Protein AF-0000000083403473 (afdb_homodimer)

Sequence (434 aa):
MIIVPESAAVLNIIIHTIYNSPCAQNSPKFEELIEAVDKMPLYGLTPNTIILPKSPMHDLLLAHGALRPLDIYALAAYHNIPSLAEKVSSHLLGFSLSNINDEMACRIGAPYLRRLFLLHTNRLEELKRILPKPPYIHPATEDCSFESQAKLARAWAMGATHLAWEMRPDLSIHTIKSVLESLKDKLKCTDCQAMLEKRIHEVLTRWAAVKCTISLEMIIVPESAAVLNIIIHTIYNSPCAQNSPKFEELIEAVDKMPLYGLTPNTIILPKSPMHDLLLAHGALRPLDIYALAAYHNIPSLAEKVSSHLLGFSLSNINDEMACRIGAPYLRRLFLLHTNRLEELKRILPKPPYIHPATEDCSFESQAKLARAWAMGATHLAWEMRPDLSIHTIKSVLESLKDKLKCTDCQAMLEKRIHEVLTRWAAVKCTISLE

Solvent-accessible surface area (backbone atoms only — not comparable to full-atom values): 24144 Å² total; per-residue (Å²): 129,87,85,62,94,62,54,70,68,30,50,50,47,46,52,24,50,76,67,66,36,73,51,66,88,70,61,71,51,67,70,43,53,53,49,29,60,70,44,32,53,82,76,73,38,55,57,46,78,66,49,35,91,86,32,45,61,37,48,56,54,54,69,42,16,80,81,39,23,66,61,48,31,27,50,21,36,58,52,58,24,63,69,58,26,30,64,29,37,45,57,42,40,75,52,67,71,85,73,57,46,58,68,55,30,51,44,22,28,21,52,52,46,49,30,53,54,45,42,42,49,50,42,46,53,50,48,61,64,54,51,74,64,58,54,70,82,74,83,70,50,99,89,40,44,69,68,58,51,49,50,51,44,51,52,42,50,51,42,37,35,57,47,60,76,63,63,48,54,56,64,50,69,65,58,54,48,53,54,55,55,60,54,51,79,77,52,87,49,68,66,60,43,51,31,44,52,53,40,51,51,51,44,52,54,54,57,70,64,52,74,64,42,44,66,95,119,129,86,84,63,94,63,54,69,66,28,52,49,48,47,53,25,50,76,66,65,36,74,51,66,89,69,61,69,51,68,70,42,54,54,49,27,60,71,45,31,52,81,75,74,38,56,57,46,79,66,49,35,92,87,33,45,59,35,48,56,53,54,68,42,16,80,82,39,23,68,61,48,34,27,51,20,36,58,52,58,22,62,70,59,26,30,64,27,36,45,58,42,40,76,52,65,70,84,72,59,47,58,69,56,30,51,45,22,27,21,51,53,46,48,30,52,54,45,41,43,49,50,43,46,52,49,48,61,64,54,50,72,65,58,56,67,82,73,82,72,49,99,88,39,45,69,69,58,50,48,50,51,44,50,52,43,49,51,43,38,35,57,48,59,73,63,63,47,54,55,65,47,69,64,59,54,49,53,54,55,56,60,53,51,80,78,53,86,49,68,66,60,45,51,30,43,52,54,40,51,50,51,44,51,54,55,58,70,65,51,73,63,42,44,67,94,120

Nearest PDB structures (foldseek):
  8j2m-assembly1_B  TM=1.932E-01  e=3.723E+00  Oryza sativa Japonica Group
  8ox4-assembly1_A  TM=1.981E-01  e=5.432E+00  Homo sapiens
  8j2m-assembly1_B  TM=1.995E-01  e=5.086E+00  Oryza sativa Japonica Group
  8ox4-assembly1_A  TM=1.980E-01  e=5.593E+00  Homo sapiens

Foldseek 3Di:
DPDDVDDPLLVQLLVCLVVLHAPCVVVDDPVSLLVSLVCQVVVVDQCLVRQDPPGNSLVVLLVCLLVCVLSSLLSCQQSVNVVSNFSSLLSCQPPDPVPQDPVSDVSNDDVSNVLSVCLWVVLLVLLVVLQLDFFDDDPDDPVADPVNLVVRNVLSNVLSVVCNVVDTSNDDLVNNLVSQVVSLVVHDDPVSNVRSVVSNVSSSVSSVPRRSGGDPD/DPDDVDDPLLVQLLVCLVVLHAPVVVVDDPVSLLVSLVCQVVVVDQCLVRQAPPGNSLVVLLVCLLVCVLSSLLSCQQSVNVVSNFSSLLSCQPPDPVPQDPVSDVSNDDVSNVLSVCLWVVLLVLLVVLQLDFFDDDPDDPVADPVNLVVRNVLSNVLSVVCNVVDTSNDDLVNNLVSQVVSLVVDDDPVSNVRSVVSNVSSSVSSVPRDSGGDPD

Radius of gyration: 28.08 Å; Cα contacts (8 Å, |Δi|>4): 496; chains: 2; bounding box: 62×93×67 Å

Organism: Coprinellus micaceus (NCBI:txid71717)

Structure (mmCIF, N/CA/C/O backbone):
data_AF-0000000083403473-model_v1
#
loop_
_entity.id
_entity.type
_entity.pdbx_description
1 polymer 'BTB domain-containing protein'
#
loop_
_atom_site.group_PDB
_atom_site.id
_atom_site.type_symbol
_atom_site.label_atom_id
_atom_site.label_alt_id
_atom_site.label_comp_id
_atom_site.label_asym_id
_atom_site.label_entity_id
_atom_site.label_seq_id
_atom_site.pdbx_PDB_ins_code
_atom_site.Cartn_x
_atom_site.Cartn_y
_atom_site.Cartn_z
_atom_site.occupancy
_atom_site.B_iso_or_equiv
_atom_site.auth_seq_id
_atom_site.auth_comp_id
_atom_site.auth_asym_id
_atom_site.auth_atom_id
_atom_site.pdbx_PDB_model_num
ATOM 1 N N . MET A 1 1 ? 23.109 -30.562 -36.812 1 39.41 1 MET A N 1
ATOM 2 C CA . MET A 1 1 ? 22.969 -29.234 -36.219 1 39.41 1 MET A CA 1
ATOM 3 C C . MET A 1 1 ? 21.734 -29.172 -35.312 1 39.41 1 MET A C 1
ATOM 5 O O . MET A 1 1 ? 20.625 -29.453 -35.75 1 39.41 1 MET A O 1
ATOM 9 N N . ILE A 1 2 ? 21.875 -29.422 -34.062 1 51.12 2 ILE A N 1
ATOM 10 C CA . ILE A 1 2 ? 20.734 -29.375 -33.156 1 51.12 2 ILE A CA 1
ATOM 11 C C . ILE A 1 2 ? 20.078 -28 -33.219 1 51.12 2 ILE A C 1
ATOM 13 O O . ILE A 1 2 ? 20.734 -26.984 -33 1 51.12 2 ILE A O 1
ATOM 17 N N . ILE A 1 3 ? 18.984 -27.844 -33.875 1 62.5 3 ILE A N 1
ATOM 18 C CA . ILE A 1 3 ? 18.219 -26.609 -34.062 1 62.5 3 ILE A CA 1
ATOM 19 C C . ILE A 1 3 ? 17.672 -26.156 -32.719 1 62.5 3 ILE A C 1
ATOM 21 O O . ILE A 1 3 ? 16.891 -26.859 -32.062 1 62.5 3 ILE A O 1
ATOM 25 N N . VAL A 1 4 ? 18.5 -25.219 -32.156 1 69.88 4 VAL A N 1
ATOM 26 C CA . VAL A 1 4 ? 17.953 -24.609 -30.953 1 69.88 4 VAL A CA 1
ATOM 27 C C . VAL A 1 4 ? 17.109 -23.391 -31.312 1 69.88 4 VAL A C 1
ATOM 29 O O . VAL A 1 4 ? 17.531 -22.547 -32.125 1 69.88 4 VAL A O 1
ATOM 32 N N . PRO A 1 5 ? 15.914 -23.359 -30.922 1 79 5 PRO A N 1
ATOM 33 C CA . PRO A 1 5 ? 14.961 -22.312 -31.281 1 79 5 PRO A CA 1
ATOM 34 C C . PRO A 1 5 ? 15.391 -20.938 -30.781 1 79 5 PRO A C 1
ATOM 36 O O . PRO A 1 5 ? 14.891 -19.922 -31.281 1 79 5 PRO A O 1
ATOM 39 N N . GLU A 1 6 ? 16.438 -20.906 -30.062 1 84.56 6 GLU A N 1
ATOM 40 C CA . GLU A 1 6 ? 16.828 -19.625 -29.5 1 84.56 6 GLU A CA 1
ATOM 41 C C . GLU A 1 6 ? 17.812 -18.891 -30.391 1 84.56 6 GLU A C 1
ATOM 43 O O . GLU A 1 6 ? 18.562 -19.531 -31.141 1 84.56 6 GLU A O 1
ATOM 48 N N . SER A 1 7 ? 17.797 -17.578 -30.312 1 88.94 7 SER A N 1
ATOM 49 C CA . SER A 1 7 ? 18.781 -16.766 -31.031 1 88.94 7 SER A CA 1
ATOM 50 C C . SER A 1 7 ? 20.188 -17.016 -30.484 1 88.94 7 SER A C 1
ATOM 52 O O . SER A 1 7 ? 20.359 -17.469 -29.359 1 88.94 7 SER A O 1
ATOM 54 N N . ALA A 1 8 ? 21.156 -16.734 -31.344 1 89.75 8 ALA A N 1
ATOM 55 C CA . ALA A 1 8 ? 22.547 -16.859 -30.953 1 89.75 8 ALA A CA 1
ATOM 56 C C . ALA A 1 8 ? 22.875 -16.016 -29.734 1 89.75 8 ALA A C 1
ATOM 58 O O . ALA A 1 8 ? 23.656 -16.422 -28.875 1 89.75 8 ALA A O 1
ATOM 59 N N . ALA A 1 9 ? 22.297 -14.922 -29.672 1 91.12 9 ALA A N 1
ATOM 60 C CA . ALA A 1 9 ? 22.547 -14.008 -28.562 1 91.12 9 ALA A CA 1
ATOM 61 C C . ALA A 1 9 ? 22.078 -14.617 -27.25 1 91.12 9 ALA A C 1
ATOM 63 O O . ALA A 1 9 ? 22.797 -14.586 -26.25 1 91.12 9 ALA A O 1
ATOM 64 N N . VAL A 1 10 ? 20.938 -15.18 -27.25 1 94.38 10 VAL A N 1
ATOM 65 C CA . VAL A 1 10 ? 20.359 -15.797 -26.062 1 94.38 10 VAL A CA 1
ATOM 66 C C . VAL A 1 10 ? 21.203 -16.984 -25.625 1 94.38 10 VAL A C 1
ATOM 68 O O . VAL A 1 10 ? 21.516 -17.141 -24.438 1 94.38 10 VAL A O 1
ATOM 71 N N . LEU A 1 11 ? 21.609 -17.766 -26.562 1 93.19 11 LEU A N 1
ATOM 72 C CA . LEU A 1 11 ? 22.438 -18.938 -26.266 1 93.19 11 LEU A CA 1
ATOM 73 C C . LEU A 1 11 ? 23.781 -18.516 -25.688 1 93.19 11 LEU A C 1
ATOM 75 O O . LEU A 1 11 ? 24.297 -19.156 -24.766 1 93.19 11 LEU A O 1
ATOM 79 N N . ASN A 1 12 ? 24.281 -17.453 -26.266 1 92.88 12 ASN A N 1
ATOM 80 C CA . ASN A 1 12 ? 25.547 -16.938 -25.766 1 92.88 12 ASN A CA 1
ATOM 81 C C . ASN A 1 12 ? 25.453 -16.531 -24.297 1 92.88 12 ASN A C 1
ATOM 83 O O . ASN A 1 12 ? 26.328 -16.844 -23.5 1 92.88 12 ASN A O 1
ATOM 87 N N . ILE A 1 13 ? 24.438 -15.875 -23.922 1 94.56 13 ILE A N 1
ATOM 88 C CA . ILE A 1 13 ? 24.219 -15.445 -22.547 1 94.56 13 ILE A CA 1
ATOM 89 C C . ILE A 1 13 ? 24.141 -16.672 -21.641 1 94.56 13 ILE A C 1
ATOM 91 O O . ILE A 1 13 ? 24.766 -16.703 -20.578 1 94.56 13 ILE A O 1
ATOM 95 N N . ILE A 1 14 ? 23.406 -17.719 -22.062 1 94.88 14 ILE A N 1
ATOM 96 C CA . ILE A 1 14 ? 23.203 -18.922 -21.266 1 94.88 14 ILE A CA 1
ATOM 97 C C . ILE A 1 14 ? 24.547 -19.625 -21.062 1 94.88 14 ILE A C 1
ATOM 99 O O . ILE A 1 14 ? 24.891 -20.016 -19.938 1 94.88 14 ILE A O 1
ATOM 103 N N . ILE A 1 15 ? 25.328 -19.734 -22.109 1 93.44 15 ILE A N 1
ATOM 104 C CA . ILE A 1 15 ? 26.609 -20.422 -22.047 1 93.44 15 ILE A CA 1
ATOM 105 C C . ILE A 1 15 ? 27.547 -19.656 -21.109 1 93.44 15 ILE A C 1
ATOM 107 O O . ILE A 1 15 ? 28.203 -20.266 -20.25 1 93.44 15 ILE A O 1
ATOM 111 N N . HIS A 1 16 ? 27.594 -18.344 -21.234 1 93.56 16 HIS A N 1
ATOM 112 C CA . HIS A 1 16 ? 28.438 -17.531 -20.359 1 93.56 16 HIS A CA 1
ATOM 113 C C . HIS A 1 16 ? 28 -17.672 -18.906 1 93.56 16 HIS A C 1
ATOM 115 O O . HIS A 1 16 ? 28.844 -17.672 -18 1 93.56 16 HIS A O 1
ATOM 121 N N . THR A 1 17 ? 26.734 -17.75 -18.672 1 93.56 17 THR A N 1
ATOM 122 C CA . THR A 1 17 ? 26.234 -17.906 -17.312 1 93.56 17 THR A CA 1
ATOM 123 C C . THR A 1 17 ? 26.656 -19.25 -16.719 1 93.56 17 THR A C 1
ATOM 125 O O . THR A 1 17 ? 27.078 -19.328 -15.562 1 93.56 17 THR A O 1
ATOM 128 N N . ILE A 1 18 ? 26.609 -20.328 -17.516 1 92.69 18 ILE A N 1
ATOM 129 C CA . ILE A 1 18 ? 27.016 -21.672 -17.094 1 92.69 18 ILE A CA 1
ATOM 130 C C . ILE A 1 18 ? 28.484 -21.672 -16.688 1 92.69 18 ILE A C 1
ATOM 132 O O . ILE A 1 18 ? 28.859 -22.266 -15.672 1 92.69 18 ILE A O 1
ATOM 136 N N . TYR A 1 19 ? 29.219 -20.922 -17.453 1 92.38 19 TYR A N 1
ATOM 137 C CA . TYR A 1 19 ? 30.656 -20.891 -17.219 1 92.38 19 TYR A CA 1
ATOM 138 C C . TYR A 1 19 ? 31.016 -19.781 -16.25 1 92.38 19 TYR A C 1
ATOM 140 O O . TYR A 1 19 ? 32.219 -19.547 -15.977 1 92.38 19 TYR A O 1
ATOM 148 N N . ASN A 1 20 ? 30.047 -19.094 -15.75 1 93.12 20 ASN A N 1
ATOM 149 C CA . ASN A 1 20 ? 30.234 -17.984 -14.812 1 93.12 20 ASN A CA 1
ATOM 150 C C . ASN A 1 20 ? 31.203 -16.953 -15.359 1 93.12 20 ASN A C 1
ATOM 152 O O . ASN A 1 20 ? 32.125 -16.5 -14.656 1 93.12 20 ASN A O 1
ATOM 156 N N . SER A 1 21 ? 31.031 -16.641 -16.609 1 91.75 21 SER A N 1
ATOM 157 C CA . SER A 1 21 ? 31.844 -15.633 -17.281 1 91.75 21 SER A CA 1
ATOM 158 C C . SER A 1 21 ? 30.984 -14.453 -17.734 1 91.75 21 SER A C 1
ATOM 160 O O . SER A 1 21 ? 29.781 -14.602 -17.984 1 91.75 21 SER A O 1
ATOM 162 N N . PRO A 1 22 ? 31.656 -13.258 -17.75 1 89.75 22 PRO A N 1
ATOM 163 C CA . PRO A 1 22 ? 30.891 -12.086 -18.188 1 89.75 22 PRO A CA 1
ATOM 164 C C . PRO A 1 22 ? 30.484 -12.164 -19.656 1 89.75 22 PRO A C 1
ATOM 166 O O . PRO A 1 22 ? 31.234 -12.703 -20.484 1 89.75 22 PRO A O 1
ATOM 169 N N . CYS A 1 23 ? 29.281 -11.781 -19.875 1 85.19 23 CYS A N 1
ATOM 170 C CA . CYS A 1 23 ? 28.828 -11.695 -21.266 1 85.19 23 CYS A CA 1
ATOM 171 C C . CYS A 1 23 ? 28.578 -10.25 -21.672 1 85.19 23 CYS A C 1
ATOM 173 O O . CYS A 1 23 ? 28.062 -9.984 -22.75 1 85.19 23 CYS A O 1
ATOM 175 N N . ALA A 1 24 ? 29.031 -9.328 -20.906 1 81.88 24 ALA A N 1
ATOM 176 C CA . ALA A 1 24 ? 28.797 -7.898 -21.141 1 81.88 24 ALA A CA 1
ATOM 177 C C . ALA A 1 24 ? 29.484 -7.43 -22.406 1 81.88 24 ALA A C 1
ATOM 179 O O . ALA A 1 24 ? 29 -6.523 -23.094 1 81.88 24 ALA A O 1
ATOM 180 N N . GLN A 1 25 ? 30.453 -8.078 -22.734 1 82.06 25 GLN A N 1
ATOM 181 C CA . GLN A 1 25 ? 31.234 -7.688 -23.906 1 82.06 25 GLN A CA 1
ATOM 182 C C . GLN A 1 25 ? 30.438 -7.91 -25.203 1 82.06 25 GLN A C 1
ATOM 184 O O . GLN A 1 25 ? 30.719 -7.293 -26.219 1 82.06 25 GLN A O 1
ATOM 189 N N . ASN A 1 26 ? 29.453 -8.758 -25.062 1 84.25 26 ASN A N 1
ATOM 190 C CA . ASN A 1 26 ? 28.609 -9.031 -26.219 1 84.25 26 ASN A CA 1
ATOM 191 C C . ASN A 1 26 ? 27.469 -8.023 -26.344 1 84.25 26 ASN A C 1
ATOM 193 O O . ASN A 1 26 ? 26.688 -8.07 -27.297 1 84.25 26 ASN A O 1
ATOM 197 N N . SER A 1 27 ? 27.406 -7.086 -25.422 1 84.06 27 SER A N 1
ATOM 198 C CA . SER A 1 27 ? 26.422 -6.016 -25.391 1 84.06 27 SER A CA 1
ATOM 199 C C . SER A 1 27 ? 25.016 -6.559 -25.625 1 84.06 27 SER A C 1
ATOM 201 O O . SER A 1 27 ? 24.312 -6.094 -26.531 1 84.06 27 SER A O 1
ATOM 203 N N . PRO A 1 28 ? 24.656 -7.5 -24.875 1 90.62 28 PRO A N 1
ATOM 204 C CA . PRO A 1 28 ? 23.312 -8.055 -25.062 1 90.62 28 PRO A CA 1
ATOM 205 C C . PRO A 1 28 ? 22.203 -7.027 -24.812 1 90.62 28 PRO A C 1
ATOM 207 O O . PRO A 1 28 ? 22.359 -6.16 -23.953 1 90.62 28 PRO A O 1
ATOM 210 N N . LYS A 1 29 ? 21.172 -7.207 -25.688 1 94.38 29 LYS A N 1
ATOM 211 C CA . LYS A 1 29 ? 19.984 -6.379 -25.453 1 94.38 29 LYS A CA 1
ATOM 212 C C . LYS A 1 29 ? 19.234 -6.828 -24.203 1 94.38 29 LYS A C 1
ATOM 214 O O . LYS A 1 29 ? 19.297 -8 -23.812 1 94.38 29 LYS A O 1
ATOM 219 N N . PHE A 1 30 ? 18.594 -5.922 -23.594 1 96.38 30 PHE A N 1
ATOM 220 C CA . PHE A 1 30 ? 17.844 -6.203 -22.375 1 96.38 30 PHE A CA 1
ATOM 221 C C . PHE A 1 30 ? 16.859 -7.352 -22.594 1 96.38 30 PHE A C 1
ATOM 223 O O . PHE A 1 30 ? 16.781 -8.273 -21.781 1 96.38 30 PHE A O 1
ATOM 230 N N . GLU A 1 31 ? 16.109 -7.289 -23.656 1 96.19 31 GLU A N 1
ATOM 231 C CA . GLU A 1 31 ? 15.117 -8.312 -23.953 1 96.19 31 GLU A CA 1
ATOM 232 C C . GLU A 1 31 ? 15.766 -9.688 -24.109 1 96.19 31 GLU A C 1
ATOM 234 O O . GLU A 1 31 ? 15.172 -10.703 -23.75 1 96.19 31 GLU A O 1
ATOM 239 N N . GLU A 1 32 ? 16.922 -9.695 -24.594 1 95.5 32 GLU A N 1
ATOM 240 C CA . GLU A 1 32 ? 17.641 -10.945 -24.734 1 95.5 32 GLU A CA 1
ATOM 241 C C . GLU A 1 32 ? 18.078 -11.5 -23.375 1 95.5 32 GLU A C 1
ATOM 243 O O . GLU A 1 32 ? 18.078 -12.711 -23.156 1 95.5 32 GLU A O 1
ATOM 248 N N . LEU A 1 33 ? 18.516 -10.602 -22.484 1 95.75 33 LEU A N 1
ATOM 249 C CA . LEU A 1 33 ? 18.859 -11.008 -21.125 1 95.75 33 LEU A CA 1
ATOM 250 C C . LEU A 1 33 ? 17.672 -11.672 -20.422 1 95.75 33 LEU A C 1
ATOM 252 O O . LEU A 1 33 ? 17.812 -12.758 -19.859 1 95.7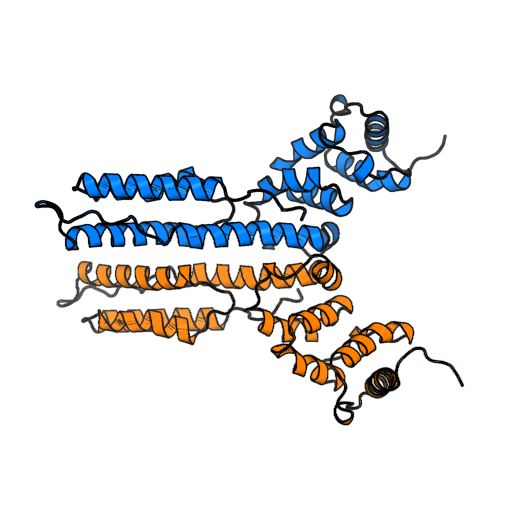5 33 LEU A O 1
ATOM 256 N N . ILE A 1 34 ? 16.531 -11.078 -20.516 1 97.44 34 ILE A N 1
ATOM 257 C CA . ILE A 1 34 ? 15.32 -11.586 -19.891 1 97.44 34 ILE A CA 1
ATOM 258 C C . ILE A 1 34 ? 14.953 -12.945 -20.484 1 97.44 34 ILE A C 1
ATOM 260 O O . ILE A 1 34 ? 14.68 -13.898 -19.75 1 97.44 34 ILE A O 1
ATOM 264 N N . GLU A 1 35 ? 14.969 -12.953 -21.734 1 97.06 35 GLU A N 1
ATOM 265 C CA . GLU A 1 35 ? 14.641 -14.195 -22.422 1 97.06 35 GLU A CA 1
ATOM 266 C C . GLU A 1 35 ? 15.594 -15.32 -22.031 1 97.06 35 GLU A C 1
ATOM 268 O O . GLU A 1 35 ? 15.172 -16.453 -21.812 1 97.06 35 GLU A O 1
ATOM 273 N N . ALA A 1 36 ? 16.844 -15 -22 1 96.94 36 ALA A N 1
ATOM 274 C CA . ALA A 1 36 ? 17.844 -16 -21.641 1 96.94 36 ALA A CA 1
ATOM 275 C C . ALA A 1 36 ? 17.562 -16.594 -20.25 1 96.94 36 ALA A C 1
ATOM 277 O O . ALA A 1 36 ? 17.562 -17.812 -20.078 1 96.94 36 ALA A O 1
ATOM 278 N N . VAL A 1 37 ? 17.281 -15.734 -19.297 1 97.81 37 VAL A N 1
ATOM 279 C CA . VAL A 1 37 ? 17.016 -16.203 -17.938 1 97.81 37 VAL A CA 1
ATOM 280 C C . VAL A 1 37 ? 15.742 -17.062 -17.938 1 97.81 37 VAL A C 1
ATOM 282 O O . VAL A 1 37 ? 15.703 -18.125 -17.328 1 97.81 37 VAL A O 1
ATOM 285 N N . ASP A 1 38 ? 14.758 -16.688 -18.641 1 97.69 38 ASP A N 1
ATOM 286 C CA . ASP A 1 38 ? 13.484 -17.391 -18.703 1 97.69 38 ASP A CA 1
ATOM 287 C C . ASP A 1 38 ? 13.641 -18.766 -19.359 1 97.69 38 ASP A C 1
ATOM 289 O O . ASP A 1 38 ? 12.891 -19.688 -19.062 1 97.69 38 ASP A O 1
ATOM 293 N N . LYS A 1 39 ? 14.633 -18.906 -20.172 1 96.75 39 LYS A N 1
ATOM 294 C CA . LYS A 1 39 ? 14.797 -20.141 -20.922 1 96.75 39 LYS A CA 1
ATOM 295 C C . LYS A 1 39 ? 15.742 -21.094 -20.188 1 96.75 39 LYS A C 1
ATOM 297 O O . LYS A 1 39 ? 15.828 -22.281 -20.547 1 96.75 39 LYS A O 1
ATOM 302 N N . MET A 1 40 ? 16.406 -20.641 -19.234 1 96.44 40 MET A N 1
ATOM 303 C CA . MET A 1 40 ? 17.391 -21.453 -18.516 1 96.44 40 MET A CA 1
ATOM 304 C C . MET A 1 40 ? 16.781 -22.75 -18.016 1 96.44 40 MET A C 1
ATOM 306 O O . MET A 1 40 ? 17.375 -23.828 -18.156 1 96.44 40 MET A O 1
ATOM 310 N N . PRO A 1 41 ? 15.547 -22.719 -17.484 1 96.12 41 PRO A N 1
ATOM 311 C CA . PRO A 1 41 ? 14.961 -23.969 -17 1 96.12 41 PRO A CA 1
ATOM 312 C C . PRO A 1 41 ? 14.789 -25 -18.109 1 96.12 41 PRO A C 1
ATOM 314 O O . PRO A 1 41 ? 14.891 -26.203 -17.859 1 96.12 41 PRO A O 1
ATOM 317 N N . LEU A 1 42 ? 14.57 -24.562 -19.266 1 93.69 42 LEU A N 1
ATOM 318 C CA . LEU A 1 42 ? 14.406 -25.469 -20.406 1 93.69 42 LEU A CA 1
ATOM 319 C C . LEU A 1 42 ? 15.695 -26.25 -20.656 1 93.69 42 LEU A C 1
ATOM 321 O O . LEU A 1 42 ? 15.656 -27.328 -21.25 1 93.69 42 LEU A O 1
ATOM 325 N N . TYR A 1 43 ? 16.766 -25.766 -20.234 1 92.31 43 TYR A N 1
ATOM 326 C CA . TYR A 1 43 ? 18.062 -26.406 -20.422 1 92.31 43 TYR A CA 1
ATOM 327 C C . TYR A 1 43 ? 18.531 -27.062 -19.125 1 92.31 43 TYR A C 1
ATOM 329 O O . TYR A 1 43 ? 19.719 -27.344 -18.969 1 92.31 43 TYR A O 1
ATOM 337 N N . GLY A 1 44 ? 17.594 -27.141 -18.156 1 94.25 44 GLY A N 1
ATOM 338 C CA . GLY A 1 44 ? 17.891 -27.844 -16.906 1 94.25 44 GLY A CA 1
ATOM 339 C C . GLY A 1 44 ? 18.594 -26.969 -15.891 1 94.25 44 GLY A C 1
ATOM 340 O O . GLY A 1 44 ? 19.141 -27.469 -14.906 1 94.25 44 GLY A O 1
ATOM 341 N N . LEU A 1 45 ? 18.641 -25.703 -16.172 1 95.31 45 LEU A N 1
ATOM 342 C CA . LEU A 1 45 ? 19.266 -24.766 -15.258 1 95.31 45 LEU A CA 1
ATOM 343 C C . LEU A 1 45 ? 18.219 -24.109 -14.359 1 95.31 45 LEU A C 1
ATOM 345 O O . LEU A 1 45 ? 17.125 -23.781 -14.812 1 95.31 45 LEU A O 1
ATOM 349 N N . THR A 1 46 ? 18.594 -24.016 -13.102 1 96.81 46 THR A N 1
ATOM 350 C CA . THR A 1 46 ? 17.766 -23.297 -12.141 1 96.81 46 THR A CA 1
ATOM 351 C C . THR A 1 46 ? 18.328 -21.906 -11.867 1 96.81 46 THR A C 1
ATOM 353 O O . THR A 1 46 ? 19.359 -21.781 -11.211 1 96.81 46 THR A O 1
ATOM 356 N N . PRO A 1 47 ? 17.656 -20.922 -12.305 1 96.94 47 PRO A N 1
ATOM 357 C CA . PRO A 1 47 ? 18.203 -19.562 -12.195 1 96.94 47 PRO A CA 1
ATOM 358 C C . PRO A 1 47 ? 18.609 -19.203 -10.773 1 96.94 47 PRO A C 1
ATOM 360 O O . PRO A 1 47 ? 19.672 -18.594 -10.555 1 96.94 47 PRO A O 1
ATOM 363 N N . ASN A 1 48 ? 17.828 -19.562 -9.82 1 96.06 48 ASN A N 1
ATOM 364 C CA . ASN A 1 48 ? 18.094 -19.25 -8.422 1 96.06 48 ASN A CA 1
ATOM 365 C C . ASN A 1 48 ? 19.406 -19.859 -7.945 1 96.06 48 ASN A C 1
ATOM 367 O O . ASN A 1 48 ? 20.047 -19.344 -7.023 1 96.06 48 ASN A O 1
ATOM 371 N N . THR A 1 49 ? 19.875 -20.859 -8.562 1 95.5 49 THR A N 1
ATOM 372 C CA . THR A 1 49 ? 21.094 -21.562 -8.141 1 95.5 49 THR A CA 1
ATOM 373 C C . THR A 1 49 ? 22.297 -21.062 -8.938 1 95.5 49 THR A C 1
ATOM 375 O O . THR A 1 49 ? 23.438 -21.234 -8.508 1 95.5 49 THR A O 1
ATOM 378 N N . ILE A 1 50 ? 22.047 -20.5 -10.055 1 94.62 50 ILE A N 1
ATOM 379 C CA . ILE A 1 50 ? 23.156 -20.156 -10.93 1 94.62 50 ILE A CA 1
ATOM 380 C C . ILE A 1 50 ? 23.406 -18.641 -10.867 1 94.62 50 ILE A C 1
ATOM 382 O O . ILE A 1 50 ? 24.547 -18.188 -11.008 1 94.62 50 ILE A O 1
ATOM 386 N N . ILE A 1 51 ? 22.406 -17.875 -10.719 1 96.5 51 ILE A N 1
ATOM 387 C CA . ILE A 1 51 ? 22.531 -16.422 -10.633 1 96.5 51 ILE A CA 1
ATOM 388 C C . ILE A 1 51 ? 22.656 -16 -9.164 1 96.5 51 ILE A C 1
ATOM 390 O O . ILE A 1 51 ? 21.656 -15.703 -8.508 1 96.5 51 ILE A O 1
ATOM 394 N N . LEU A 1 52 ? 23.859 -15.898 -8.797 1 95.56 52 LEU A N 1
ATOM 395 C CA . LEU A 1 52 ? 24.172 -15.625 -7.395 1 95.56 52 LEU A CA 1
ATOM 396 C C . LEU A 1 52 ? 24.766 -14.227 -7.234 1 95.56 52 LEU A C 1
ATOM 398 O O . LEU A 1 52 ? 25.266 -13.648 -8.203 1 95.56 52 LEU A O 1
ATOM 402 N N . PRO A 1 53 ? 24.688 -13.758 -6.016 1 95.12 53 PRO A N 1
ATOM 403 C CA . PRO A 1 53 ? 25.328 -12.461 -5.773 1 95.12 53 PRO A CA 1
ATOM 404 C C . PRO A 1 53 ? 26.781 -12.43 -6.238 1 95.12 53 PRO A C 1
ATOM 406 O O . PRO A 1 53 ? 27.531 -13.391 -6.02 1 95.12 53 PRO A O 1
ATOM 409 N N . LYS A 1 54 ? 27.156 -11.414 -6.945 1 91.88 54 LYS A N 1
ATOM 410 C CA . LYS A 1 54 ? 28.5 -11.141 -7.418 1 91.88 54 LYS A CA 1
ATOM 411 C C . LYS A 1 54 ? 28.828 -11.953 -8.672 1 91.88 54 LYS A C 1
ATOM 413 O O . LYS A 1 54 ? 29.938 -11.891 -9.188 1 91.88 54 LYS A O 1
ATOM 418 N N . SER A 1 55 ? 27.906 -12.805 -9.109 1 94.75 55 SER A N 1
ATOM 419 C CA . SER A 1 55 ? 28.109 -13.422 -10.414 1 94.75 55 SER A CA 1
ATOM 420 C C . SER A 1 55 ? 27.953 -12.406 -11.539 1 94.75 55 SER A C 1
ATOM 422 O O . SER A 1 55 ? 27.266 -11.398 -11.383 1 94.75 55 SER A O 1
ATOM 424 N N . PRO A 1 56 ? 28.594 -12.656 -12.609 1 95.12 56 PRO A N 1
ATOM 425 C CA . PRO A 1 56 ? 28.516 -11.727 -13.734 1 95.12 56 PRO A CA 1
ATOM 426 C C . PRO A 1 56 ? 27.078 -11.492 -14.203 1 95.12 56 PRO A C 1
ATOM 428 O O . PRO A 1 56 ? 26.688 -10.352 -14.469 1 95.12 56 PRO A O 1
ATOM 431 N N . MET A 1 57 ? 26.328 -12.531 -14.234 1 95.69 57 MET A N 1
ATOM 432 C CA . MET A 1 57 ? 24.938 -12.406 -14.672 1 95.69 57 MET A CA 1
ATOM 433 C C . MET A 1 57 ? 24.141 -11.57 -13.68 1 95.69 57 MET A C 1
ATOM 435 O O . MET A 1 57 ? 23.344 -10.727 -14.086 1 95.69 57 MET A O 1
ATOM 439 N N . HIS A 1 58 ? 24.359 -11.844 -12.43 1 96.62 58 HIS A N 1
ATOM 440 C CA . HIS A 1 58 ? 23.703 -11.07 -11.383 1 96.62 58 HIS A CA 1
ATOM 441 C C . HIS A 1 58 ? 24.016 -9.586 -11.508 1 96.62 58 HIS A C 1
ATOM 443 O O . HIS A 1 58 ? 23.109 -8.75 -11.508 1 96.62 58 HIS A O 1
ATOM 449 N N . ASP A 1 59 ? 25.219 -9.273 -11.695 1 95.88 59 ASP A N 1
ATOM 450 C CA . ASP A 1 59 ? 25.672 -7.887 -11.805 1 95.88 59 ASP A CA 1
ATOM 451 C C . ASP A 1 59 ? 25.125 -7.238 -13.078 1 95.88 59 ASP A C 1
ATOM 453 O O . ASP A 1 59 ? 24.734 -6.07 -13.07 1 95.88 59 ASP A O 1
ATOM 457 N N . LEU A 1 60 ? 25.141 -7.965 -14.086 1 95.5 60 LEU A N 1
ATOM 458 C CA . LEU A 1 60 ? 24.641 -7.465 -15.367 1 95.5 60 LEU A CA 1
ATOM 459 C C . LEU A 1 60 ? 23.156 -7.121 -15.266 1 95.5 60 LEU A C 1
ATOM 461 O O . LEU A 1 60 ? 22.734 -6.059 -15.727 1 95.5 60 LEU A O 1
ATOM 465 N N . LEU A 1 61 ? 22.406 -7.988 -14.695 1 96.81 61 LEU A N 1
ATOM 466 C CA . LEU A 1 61 ? 20.984 -7.742 -14.5 1 96.81 61 LEU A CA 1
ATOM 467 C C . LEU A 1 61 ? 20.766 -6.535 -13.594 1 96.81 61 LEU A C 1
ATOM 469 O O . LEU A 1 61 ? 19.938 -5.668 -13.898 1 96.81 61 LEU A O 1
ATOM 473 N N . LEU A 1 62 ? 21.516 -6.5 -12.531 1 96.75 62 LEU A N 1
ATOM 474 C CA . LEU A 1 62 ? 21.391 -5.418 -11.562 1 96.75 62 LEU A CA 1
ATOM 475 C C . LEU A 1 62 ? 21.688 -4.07 -12.211 1 96.75 62 LEU A C 1
ATOM 477 O O . LEU A 1 62 ? 21.078 -3.057 -11.867 1 96.75 62 LEU A O 1
ATOM 481 N N . ALA A 1 63 ? 22.531 -4.059 -13.164 1 95.44 63 ALA A N 1
ATOM 482 C CA . ALA A 1 63 ? 22.922 -2.83 -13.852 1 95.44 63 ALA A CA 1
ATOM 483 C C . ALA A 1 63 ? 21.734 -2.221 -14.602 1 95.44 63 ALA A C 1
ATOM 485 O O . ALA A 1 63 ? 21.703 -1.014 -14.844 1 95.44 63 ALA A O 1
ATOM 486 N N . HIS A 1 64 ? 20.797 -2.998 -14.922 1 95.81 64 HIS A N 1
ATOM 487 C CA . HIS A 1 64 ? 19.594 -2.523 -15.609 1 95.81 64 HIS A CA 1
ATOM 488 C C . HIS A 1 64 ? 18.531 -2.088 -14.609 1 95.81 64 HIS A C 1
ATOM 490 O O . HIS A 1 64 ? 17.484 -1.565 -15 1 95.81 64 HIS A O 1
ATOM 496 N N . GLY A 1 65 ? 18.781 -2.293 -13.359 1 96.12 65 GLY A N 1
ATOM 497 C CA . GLY A 1 65 ? 17.812 -2.088 -12.297 1 96.12 65 GLY A CA 1
ATOM 498 C C . GLY A 1 65 ? 17.297 -0.661 -12.219 1 96.12 65 GLY A C 1
ATOM 499 O O . GLY A 1 65 ? 16.125 -0.429 -11.953 1 96.12 65 GLY A O 1
ATOM 500 N N . ALA A 1 66 ? 18.125 0.284 -12.5 1 95.19 66 ALA A N 1
ATOM 501 C CA . ALA A 1 66 ? 17.734 1.688 -12.383 1 95.19 66 ALA A CA 1
ATOM 502 C C . ALA A 1 66 ? 16.781 2.09 -13.508 1 95.19 66 ALA A C 1
ATOM 504 O O . ALA A 1 66 ? 15.844 2.859 -13.289 1 95.19 66 ALA A O 1
ATOM 505 N N . LEU A 1 67 ? 16.953 1.514 -14.609 1 96.25 67 LEU A N 1
ATOM 506 C CA . LEU A 1 67 ? 16.188 1.901 -15.789 1 96.25 67 LEU A CA 1
ATOM 507 C C . LEU A 1 67 ? 14.922 1.052 -15.922 1 96.25 67 LEU A C 1
ATOM 509 O O . LEU A 1 67 ? 13.898 1.527 -16.422 1 96.25 67 LEU A O 1
ATOM 513 N N . ARG A 1 68 ? 15.055 -0.145 -15.547 1 97.38 68 ARG A N 1
ATOM 514 C CA . ARG A 1 68 ? 13.945 -1.079 -15.703 1 97.38 68 ARG A CA 1
ATOM 515 C C . ARG A 1 68 ? 13.711 -1.867 -14.422 1 97.38 68 ARG A C 1
ATOM 517 O O . ARG A 1 68 ? 13.758 -3.1 -14.43 1 97.38 68 ARG A O 1
ATOM 524 N N . PRO A 1 69 ? 13.422 -1.171 -13.398 1 97.88 69 PRO A N 1
ATOM 525 C CA . PRO A 1 69 ? 13.383 -1.825 -12.086 1 97.88 69 PRO A CA 1
ATOM 526 C C . PRO A 1 69 ? 12.258 -2.857 -11.977 1 97.88 69 PRO A C 1
ATOM 528 O O . PRO A 1 69 ? 12.469 -3.941 -11.422 1 97.88 69 PRO A O 1
ATOM 531 N N . LEU A 1 70 ? 11.086 -2.607 -12.562 1 98.5 70 LEU A N 1
ATOM 532 C CA . LEU A 1 70 ? 9.969 -3.529 -12.414 1 98.5 70 LEU A CA 1
ATOM 533 C C . LEU A 1 70 ? 10.219 -4.82 -13.18 1 98.5 70 LEU A C 1
ATOM 535 O O . LEU A 1 70 ? 9.891 -5.906 -12.703 1 98.5 70 LEU A O 1
ATOM 539 N N . ASP A 1 71 ? 10.805 -4.73 -14.32 1 98.25 71 ASP A N 1
ATOM 540 C CA . ASP A 1 71 ? 11.102 -5.906 -15.133 1 98.25 71 ASP A CA 1
ATOM 541 C C . ASP A 1 71 ? 12.109 -6.82 -14.438 1 98.25 71 ASP A C 1
ATOM 543 O O . ASP A 1 71 ? 11.938 -8.039 -14.414 1 98.25 71 ASP A O 1
ATOM 547 N N . ILE A 1 72 ? 13.094 -6.18 -13.914 1 98.62 72 ILE A N 1
ATOM 548 C CA . ILE A 1 72 ? 14.117 -6.957 -13.227 1 98.62 72 ILE A CA 1
ATOM 549 C C . ILE A 1 72 ? 13.531 -7.578 -11.961 1 98.62 72 ILE A C 1
ATOM 551 O O . ILE A 1 72 ? 13.812 -8.734 -11.648 1 98.62 72 ILE A O 1
ATOM 555 N N . TYR A 1 73 ? 12.758 -6.781 -11.266 1 98.75 73 TYR A N 1
ATOM 556 C CA . TYR A 1 73 ? 12.109 -7.301 -10.062 1 98.75 73 TYR A CA 1
ATOM 557 C C . TYR A 1 73 ? 11.219 -8.492 -10.398 1 98.75 73 TYR A C 1
ATOM 559 O O . TYR A 1 73 ? 11.258 -9.516 -9.711 1 98.75 73 TYR A O 1
ATOM 567 N N . ALA A 1 74 ? 10.43 -8.367 -11.445 1 98.75 74 ALA A N 1
ATOM 568 C CA . ALA A 1 74 ? 9.539 -9.445 -11.867 1 98.75 74 ALA A CA 1
ATOM 569 C C . ALA A 1 74 ? 10.328 -10.688 -12.266 1 98.75 74 ALA A C 1
ATOM 571 O O . ALA A 1 74 ? 9.938 -11.812 -11.953 1 98.75 74 ALA A O 1
ATOM 572 N N . LEU A 1 75 ? 11.422 -10.469 -12.961 1 98.62 75 LEU A N 1
ATOM 573 C CA . LEU A 1 75 ? 12.273 -11.578 -13.359 1 98.62 75 LEU A CA 1
ATOM 574 C C . LEU A 1 75 ? 12.82 -12.312 -12.141 1 98.62 75 LEU A C 1
ATOM 576 O O . LEU A 1 75 ? 12.758 -13.539 -12.07 1 98.62 75 LEU A O 1
ATOM 580 N N . ALA A 1 76 ? 13.375 -11.539 -11.258 1 98.69 76 ALA A N 1
ATOM 581 C CA . ALA A 1 76 ? 13.945 -12.094 -10.031 1 98.69 76 ALA A CA 1
ATOM 582 C C . ALA A 1 76 ? 12.891 -12.852 -9.234 1 98.69 76 ALA A C 1
ATOM 584 O O . ALA A 1 76 ? 13.148 -13.953 -8.734 1 98.69 76 ALA A O 1
ATOM 585 N N . ALA A 1 77 ? 11.75 -12.281 -9.148 1 98.44 77 ALA A N 1
ATOM 586 C CA . ALA A 1 77 ? 10.648 -12.883 -8.398 1 98.44 77 ALA A CA 1
ATOM 587 C C . ALA A 1 77 ? 10.18 -14.172 -9.062 1 98.44 77 ALA A C 1
ATOM 589 O O . ALA A 1 77 ? 10.023 -15.195 -8.391 1 98.44 77 ALA A O 1
ATOM 590 N N . TYR A 1 78 ? 9.992 -14.141 -10.312 1 98.25 78 TYR A N 1
ATOM 591 C CA . TYR A 1 78 ? 9.484 -15.281 -11.07 1 98.25 78 TYR A CA 1
ATOM 592 C C . TYR A 1 78 ? 10.406 -16.484 -10.914 1 98.25 78 TYR A C 1
ATOM 594 O O . TYR A 1 78 ? 9.93 -17.625 -10.797 1 98.25 78 TYR A O 1
ATOM 602 N N . HIS A 1 79 ? 11.648 -16.25 -10.906 1 98.25 79 HIS A N 1
ATOM 603 C CA . HIS A 1 79 ? 12.617 -17.344 -10.836 1 98.25 79 HIS A CA 1
ATOM 604 C C . HIS A 1 79 ? 13.148 -17.516 -9.422 1 98.25 79 HIS A C 1
ATOM 606 O O . HIS A 1 79 ? 14.094 -18.266 -9.203 1 98.25 79 HIS A O 1
ATOM 612 N N . ASN A 1 80 ? 12.578 -16.75 -8.453 1 97.19 80 ASN A N 1
ATOM 613 C CA . ASN A 1 80 ? 12.922 -16.828 -7.035 1 97.19 80 ASN A CA 1
ATOM 614 C C . ASN A 1 80 ? 14.406 -16.578 -6.797 1 97.19 80 ASN A C 1
ATOM 616 O O . ASN A 1 80 ? 15.086 -17.391 -6.164 1 97.19 80 ASN A O 1
ATOM 620 N N . ILE A 1 81 ? 14.867 -15.469 -7.27 1 97.75 81 ILE A N 1
ATOM 621 C CA . ILE A 1 81 ? 16.219 -14.977 -6.996 1 97.75 81 ILE A CA 1
ATOM 622 C C . ILE A 1 81 ? 16.156 -13.852 -5.961 1 97.75 81 ILE A C 1
ATOM 624 O O . ILE A 1 81 ? 16.141 -12.672 -6.316 1 97.75 81 ILE A O 1
ATOM 628 N N . PRO A 1 82 ? 16.25 -14.188 -4.73 1 97 82 PRO A N 1
ATOM 629 C CA . PRO A 1 82 ? 15.938 -13.234 -3.668 1 97 82 PRO A CA 1
ATOM 630 C C . PRO A 1 82 ? 16.938 -12.07 -3.604 1 97 82 PRO A C 1
ATOM 632 O O . PRO A 1 82 ? 16.531 -10.922 -3.385 1 97 82 PRO A O 1
ATOM 635 N N . SER A 1 83 ? 18.172 -12.375 -3.801 1 97.12 83 SER A N 1
ATOM 636 C CA . SER A 1 83 ? 19.188 -11.336 -3.686 1 97.12 83 SER A CA 1
ATOM 637 C C . SER A 1 83 ? 18.984 -10.242 -4.73 1 97.12 83 SER A C 1
ATOM 639 O O . SER A 1 83 ? 19.094 -9.055 -4.426 1 97.12 83 SER A O 1
ATOM 641 N N . LEU A 1 84 ? 18.672 -10.68 -5.902 1 98.06 84 LEU A N 1
ATOM 642 C CA . LEU A 1 84 ? 18.438 -9.734 -6.988 1 98.06 84 LEU A CA 1
ATOM 643 C C . LEU A 1 84 ? 17.156 -8.93 -6.734 1 98.06 84 LEU A C 1
ATOM 645 O O . LEU A 1 84 ? 17.156 -7.711 -6.91 1 98.06 84 LEU A O 1
ATOM 649 N N . ALA A 1 85 ? 16.109 -9.594 -6.305 1 98.5 85 ALA A N 1
ATOM 650 C CA . ALA A 1 85 ? 14.852 -8.922 -5.992 1 98.5 85 ALA A CA 1
ATOM 651 C C . ALA A 1 85 ? 15.047 -7.871 -4.902 1 98.5 85 ALA A C 1
ATOM 653 O O . ALA A 1 85 ? 14.539 -6.75 -5.012 1 98.5 85 ALA A O 1
ATOM 654 N N . GLU A 1 86 ? 15.766 -8.234 -3.914 1 98.31 86 GLU A N 1
ATOM 655 C CA . GLU A 1 86 ? 16.016 -7.328 -2.799 1 98.31 86 GLU A CA 1
ATOM 656 C C . GLU A 1 86 ? 16.781 -6.09 -3.254 1 98.31 86 GLU A C 1
ATOM 658 O O . GLU A 1 86 ? 16.375 -4.965 -2.959 1 98.31 86 GLU A O 1
ATOM 663 N N . LYS A 1 87 ? 17.781 -6.285 -3.982 1 97.81 87 LYS A N 1
ATOM 664 C CA . LYS A 1 87 ? 18.641 -5.172 -4.387 1 97.81 87 LYS A CA 1
ATOM 665 C C . LYS A 1 87 ? 17.891 -4.227 -5.328 1 97.81 87 LYS A C 1
ATOM 667 O O . LYS A 1 87 ? 18 -3.006 -5.203 1 97.81 87 LYS A O 1
ATOM 672 N N . VAL A 1 88 ? 17.141 -4.742 -6.18 1 98.31 88 VAL A N 1
ATOM 673 C CA . VAL A 1 88 ? 16.5 -3.906 -7.191 1 98.31 88 VAL A CA 1
ATOM 674 C C . VAL A 1 88 ? 15.289 -3.197 -6.586 1 98.31 88 VAL A C 1
ATOM 676 O O . VAL A 1 88 ? 14.828 -2.18 -7.109 1 98.31 88 VAL A O 1
ATOM 679 N N . SER A 1 89 ? 14.742 -3.732 -5.48 1 98.44 89 SER A N 1
ATOM 680 C CA . SER A 1 89 ? 13.516 -3.195 -4.898 1 98.44 89 SER A CA 1
ATOM 681 C C . SER A 1 89 ? 13.695 -1.744 -4.465 1 98.44 89 SER A C 1
ATOM 683 O O . SER A 1 89 ? 12.734 -0.971 -4.453 1 98.44 89 SER A O 1
ATOM 685 N N . SER A 1 90 ? 14.898 -1.297 -4.164 1 97.69 90 SER A N 1
ATOM 686 C CA . SER A 1 90 ? 15.141 0.085 -3.762 1 97.69 90 SER A CA 1
ATOM 687 C C . SER A 1 90 ? 14.828 1.055 -4.898 1 97.69 90 SER A C 1
ATOM 689 O O . SER A 1 90 ? 14.422 2.193 -4.656 1 97.69 90 SER A O 1
ATOM 691 N N . HIS A 1 91 ? 14.93 0.569 -6.098 1 97.81 91 HIS A N 1
ATOM 692 C CA . HIS A 1 91 ? 14.656 1.402 -7.262 1 97.81 91 HIS A CA 1
ATOM 693 C C . HIS A 1 91 ? 13.156 1.535 -7.504 1 97.81 91 HIS A C 1
ATOM 695 O O . HIS A 1 91 ? 12.727 2.33 -8.344 1 97.81 91 HIS A O 1
ATOM 701 N N . LEU A 1 92 ? 12.391 0.796 -6.742 1 98.19 92 LEU A N 1
ATOM 702 C CA . LEU A 1 92 ? 10.945 0.797 -6.949 1 98.19 92 LEU A CA 1
ATOM 703 C C . LEU A 1 92 ? 10.25 1.671 -5.914 1 98.19 92 LEU A C 1
ATOM 705 O O . LEU A 1 92 ? 9.023 1.797 -5.926 1 98.19 92 LEU A O 1
ATOM 709 N N . LEU A 1 93 ? 10.961 2.299 -5.109 1 97.38 93 LEU A N 1
ATOM 710 C CA . LEU A 1 93 ? 10.359 3.113 -4.059 1 97.38 93 LEU A CA 1
ATOM 711 C C . LEU A 1 93 ? 9.594 4.289 -4.652 1 97.38 93 LEU A C 1
ATOM 713 O O . LEU A 1 93 ? 8.562 4.699 -4.113 1 97.38 93 LEU A O 1
ATOM 717 N N . GLY A 1 94 ? 10.102 4.781 -5.707 1 95 94 GLY A N 1
ATOM 718 C CA . GLY A 1 94 ? 9.43 5.895 -6.359 1 95 94 GLY A CA 1
ATOM 719 C C . GLY A 1 94 ? 8.438 5.457 -7.422 1 95 94 GLY A C 1
ATOM 720 O O . GLY A 1 94 ? 7.812 6.289 -8.078 1 95 94 GLY A O 1
ATOM 721 N N . PHE A 1 95 ? 8.273 4.195 -7.602 1 95.69 95 PHE A N 1
ATOM 722 C CA . PHE A 1 95 ? 7.391 3.623 -8.609 1 95.69 95 PHE A CA 1
ATOM 723 C C . PHE A 1 95 ? 5.953 3.586 -8.109 1 95.69 95 PHE A C 1
ATOM 725 O O . PHE A 1 95 ? 5.699 3.223 -6.961 1 95.69 95 PHE A O 1
ATOM 732 N N . SER A 1 96 ? 5 4.004 -8.953 1 94.56 96 SER A N 1
ATOM 733 C CA . SER A 1 96 ? 3.59 3.893 -8.602 1 94.56 96 SER A CA 1
ATOM 734 C C . SER A 1 96 ? 3.096 2.455 -8.727 1 94.56 96 SER A C 1
ATOM 736 O O . SER A 1 96 ? 2.971 1.937 -9.844 1 94.56 96 SER A O 1
ATOM 738 N N . LEU A 1 97 ? 2.76 1.886 -7.656 1 95.19 97 LEU A N 1
ATOM 739 C CA . LEU A 1 97 ? 2.377 0.478 -7.652 1 95.19 97 LEU A CA 1
ATOM 740 C C . LEU A 1 97 ? 1.066 0.268 -8.406 1 95.19 97 LEU A C 1
ATOM 742 O O . LEU A 1 97 ? 0.74 -0.858 -8.789 1 95.19 97 LEU A O 1
ATOM 746 N N . SER A 1 98 ? 0.295 1.294 -8.609 1 93.94 98 SER A N 1
ATOM 747 C CA . SER A 1 98 ? -0.936 1.214 -9.391 1 93.94 98 SER A CA 1
ATOM 748 C C . SER A 1 98 ? -0.646 0.871 -10.844 1 93.94 98 SER A C 1
ATOM 750 O O . SER A 1 98 ? -1.544 0.455 -11.578 1 93.94 98 SER A O 1
ATOM 752 N N . ASN A 1 99 ? 0.586 1.007 -11.195 1 95.12 99 ASN A N 1
ATOM 753 C CA . ASN A 1 99 ? 0.976 0.733 -12.57 1 95.12 99 ASN A CA 1
ATOM 754 C C . ASN A 1 99 ? 1.262 -0.75 -12.789 1 95.12 99 ASN A C 1
ATOM 756 O O . ASN A 1 99 ? 1.522 -1.177 -13.922 1 95.12 99 ASN A O 1
ATOM 760 N N . ILE A 1 100 ? 1.226 -1.493 -11.797 1 97.19 100 ILE A N 1
ATOM 761 C CA . ILE A 1 100 ? 1.365 -2.939 -11.93 1 97.19 100 ILE A CA 1
ATOM 762 C C . ILE A 1 100 ? 0.038 -3.547 -12.375 1 97.19 100 ILE A C 1
ATOM 764 O O . ILE A 1 100 ? -0.938 -3.545 -11.617 1 97.19 100 ILE A O 1
ATOM 768 N N . ASN A 1 101 ? 0.018 -4.047 -13.57 1 94.94 101 ASN A N 1
ATOM 769 C CA . ASN A 1 101 ? -1.207 -4.688 -14.047 1 94.94 101 ASN A CA 1
ATOM 770 C C . ASN A 1 101 ? -1.27 -6.152 -13.633 1 94.94 101 ASN A C 1
ATOM 772 O O . ASN A 1 101 ? -0.35 -6.664 -12.992 1 94.94 101 ASN A O 1
ATOM 776 N N . ASP A 1 102 ? -2.322 -6.801 -14.023 1 94.12 102 ASP A N 1
ATOM 777 C CA . ASP A 1 102 ? -2.562 -8.172 -13.594 1 94.12 102 ASP A CA 1
ATOM 778 C C . ASP A 1 102 ? -1.491 -9.117 -14.141 1 94.12 102 ASP A C 1
ATOM 780 O O . ASP A 1 102 ? -1.041 -10.023 -13.438 1 94.12 102 ASP A O 1
ATOM 784 N N . GLU A 1 103 ? -1.141 -8.891 -15.367 1 96.38 103 GLU A N 1
ATOM 785 C CA . GLU A 1 103 ? -0.127 -9.742 -15.984 1 96.38 103 GLU A CA 1
ATOM 786 C C . GLU A 1 103 ? 1.2 -9.648 -15.234 1 96.38 103 GLU A C 1
ATOM 788 O O . GLU A 1 103 ? 1.811 -10.672 -14.914 1 96.38 103 GLU A O 1
ATOM 793 N N . MET A 1 104 ? 1.613 -8.406 -15 1 97.56 104 MET A N 1
ATOM 794 C CA . MET A 1 104 ? 2.85 -8.18 -14.258 1 97.56 104 MET A CA 1
ATOM 795 C C . MET A 1 104 ? 2.748 -8.727 -12.844 1 97.56 104 MET A C 1
ATOM 797 O O . MET A 1 104 ? 3.697 -9.328 -12.336 1 97.56 104 MET A O 1
ATOM 801 N N . ALA A 1 105 ? 1.629 -8.555 -12.227 1 98.12 105 ALA A N 1
ATOM 802 C CA . ALA A 1 105 ? 1.405 -9.102 -10.891 1 98.12 105 ALA A CA 1
ATOM 803 C C . ALA A 1 105 ? 1.568 -10.617 -10.883 1 98.12 105 ALA A C 1
ATOM 805 O O . ALA A 1 105 ? 2.211 -11.172 -9.992 1 98.12 105 ALA A O 1
ATOM 806 N N . CYS A 1 106 ? 1.04 -11.25 -11.867 1 97.94 106 CYS A N 1
ATOM 807 C CA . CYS A 1 106 ? 1.146 -12.703 -11.969 1 97.94 106 CYS A CA 1
ATOM 808 C C . CYS A 1 106 ? 2.598 -13.133 -12.148 1 97.94 106 CYS A C 1
ATOM 810 O O . CYS A 1 106 ? 3.037 -14.117 -11.555 1 97.94 106 CYS A O 1
ATOM 812 N N . ARG A 1 107 ? 3.246 -12.375 -12.938 1 98.31 107 ARG A N 1
ATOM 813 C CA . ARG A 1 107 ? 4.652 -12.703 -13.148 1 98.31 107 ARG A CA 1
ATOM 814 C C . ARG A 1 107 ? 5.449 -12.57 -11.859 1 98.31 107 ARG A C 1
ATOM 816 O O . ARG A 1 107 ? 6.293 -13.414 -11.555 1 98.31 107 ARG A O 1
ATOM 823 N N . ILE A 1 108 ? 5.227 -11.492 -11.133 1 98.44 108 ILE A N 1
ATOM 824 C CA . ILE A 1 108 ? 5.93 -11.25 -9.883 1 98.44 108 ILE A CA 1
ATOM 825 C C . ILE A 1 108 ? 5.578 -12.336 -8.867 1 98.44 108 ILE A C 1
ATOM 827 O O . ILE A 1 108 ? 6.441 -12.797 -8.117 1 98.44 108 ILE A O 1
ATOM 831 N N . GLY A 1 109 ? 4.359 -12.758 -8.867 1 97.94 109 GLY A N 1
ATOM 832 C CA . GLY A 1 109 ? 3.902 -13.727 -7.895 1 97.94 109 GLY A CA 1
ATOM 833 C C . GLY A 1 109 ? 3.514 -13.102 -6.566 1 97.94 109 GLY A C 1
ATOM 834 O O . GLY A 1 109 ? 3.984 -12.016 -6.223 1 97.94 109 GLY A O 1
ATOM 835 N N . ALA A 1 110 ? 2.766 -13.734 -5.785 1 97.75 110 ALA A N 1
ATOM 836 C CA . ALA A 1 110 ? 2.092 -13.195 -4.605 1 97.75 110 ALA A CA 1
ATOM 837 C C . ALA A 1 110 ? 3.096 -12.859 -3.506 1 97.75 110 ALA A C 1
ATOM 839 O O . ALA A 1 110 ? 3.051 -11.766 -2.932 1 97.75 110 ALA A O 1
ATOM 840 N N . PRO A 1 111 ? 4.031 -13.711 -3.223 1 97.25 111 PRO A N 1
ATOM 841 C CA . PRO A 1 111 ? 4.926 -13.398 -2.105 1 97.25 111 PRO A CA 1
ATOM 842 C C . PRO A 1 111 ? 5.754 -12.141 -2.344 1 97.25 111 PRO A C 1
ATOM 844 O O . PRO A 1 111 ? 5.848 -11.281 -1.461 1 97.25 111 PRO A O 1
ATOM 847 N N . TYR A 1 112 ? 6.324 -12.07 -3.521 1 98.19 112 TYR A N 1
ATOM 848 C CA . TYR A 1 112 ? 7.16 -10.914 -3.818 1 98.19 112 TYR A CA 1
ATOM 849 C C . TYR A 1 112 ? 6.309 -9.664 -4.023 1 98.19 112 TYR A C 1
ATOM 851 O O . TYR A 1 112 ? 6.742 -8.547 -3.719 1 98.19 112 TYR A O 1
ATOM 859 N N . LEU A 1 113 ? 5.137 -9.883 -4.566 1 98.25 113 LEU A N 1
ATOM 860 C CA . LEU A 1 113 ? 4.211 -8.766 -4.684 1 98.25 113 LEU A CA 1
ATOM 861 C C . LEU A 1 113 ? 3.869 -8.195 -3.309 1 98.25 113 LEU A C 1
ATOM 863 O O . LEU A 1 113 ? 3.9 -6.98 -3.107 1 98.25 113 LEU A O 1
ATOM 867 N N . ARG A 1 114 ? 3.555 -9.062 -2.439 1 97.94 114 ARG A N 1
ATOM 868 C CA . ARG A 1 114 ? 3.271 -8.664 -1.063 1 97.94 114 ARG A CA 1
ATOM 869 C C . ARG A 1 114 ? 4.445 -7.895 -0.464 1 97.94 114 ARG A C 1
ATOM 871 O O . ARG A 1 114 ? 4.258 -6.844 0.151 1 97.94 114 ARG A O 1
ATOM 878 N N . ARG A 1 115 ? 5.605 -8.367 -0.646 1 98.12 115 ARG A N 1
ATOM 879 C CA . ARG A 1 115 ? 6.793 -7.734 -0.083 1 98.12 115 ARG A CA 1
ATOM 880 C C . ARG A 1 115 ? 6.992 -6.336 -0.659 1 98.12 115 ARG A C 1
ATOM 882 O O . ARG A 1 115 ? 7.375 -5.41 0.061 1 98.12 115 ARG A O 1
ATOM 889 N N . LEU A 1 116 ? 6.75 -6.27 -1.928 1 98.38 116 LEU A N 1
ATOM 890 C CA . LEU A 1 116 ? 6.914 -4.969 -2.572 1 98.38 116 LEU A CA 1
ATOM 891 C C . LEU A 1 116 ? 5.914 -3.959 -2.023 1 98.38 116 LEU A C 1
ATOM 893 O O . LEU A 1 116 ? 6.281 -2.83 -1.692 1 98.38 116 LEU A O 1
ATOM 897 N N . PHE A 1 117 ? 4.664 -4.344 -1.908 1 97.81 117 PHE A N 1
ATOM 898 C CA . PHE A 1 117 ? 3.639 -3.457 -1.37 1 97.81 117 PHE A CA 1
ATOM 899 C C . PHE A 1 117 ? 3.934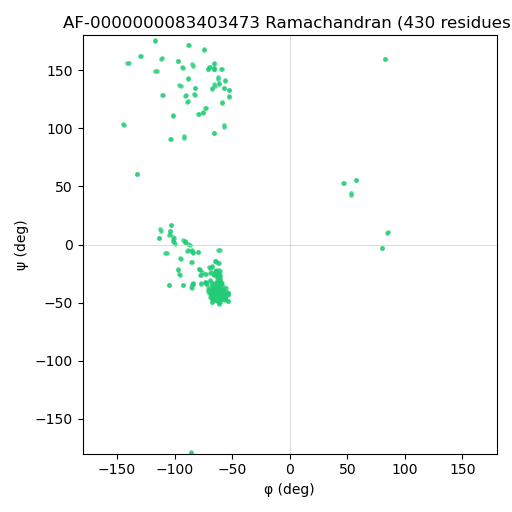 -3.109 0.084 1 97.81 117 PHE A C 1
ATOM 901 O O . PHE A 1 117 ? 3.783 -1.956 0.495 1 97.81 117 PHE A O 1
ATOM 908 N N . LEU A 1 118 ? 4.375 -4.07 0.841 1 97.38 118 LEU A N 1
ATOM 909 C CA . LEU A 1 118 ? 4.672 -3.836 2.25 1 97.38 118 LEU A CA 1
ATOM 910 C C . LEU A 1 118 ? 5.875 -2.914 2.406 1 97.38 118 LEU A C 1
ATOM 912 O O . LEU A 1 118 ? 5.941 -2.123 3.35 1 97.38 118 LEU A O 1
ATOM 916 N N . LEU A 1 119 ? 6.809 -3.016 1.496 1 97.88 119 LEU A N 1
ATOM 917 C CA . LEU A 1 119 ? 7.93 -2.084 1.522 1 97.88 119 LEU A CA 1
ATOM 918 C C . LEU A 1 119 ? 7.438 -0.641 1.479 1 97.88 119 LEU A C 1
ATOM 920 O O . LEU A 1 119 ? 7.855 0.187 2.293 1 97.88 119 LEU A O 1
ATOM 924 N N . HIS A 1 120 ? 6.512 -0.344 0.596 1 96.62 120 HIS A N 1
ATOM 925 C CA . HIS A 1 120 ? 5.957 0.999 0.466 1 96.62 120 HIS A CA 1
ATOM 926 C C . HIS A 1 120 ? 5.164 1.39 1.71 1 96.62 120 HIS A C 1
ATOM 928 O O . HIS A 1 120 ? 5.383 2.463 2.275 1 96.62 120 HIS A O 1
ATOM 934 N N . THR A 1 121 ? 4.34 0.518 2.145 1 93.81 121 THR A N 1
ATOM 935 C CA . THR A 1 121 ? 3.457 0.801 3.27 1 93.81 121 THR A CA 1
ATOM 936 C C . THR A 1 121 ? 4.262 0.989 4.555 1 93.81 121 THR A C 1
ATOM 938 O O . THR A 1 121 ? 3.98 1.896 5.34 1 93.81 121 THR A O 1
ATOM 941 N N . ASN A 1 122 ? 5.195 0.114 4.754 1 94.69 122 ASN A N 1
ATOM 942 C CA . ASN A 1 122 ? 6 0.182 5.973 1 94.69 122 ASN A CA 1
ATOM 943 C C . ASN A 1 122 ? 6.777 1.491 6.055 1 94.69 122 ASN A C 1
ATOM 945 O O . ASN A 1 122 ? 6.867 2.098 7.125 1 94.69 122 ASN A O 1
ATOM 949 N N . ARG A 1 123 ? 7.324 1.888 5.012 1 94.94 123 ARG A N 1
ATOM 950 C CA . ARG A 1 123 ? 8.078 3.137 5.02 1 94.94 123 ARG A CA 1
ATOM 951 C C . ARG A 1 123 ? 7.168 4.324 5.32 1 94.94 123 ARG A C 1
ATOM 953 O O . ARG A 1 123 ? 7.535 5.219 6.082 1 94.94 123 ARG A O 1
ATOM 960 N N . LEU A 1 124 ? 5.961 4.312 4.75 1 92.62 124 LEU A N 1
ATOM 961 C CA . LEU A 1 124 ? 5.008 5.383 5.016 1 92.62 124 LEU A CA 1
ATOM 962 C C . LEU A 1 124 ? 4.57 5.371 6.473 1 92.62 124 LEU A C 1
ATOM 964 O O . LEU A 1 124 ? 4.473 6.426 7.105 1 92.62 124 LEU A O 1
ATOM 968 N N . GLU A 1 125 ? 4.344 4.207 6.973 1 91.88 125 GLU A N 1
ATOM 969 C CA . GLU A 1 125 ? 3.939 4.066 8.367 1 91.88 125 GLU A CA 1
ATOM 970 C C . GLU A 1 125 ? 5.035 4.551 9.312 1 91.88 125 GLU A C 1
ATOM 972 O O . GLU A 1 125 ? 4.75 5.191 10.328 1 91.88 125 GLU A O 1
ATOM 977 N N . GLU A 1 126 ? 6.211 4.227 9.008 1 93.88 126 GLU A N 1
ATOM 978 C CA . GLU A 1 126 ? 7.324 4.676 9.836 1 93.88 126 GLU A CA 1
ATOM 979 C C . GLU A 1 126 ? 7.445 6.199 9.82 1 93.88 126 GLU A C 1
ATOM 981 O O . GLU A 1 126 ? 7.711 6.816 10.852 1 93.88 126 GLU A O 1
ATOM 986 N N . LEU A 1 127 ? 7.266 6.77 8.688 1 91.88 127 LEU A N 1
ATOM 987 C CA . LEU A 1 127 ? 7.32 8.227 8.594 1 91.88 127 LEU A CA 1
ATOM 988 C C . LEU A 1 127 ? 6.234 8.867 9.445 1 91.88 127 LEU A C 1
ATOM 990 O O . LEU A 1 127 ? 6.484 9.859 10.141 1 91.88 127 LEU A O 1
ATOM 994 N N . LYS A 1 128 ? 5.078 8.32 9.438 1 89.12 128 LYS A N 1
ATOM 995 C CA . LYS A 1 128 ? 3.959 8.805 10.234 1 89.12 128 LYS A CA 1
ATOM 996 C C . LYS A 1 128 ? 4.262 8.703 11.727 1 89.12 128 LYS A C 1
ATOM 998 O O . LYS A 1 128 ? 3.74 9.484 12.531 1 89.12 128 LYS A O 1
ATOM 1003 N N . ARG A 1 129 ? 5.09 7.828 12.078 1 90.62 129 ARG A N 1
ATOM 1004 C CA . ARG A 1 129 ? 5.438 7.617 13.477 1 90.62 129 ARG A CA 1
ATOM 1005 C C . ARG A 1 129 ? 6.527 8.586 13.922 1 90.62 129 ARG A C 1
ATOM 1007 O O . ARG A 1 129 ? 6.512 9.07 15.055 1 90.62 129 ARG A O 1
ATOM 1014 N N . ILE A 1 130 ? 7.352 8.859 13.023 1 92.56 130 ILE A N 1
ATOM 1015 C CA . ILE A 1 130 ? 8.562 9.594 13.367 1 92.56 130 ILE A CA 1
ATOM 1016 C C . ILE A 1 130 ? 8.273 11.094 13.359 1 92.56 130 ILE A C 1
ATOM 1018 O O . ILE A 1 130 ? 8.781 11.836 14.203 1 92.56 130 ILE A O 1
ATOM 1022 N N . LEU A 1 131 ? 7.418 11.641 12.508 1 90.19 131 LEU A N 1
ATOM 1023 C CA . LEU A 1 131 ? 7.328 13.055 12.18 1 90.19 131 LEU A CA 1
ATOM 1024 C C . LEU A 1 131 ? 6.457 13.797 13.188 1 90.19 131 LEU A C 1
ATOM 1026 O O . LEU A 1 131 ? 6.789 14.906 13.609 1 90.19 131 LEU A O 1
ATOM 1030 N N . PRO A 1 132 ? 5.348 13.219 13.711 1 85 132 PRO A N 1
ATOM 1031 C CA . PRO A 1 132 ? 4.395 14.008 14.484 1 85 132 PRO A CA 1
ATOM 1032 C C . PRO A 1 132 ? 4.961 14.477 15.82 1 85 132 PRO A C 1
ATOM 1034 O O . PRO A 1 132 ? 4.551 15.516 16.344 1 85 132 PRO A O 1
ATOM 1037 N N . LYS A 1 133 ? 5.934 13.844 16.375 1 87.62 133 LYS A N 1
ATOM 1038 C CA . LYS A 1 133 ? 6.441 14.203 17.703 1 87.62 133 LYS A CA 1
ATOM 1039 C C . LYS A 1 133 ? 7.246 15.5 17.641 1 87.62 133 LYS A C 1
ATOM 1041 O O . LYS A 1 133 ? 8.281 15.562 16.984 1 87.62 133 LYS A O 1
ATOM 1046 N N . PRO A 1 134 ? 6.785 16.516 18.328 1 90.19 134 PRO A N 1
ATOM 1047 C CA . PRO A 1 134 ? 7.512 17.797 18.328 1 90.19 134 PRO A CA 1
ATOM 1048 C C . PRO A 1 134 ? 8.781 17.75 19.172 1 90.19 134 PRO A C 1
ATOM 1050 O O . PRO A 1 134 ? 9.008 16.781 19.906 1 90.19 134 PRO A O 1
ATOM 1053 N N . PRO A 1 135 ? 9.609 18.797 19 1 91.62 135 PRO A N 1
ATOM 1054 C CA . PRO A 1 135 ? 10.789 18.906 19.875 1 91.62 135 PRO A CA 1
ATOM 1055 C C . PRO A 1 135 ? 10.438 18.984 21.344 1 91.62 135 PRO A C 1
ATOM 1057 O O . PRO A 1 135 ? 9.352 19.469 21.703 1 91.62 135 PRO A O 1
ATOM 1060 N N . TYR A 1 136 ? 11.336 18.5 22.141 1 90.56 136 TYR A N 1
ATOM 1061 C CA . TYR A 1 136 ? 11.156 18.609 23.578 1 90.56 136 TYR A CA 1
ATOM 1062 C C . TYR A 1 136 ? 11.211 20.078 24.031 1 90.56 136 TYR A C 1
ATOM 1064 O O . TYR A 1 136 ? 11.875 20.891 23.406 1 90.56 136 TYR A O 1
ATOM 1072 N N . ILE A 1 137 ? 10.539 20.281 25.062 1 89.19 137 ILE A N 1
ATOM 1073 C CA . ILE A 1 137 ? 10.516 21.625 25.625 1 89.19 137 ILE A CA 1
ATOM 1074 C C . ILE A 1 137 ? 11.672 21.797 26.609 1 89.19 137 ILE A C 1
ATOM 1076 O O . ILE A 1 137 ? 12.094 20.828 27.25 1 89.19 137 ILE A O 1
ATOM 1080 N N . HIS A 1 138 ? 12.258 22.984 26.625 1 89.69 138 HIS A N 1
ATOM 1081 C CA . HIS A 1 138 ? 13.273 23.297 27.625 1 89.69 138 HIS A CA 1
ATOM 1082 C C . HIS A 1 138 ? 12.656 24.062 28.812 1 89.69 138 HIS A C 1
ATOM 1084 O O . HIS A 1 138 ? 11.555 24.594 28.703 1 89.69 138 HIS A O 1
ATOM 1090 N N . PRO A 1 139 ? 13.336 24.031 30.016 1 90.44 139 PRO A N 1
ATOM 1091 C CA . PRO A 1 139 ? 12.836 24.828 31.141 1 90.44 139 PRO A CA 1
ATOM 1092 C C . PRO A 1 139 ? 12.695 26.312 30.797 1 90.44 139 PRO A C 1
ATOM 1094 O O . PRO A 1 139 ? 13.508 26.844 30.047 1 90.44 139 PRO A O 1
ATOM 1097 N N . ALA A 1 140 ? 11.594 26.906 31.328 1 89.56 140 ALA A N 1
ATOM 1098 C CA . ALA A 1 140 ? 11.344 28.312 31.047 1 89.56 140 ALA A CA 1
ATOM 1099 C C . ALA A 1 140 ? 12.523 29.172 31.469 1 89.56 140 ALA A C 1
ATOM 1101 O O . ALA A 1 140 ? 13.141 28.938 32.5 1 89.56 140 ALA A O 1
ATOM 1102 N N . THR A 1 141 ? 12.859 30.078 30.562 1 87.44 141 THR A N 1
ATOM 1103 C CA . THR A 1 141 ? 13.891 31.062 30.859 1 87.44 141 THR A CA 1
ATOM 1104 C C . THR A 1 141 ? 13.305 32.469 30.828 1 87.44 141 THR A C 1
ATOM 1106 O O . THR A 1 141 ? 12.109 32.656 30.594 1 87.44 141 THR A O 1
ATOM 1109 N N . GLU A 1 142 ? 14.055 33.531 31.172 1 85.62 142 GLU A N 1
ATOM 1110 C CA . GLU A 1 142 ? 13.617 34.906 31.172 1 85.62 142 GLU A CA 1
ATOM 1111 C C . GLU A 1 142 ? 13.188 35.375 29.766 1 85.62 142 GLU A C 1
ATOM 1113 O O . GLU A 1 142 ? 12.266 36.188 29.625 1 85.62 142 GLU A O 1
ATOM 1118 N N . ASP A 1 143 ? 13.734 34.75 28.734 1 84.31 143 ASP A N 1
ATOM 1119 C CA . ASP A 1 143 ? 13.531 35.219 27.375 1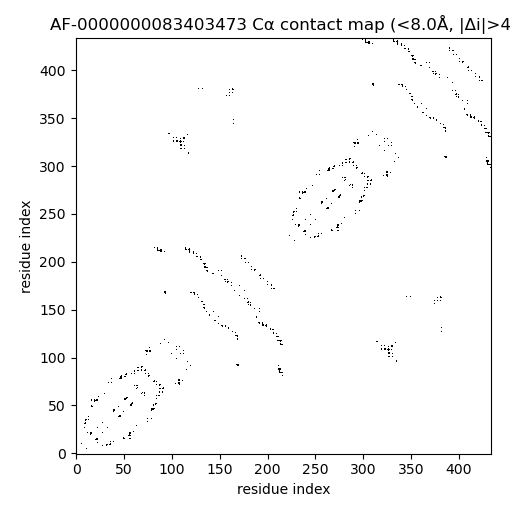 84.31 143 ASP A CA 1
ATOM 1120 C C . ASP A 1 143 ? 12.609 34.281 26.609 1 84.31 143 ASP A C 1
ATOM 1122 O O . ASP A 1 143 ? 12.195 34.562 25.484 1 84.31 143 ASP A O 1
ATOM 1126 N N . CYS A 1 144 ? 12.258 33.125 27.219 1 88.88 144 CYS A N 1
ATOM 1127 C CA . CYS A 1 144 ? 11.469 32.125 26.484 1 88.88 144 CYS A CA 1
ATOM 1128 C C . CYS A 1 144 ? 10.484 31.422 27.406 1 88.88 144 CYS A C 1
ATOM 1130 O O . CYS A 1 144 ? 10.867 30.547 28.172 1 88.88 144 CYS A O 1
ATOM 1132 N N . SER A 1 145 ? 9.289 31.812 27.312 1 88 145 SER A N 1
ATOM 1133 C CA . SER A 1 145 ? 8.219 31.266 28.125 1 88 145 SER A CA 1
ATOM 1134 C C . SER A 1 145 ? 7.613 30.016 27.469 1 88 145 SER A C 1
ATOM 1136 O O . SER A 1 145 ? 7.977 29.672 26.344 1 88 145 SER A O 1
ATOM 1138 N N . PHE A 1 146 ? 6.77 29.406 28.25 1 85.31 146 PHE A N 1
ATOM 1139 C CA . PHE A 1 146 ? 6.07 28.234 27.75 1 85.31 146 PHE A CA 1
ATOM 1140 C C . PHE A 1 146 ? 5.219 28.594 26.531 1 85.31 146 PHE A C 1
ATOM 1142 O O . PHE A 1 146 ? 5.094 27.812 25.594 1 85.31 146 PHE A O 1
ATOM 1149 N N . GLU A 1 147 ? 4.785 29.797 26.547 1 81.69 147 GLU A N 1
ATOM 1150 C CA . GLU A 1 147 ? 3.992 30.25 25.406 1 81.69 147 GLU A CA 1
ATOM 1151 C C . GLU A 1 147 ? 4.844 30.375 24.156 1 81.69 147 GLU A C 1
ATOM 1153 O O . GLU A 1 147 ? 4.402 30.016 23.062 1 81.69 147 GLU A O 1
ATOM 1158 N N . SER A 1 148 ? 6.004 30.891 24.391 1 80.62 148 SER A N 1
ATOM 1159 C CA . SER A 1 148 ? 6.926 31 23.266 1 80.62 148 SER A CA 1
ATOM 1160 C C . SER A 1 148 ? 7.277 29.625 22.703 1 80.62 148 SER A C 1
ATOM 1162 O O . SER A 1 148 ? 7.398 29.453 21.5 1 80.62 148 SER A O 1
ATOM 1164 N N . GLN A 1 149 ? 7.32 28.656 23.594 1 86 149 GLN A N 1
ATOM 1165 C CA . GLN A 1 149 ? 7.684 27.312 23.172 1 86 149 GLN A CA 1
ATOM 1166 C C . GLN A 1 149 ? 6.516 26.625 22.469 1 86 149 GLN A C 1
ATOM 1168 O O . GLN A 1 149 ? 6.719 25.719 21.641 1 86 149 GLN A O 1
ATOM 1173 N N . ALA A 1 150 ? 5.359 27.062 22.828 1 83.31 150 ALA A N 1
ATOM 1174 C CA . ALA A 1 150 ? 4.184 26.562 22.125 1 83.31 150 ALA A CA 1
ATOM 1175 C C . ALA A 1 150 ? 4.219 26.953 20.641 1 83.31 150 ALA A C 1
ATOM 1177 O O . ALA A 1 150 ? 3.707 26.234 19.797 1 83.31 150 ALA A O 1
ATOM 1178 N N . LYS A 1 151 ? 4.844 28.031 20.375 1 80.19 151 LYS A N 1
ATOM 1179 C CA . LYS A 1 151 ? 5.008 28.484 19 1 80.19 151 LYS A CA 1
ATOM 1180 C C . LYS A 1 151 ? 5.895 27.516 18.219 1 80.19 151 LYS A C 1
ATOM 1182 O O . LYS A 1 151 ? 5.652 27.266 17.031 1 80.19 151 LYS A O 1
ATOM 1187 N N . LEU A 1 152 ? 6.891 27.016 18.875 1 85 152 LEU A N 1
ATOM 1188 C CA . LEU A 1 152 ? 7.766 26.031 18.25 1 85 152 LEU A CA 1
ATOM 1189 C C . LEU A 1 152 ? 7 24.75 17.906 1 85 152 LEU A C 1
ATOM 1191 O O . LEU A 1 152 ? 7.16 24.203 16.812 1 85 152 LEU A O 1
ATOM 1195 N N . ALA A 1 153 ? 6.207 24.344 18.812 1 84.81 153 ALA A N 1
ATOM 1196 C CA . ALA A 1 153 ? 5.391 23.156 18.594 1 84.81 153 ALA A CA 1
ATOM 1197 C C . ALA A 1 153 ? 4.441 23.359 17.406 1 84.81 153 ALA A C 1
ATOM 1199 O O . ALA A 1 153 ? 4.23 22.438 16.625 1 84.81 153 ALA A O 1
ATOM 1200 N N . ARG A 1 154 ? 3.928 24.438 17.359 1 79.94 154 ARG A N 1
ATOM 1201 C CA . ARG A 1 154 ? 3.031 24.75 16.234 1 79.94 154 ARG A CA 1
ATOM 1202 C C . ARG A 1 154 ? 3.795 24.797 14.922 1 79.94 154 ARG A C 1
ATOM 1204 O O . ARG A 1 154 ? 3.318 24.297 13.906 1 79.94 154 ARG A O 1
ATOM 1211 N N . ALA A 1 155 ? 4.883 25.469 14.93 1 83.5 155 ALA A N 1
ATOM 1212 C CA . ALA A 1 155 ? 5.715 25.516 13.734 1 83.5 155 ALA A CA 1
ATOM 1213 C C . ALA A 1 155 ? 6.086 24.094 13.281 1 83.5 155 ALA A C 1
ATOM 1215 O O . ALA A 1 155 ? 6.059 23.797 12.086 1 83.5 155 ALA A O 1
ATOM 1216 N N . TRP A 1 156 ? 6.453 23.25 14.227 1 88.19 156 TRP A N 1
ATOM 1217 C CA . TRP A 1 156 ? 6.766 21.859 13.93 1 88.19 156 TRP A CA 1
ATOM 1218 C C . TRP A 1 156 ? 5.574 21.156 13.281 1 88.19 156 TRP A C 1
ATOM 1220 O O . TRP A 1 156 ? 5.727 20.422 12.297 1 88.19 156 TRP A O 1
ATOM 1230 N N . ALA A 1 157 ? 4.477 21.375 13.859 1 82.06 157 ALA A N 1
ATOM 1231 C CA . ALA A 1 157 ? 3.262 20.766 13.328 1 82.06 157 ALA A CA 1
ATOM 1232 C C . ALA A 1 157 ? 3.027 21.156 11.875 1 82.06 157 ALA A C 1
ATOM 1234 O O . ALA A 1 157 ? 2.639 20.328 11.047 1 82.06 157 ALA A O 1
ATOM 1235 N N . MET A 1 158 ? 3.299 22.328 11.562 1 79.06 158 MET A N 1
ATOM 1236 C CA . MET A 1 158 ? 3.133 22.812 10.195 1 79.06 158 MET A CA 1
ATOM 1237 C C . MET A 1 158 ? 4.125 22.141 9.25 1 79.06 158 MET A C 1
ATOM 1239 O O . MET A 1 158 ? 3.758 21.703 8.164 1 79.06 158 MET A O 1
ATOM 1243 N N . GLY A 1 159 ? 5.387 22.172 9.703 1 84.12 159 GLY A N 1
ATOM 1244 C CA . GLY A 1 159 ? 6.387 21.469 8.898 1 84.12 159 GLY A CA 1
ATOM 1245 C C . GLY A 1 159 ? 6.066 20 8.688 1 84.12 159 GLY A C 1
ATOM 1246 O O . GLY A 1 159 ? 6.164 19.5 7.566 1 84.12 159 GLY A O 1
ATOM 1247 N N . ALA A 1 160 ? 5.633 19.344 9.75 1 85.06 160 ALA A N 1
ATOM 1248 C CA . ALA A 1 160 ? 5.27 17.922 9.688 1 85.06 160 ALA A CA 1
ATOM 1249 C C . ALA A 1 160 ? 4.074 17.703 8.766 1 85.06 160 ALA A C 1
ATOM 1251 O O . ALA A 1 160 ? 4.031 16.734 8.008 1 85.06 160 ALA A O 1
ATOM 1252 N N . THR A 1 161 ? 3.154 18.594 8.828 1 80.31 161 THR A N 1
ATOM 1253 C CA . THR A 1 161 ? 1.987 18.516 7.957 1 80.31 161 THR A CA 1
ATOM 1254 C C . THR A 1 161 ? 2.396 18.641 6.492 1 80.31 161 THR A C 1
ATOM 1256 O O . THR A 1 161 ? 1.913 17.875 5.645 1 80.31 161 THR A O 1
ATOM 1259 N N . HIS A 1 162 ? 3.209 19.594 6.254 1 82.62 162 HIS A N 1
ATOM 1260 C CA . HIS A 1 162 ? 3.715 19.734 4.895 1 82.62 162 HIS A CA 1
ATOM 1261 C C . HIS A 1 162 ? 4.344 18.453 4.391 1 82.62 162 HIS A C 1
ATOM 1263 O O . HIS A 1 162 ? 4.062 18 3.275 1 82.62 162 HIS A O 1
ATOM 1269 N N . LEU A 1 163 ? 5.055 17.828 5.215 1 86.88 163 LEU A N 1
ATOM 1270 C CA . LEU A 1 163 ? 5.727 16.594 4.844 1 86.88 163 LEU A CA 1
ATOM 1271 C C . LEU A 1 163 ? 4.727 15.445 4.723 1 86.88 163 LEU A C 1
ATOM 1273 O O . LEU A 1 163 ? 4.883 14.57 3.871 1 86.88 163 LEU A O 1
ATOM 1277 N N . ALA A 1 164 ? 3.727 15.5 5.535 1 82.88 164 ALA A N 1
ATOM 1278 C CA . ALA A 1 164 ? 2.707 14.453 5.512 1 82.88 164 ALA A CA 1
ATOM 1279 C C . ALA A 1 164 ? 1.974 14.438 4.172 1 82.88 164 ALA A C 1
ATOM 1281 O O . ALA A 1 164 ? 1.637 13.367 3.656 1 82.88 164 ALA A O 1
ATOM 1282 N N . TRP A 1 165 ? 1.808 15.516 3.58 1 82.62 165 TRP A N 1
ATOM 1283 C CA . TRP A 1 165 ? 1.092 15.609 2.312 1 82.62 165 TRP A CA 1
ATOM 1284 C C . TRP A 1 165 ? 1.969 15.148 1.153 1 82.62 165 TRP A C 1
ATOM 1286 O O . TRP A 1 165 ? 1.461 14.68 0.133 1 82.62 165 TRP A O 1
ATOM 1296 N N . GLU A 1 166 ? 3.201 15.18 1.353 1 82.56 166 GLU A N 1
ATOM 1297 C CA . GLU A 1 166 ? 4.148 14.789 0.314 1 82.56 166 GLU A CA 1
ATOM 1298 C C . GLU A 1 166 ? 4.738 13.406 0.6 1 82.56 166 GLU A C 1
ATOM 1300 O O . GLU A 1 166 ? 5.691 12.984 -0.059 1 82.56 166 GLU A O 1
ATOM 1305 N N . MET A 1 167 ? 4.176 12.875 1.534 1 86.94 167 MET A N 1
ATOM 1306 C CA . MET A 1 167 ? 4.719 11.602 1.995 1 86.94 167 MET A CA 1
ATOM 1307 C C . MET A 1 167 ? 4.719 10.57 0.871 1 86.94 167 MET A C 1
ATOM 1309 O O . MET A 1 167 ? 3.682 10.312 0.256 1 86.94 167 MET A O 1
ATOM 1313 N N . ARG A 1 168 ? 5.883 10.094 0.604 1 91.5 168 ARG A N 1
ATOM 1314 C CA . ARG A 1 168 ? 6.137 9.023 -0.353 1 91.5 168 ARG A CA 1
ATOM 1315 C C . ARG A 1 168 ? 7.215 8.078 0.161 1 91.5 168 ARG A C 1
ATOM 1317 O O . ARG A 1 168 ? 8.047 8.461 0.981 1 91.5 168 ARG A O 1
ATOM 1324 N N . PRO A 1 169 ? 7.137 6.859 -0.392 1 94.31 169 PRO A N 1
ATOM 1325 C CA . PRO A 1 169 ? 8.117 5.879 0.085 1 94.31 169 PRO A CA 1
ATOM 1326 C C . PRO A 1 169 ? 9.555 6.273 -0.246 1 94.31 169 PRO A C 1
ATOM 1328 O O . PRO A 1 169 ? 10.492 5.828 0.423 1 94.31 169 PRO A O 1
ATOM 1331 N N . ASP A 1 170 ? 9.719 7.109 -1.254 1 95.06 170 ASP A N 1
ATOM 1332 C CA . ASP A 1 170 ? 11.07 7.465 -1.676 1 95.06 170 ASP A CA 1
ATOM 1333 C C . ASP A 1 170 ? 11.453 8.852 -1.173 1 95.06 170 ASP A C 1
ATOM 1335 O O . ASP A 1 170 ? 12.383 9.477 -1.696 1 95.06 170 ASP A O 1
ATOM 1339 N N . LEU A 1 171 ? 10.719 9.422 -0.164 1 94.62 171 LEU A N 1
ATOM 1340 C CA . LEU A 1 171 ? 11.039 10.727 0.387 1 94.62 171 LEU A CA 1
ATOM 1341 C C . LEU A 1 171 ? 12.508 10.797 0.817 1 94.62 171 LEU A C 1
ATOM 1343 O O . LEU A 1 171 ? 12.977 9.93 1.559 1 94.62 171 LEU A O 1
ATOM 1347 N N . SER A 1 172 ? 13.211 11.734 0.393 1 93.94 172 SER A N 1
ATOM 1348 C CA . SER A 1 172 ? 14.648 11.828 0.632 1 93.94 172 SER A CA 1
ATOM 1349 C C . SER A 1 172 ? 14.945 12.469 1.984 1 93.94 172 SER A C 1
ATOM 1351 O O . SER A 1 172 ? 14.141 13.25 2.494 1 93.94 172 SER A O 1
ATOM 1353 N N . ILE A 1 173 ? 16.062 12.117 2.463 1 94.5 173 ILE A N 1
ATOM 1354 C CA . ILE A 1 173 ? 16.562 12.711 3.695 1 94.5 173 ILE A CA 1
ATOM 1355 C C . ILE A 1 173 ? 16.781 14.211 3.496 1 94.5 173 ILE A C 1
ATOM 1357 O O . ILE A 1 173 ? 16.5 15.008 4.395 1 94.5 173 ILE A O 1
ATOM 1361 N N . HIS A 1 174 ? 17.156 14.586 2.404 1 94.56 174 HIS A N 1
ATOM 1362 C CA . HIS A 1 174 ? 17.438 15.984 2.08 1 94.56 174 HIS A CA 1
ATOM 1363 C C . HIS A 1 174 ? 16.156 16.812 2.111 1 94.56 174 HIS A C 1
ATOM 1365 O O . HIS A 1 174 ? 16.141 17.922 2.635 1 94.56 174 HIS A O 1
ATOM 1371 N N . THR A 1 175 ? 15.109 16.328 1.597 1 94.06 175 THR A N 1
ATOM 1372 C CA . THR A 1 175 ? 13.836 17.031 1.586 1 94.06 175 THR A CA 1
ATOM 1373 C C . THR A 1 175 ? 13.32 17.234 3.006 1 94.06 175 THR A C 1
ATOM 1375 O O . THR A 1 175 ? 12.891 18.328 3.365 1 94.06 175 THR A O 1
ATOM 1378 N N . ILE A 1 176 ? 13.398 16.172 3.828 1 94.44 176 ILE A N 1
ATOM 1379 C CA . ILE A 1 176 ? 12.953 16.266 5.215 1 94.44 176 ILE A CA 1
ATOM 1380 C C . ILE A 1 176 ? 13.773 17.328 5.949 1 94.44 176 ILE A C 1
ATOM 1382 O O . ILE A 1 176 ? 13.211 18.203 6.605 1 94.44 176 ILE A O 1
ATOM 1386 N N . LYS A 1 177 ? 15.055 17.281 5.781 1 94.75 177 LYS A N 1
ATOM 1387 C CA . LYS A 1 177 ? 15.961 18.219 6.438 1 94.75 177 LYS A CA 1
ATOM 1388 C C . LYS A 1 177 ? 15.656 19.656 6.023 1 94.75 177 LYS A C 1
ATOM 1390 O O . LYS A 1 177 ? 15.57 20.547 6.871 1 94.75 177 LYS A O 1
ATOM 1395 N N . SER A 1 178 ? 15.477 19.844 4.797 1 94.88 178 SER A N 1
ATOM 1396 C CA . SER A 1 178 ? 15.227 21.188 4.266 1 94.88 178 SER A CA 1
ATOM 1397 C C . SER A 1 178 ? 13.953 21.781 4.848 1 94.88 178 SER A C 1
ATOM 1399 O O . SER A 1 178 ? 13.945 22.938 5.289 1 94.88 178 SER A O 1
ATOM 1401 N N . VAL A 1 179 ? 12.914 21.047 4.887 1 92.38 179 VAL A N 1
ATOM 1402 C CA . VAL A 1 179 ? 11.625 21.516 5.391 1 92.38 179 VAL A CA 1
ATOM 1403 C C . VAL A 1 179 ? 11.734 21.812 6.883 1 92.38 179 VAL A C 1
ATOM 1405 O O . VAL A 1 179 ? 11.305 22.875 7.348 1 92.38 179 VAL A O 1
ATOM 1408 N N . LEU A 1 180 ? 12.375 20.938 7.629 1 92.69 180 LEU A N 1
ATOM 1409 C CA . LEU A 1 180 ? 12.414 21.078 9.078 1 92.69 180 LEU A CA 1
ATOM 1410 C C . LEU A 1 180 ? 13.414 22.156 9.5 1 92.69 180 LEU A C 1
ATOM 1412 O O . LEU A 1 180 ? 13.188 22.875 10.469 1 92.69 180 LEU A O 1
ATOM 1416 N N . GLU A 1 181 ? 14.469 22.312 8.797 1 94.06 181 GLU A N 1
ATOM 1417 C CA . GLU A 1 181 ? 15.469 23.328 9.109 1 94.06 181 GLU A CA 1
ATOM 1418 C C . GLU A 1 181 ? 14.938 24.734 8.844 1 94.06 181 GLU A C 1
ATOM 1420 O O . GLU A 1 181 ? 15.383 25.703 9.461 1 94.06 181 GLU A O 1
ATOM 1425 N N . SER A 1 182 ? 14.094 24.828 7.906 1 92 182 SER A N 1
ATOM 1426 C CA . SER A 1 182 ? 13.516 26.141 7.598 1 92 182 SER A CA 1
ATOM 1427 C C . SER A 1 182 ? 12.727 26.688 8.781 1 92 182 SER A C 1
ATOM 1429 O O . SER A 1 182 ? 12.461 27.891 8.859 1 92 182 SER A O 1
ATOM 1431 N N . LEU A 1 183 ? 12.391 25.828 9.734 1 87.75 183 LEU A N 1
ATOM 1432 C CA . LEU A 1 183 ? 11.648 26.25 10.914 1 87.75 183 LEU A CA 1
ATOM 1433 C C . LEU A 1 183 ? 12.539 27.062 11.859 1 87.75 183 LEU A C 1
ATOM 1435 O O . LEU A 1 183 ? 12.039 27.812 12.695 1 87.75 183 LEU A O 1
ATOM 1439 N N . LYS A 1 184 ? 13.805 26.875 11.836 1 86.38 184 LYS A N 1
ATOM 1440 C CA . LYS A 1 184 ? 14.773 27.547 12.695 1 86.38 184 LYS A CA 1
ATOM 1441 C C . LYS A 1 184 ? 14.703 29.062 12.523 1 86.38 184 LYS A C 1
ATOM 1443 O O . LYS A 1 184 ? 14.875 29.812 13.484 1 86.38 184 LYS A O 1
ATOM 1448 N N . ASP A 1 185 ? 14.406 29.469 11.359 1 84.62 185 ASP A N 1
ATOM 1449 C CA . ASP A 1 185 ? 14.383 30.891 11.047 1 84.62 185 ASP A CA 1
ATOM 1450 C C . ASP A 1 185 ? 13.281 31.609 11.828 1 84.62 185 ASP A C 1
ATOM 1452 O O . ASP A 1 185 ? 13.344 32.844 12.016 1 84.62 185 ASP A O 1
ATOM 1456 N N . LYS A 1 186 ? 12.414 30.891 12.383 1 78.19 186 LYS A N 1
ATOM 1457 C CA . LYS A 1 186 ? 11.273 31.484 13.078 1 78.19 186 LYS A CA 1
ATOM 1458 C C . LYS A 1 186 ? 11.5 31.516 14.586 1 78.19 186 LYS A C 1
ATOM 1460 O O . LYS A 1 186 ? 10.664 32 15.344 1 78.19 186 LYS A O 1
ATOM 1465 N N . LEU A 1 187 ? 12.703 31 14.93 1 83.81 187 LEU A N 1
ATOM 1466 C CA . LEU A 1 187 ? 12.961 30.875 16.359 1 83.81 187 LEU A CA 1
ATOM 1467 C C . LEU A 1 187 ? 14.031 31.875 16.812 1 83.81 187 LEU A C 1
ATOM 1469 O O . LEU A 1 187 ? 15.078 31.984 16.188 1 83.81 187 LEU A O 1
ATOM 1473 N N . LYS A 1 188 ? 13.742 32.656 17.859 1 85.19 188 LYS A N 1
ATOM 1474 C CA . LYS A 1 188 ? 14.688 33.625 18.406 1 85.19 188 LYS A CA 1
ATOM 1475 C C . LYS A 1 188 ? 15.461 33.031 19.594 1 85.19 188 LYS A C 1
ATOM 1477 O O . LYS A 1 188 ? 16.625 33.375 19.797 1 85.19 188 LYS A O 1
ATOM 1482 N N . CYS A 1 189 ? 14.914 32.125 20.234 1 89.88 189 CYS A N 1
ATOM 1483 C CA . CYS A 1 189 ? 15.516 31.547 21.438 1 89.88 189 CYS A CA 1
ATOM 1484 C C . CYS A 1 189 ? 16.547 30.484 21.062 1 89.88 189 CYS A C 1
ATOM 1486 O O . CYS A 1 189 ? 16.25 29.562 20.297 1 89.88 189 CYS A O 1
ATOM 1488 N N . THR A 1 190 ? 17.75 30.625 21.641 1 89.81 190 THR A N 1
ATOM 1489 C CA . THR A 1 190 ? 18.859 29.719 21.328 1 89.81 190 THR A CA 1
ATOM 1490 C C . THR A 1 190 ? 18.562 28.328 21.844 1 89.81 190 THR A C 1
ATOM 1492 O O . THR A 1 190 ? 18.953 27.328 21.219 1 89.81 190 THR A O 1
ATOM 1495 N N . ASP A 1 191 ? 17.938 28.203 22.969 1 91.12 191 ASP A N 1
ATOM 1496 C CA . ASP A 1 191 ? 17.578 26.906 23.516 1 91.12 191 ASP A CA 1
ATOM 1497 C C . ASP A 1 191 ? 16.547 26.188 22.656 1 91.12 191 ASP A C 1
ATOM 1499 O O . ASP A 1 191 ? 16.641 24.984 22.438 1 91.12 191 ASP A O 1
ATOM 1503 N N . CYS A 1 192 ? 15.57 26.906 22.203 1 92.06 192 CYS A N 1
ATOM 1504 C CA . CYS A 1 192 ? 14.578 26.344 21.297 1 92.06 192 CYS A CA 1
ATOM 1505 C C . CYS A 1 192 ? 15.234 25.828 20.016 1 92.06 192 CYS A C 1
ATOM 1507 O O . CYS A 1 192 ? 14.867 24.766 19.516 1 92.06 192 CYS A O 1
ATOM 1509 N N . GLN A 1 193 ? 16.234 26.625 19.562 1 91.12 193 GLN A N 1
ATOM 1510 C CA . GLN A 1 193 ? 16.938 26.203 18.359 1 91.12 193 GLN A CA 1
ATOM 1511 C C . GLN A 1 193 ? 17.703 24.906 18.594 1 91.12 193 GLN A C 1
ATOM 1513 O O . GLN A 1 193 ? 17.734 24.031 17.734 1 91.12 193 GLN A O 1
ATOM 1518 N N . ALA A 1 194 ? 18.266 24.828 19.719 1 92.81 194 ALA A N 1
ATOM 1519 C CA . ALA A 1 194 ? 19.016 23.625 20.062 1 92.81 194 ALA A CA 1
ATOM 1520 C C . ALA A 1 194 ? 18.109 22.406 20.156 1 92.81 194 ALA A C 1
ATOM 1522 O O . ALA A 1 194 ? 18.453 21.328 19.703 1 92.81 194 ALA A O 1
ATOM 1523 N N . MET A 1 195 ? 16.969 22.578 20.734 1 92.88 195 MET A N 1
ATOM 1524 C CA . MET A 1 195 ? 16.016 21.484 20.859 1 92.88 195 MET A CA 1
ATOM 1525 C C . MET A 1 195 ? 15.508 21.047 19.484 1 92.88 195 MET A C 1
ATOM 1527 O O . MET A 1 195 ? 15.32 19.859 19.234 1 92.88 195 MET A O 1
ATOM 1531 N N . LEU A 1 196 ? 15.266 22 18.609 1 93.81 196 LEU A N 1
ATOM 1532 C CA . LEU A 1 196 ? 14.836 21.719 17.25 1 93.81 196 LEU A CA 1
ATOM 1533 C C . LEU A 1 196 ? 15.898 20.906 16.516 1 93.81 196 LEU A C 1
ATOM 1535 O O . LEU A 1 196 ? 15.586 19.906 15.852 1 93.81 196 LEU A O 1
ATOM 1539 N N . GLU A 1 197 ? 17.094 21.344 16.641 1 95 197 GLU A N 1
ATOM 1540 C CA . GLU A 1 197 ? 18.188 20.656 15.977 1 95 197 GLU A CA 1
ATOM 1541 C C . GLU A 1 197 ? 18.312 19.203 16.453 1 95 197 GLU A C 1
ATOM 1543 O O . GLU A 1 197 ? 18.547 18.297 15.656 1 95 197 GLU A O 1
ATOM 1548 N N . LYS A 1 198 ? 18.203 19.062 17.734 1 95.75 198 LYS A N 1
ATOM 1549 C CA . LYS A 1 198 ? 18.234 17.719 18.297 1 95.75 198 LYS A CA 1
ATOM 1550 C C . LYS A 1 198 ? 17.109 16.859 17.719 1 95.75 198 LYS A C 1
ATOM 1552 O O . LYS A 1 198 ? 17.328 15.688 17.375 1 95.75 198 LYS A O 1
ATOM 1557 N N . ARG A 1 199 ? 15.953 17.422 17.625 1 96.25 199 ARG A N 1
ATOM 1558 C CA . ARG A 1 199 ? 14.797 16.703 17.094 1 96.25 199 ARG A CA 1
ATOM 1559 C C . ARG A 1 199 ? 15 16.359 15.617 1 96.25 199 ARG A C 1
ATOM 1561 O O . ARG A 1 199 ? 14.68 15.242 15.188 1 96.25 199 ARG A O 1
ATOM 1568 N N . ILE A 1 200 ? 15.484 17.266 14.867 1 96.31 200 ILE A N 1
ATOM 1569 C CA . ILE A 1 200 ? 15.742 17.031 13.445 1 96.31 200 ILE A CA 1
ATOM 1570 C C . ILE A 1 200 ? 16.734 15.875 13.281 1 96.31 200 ILE A C 1
ATOM 1572 O O . ILE A 1 200 ? 16.516 14.984 12.461 1 96.31 200 ILE A O 1
ATOM 1576 N N . HIS A 1 201 ? 17.75 15.953 14.117 1 96.94 201 HIS A N 1
ATOM 1577 C CA . HIS A 1 201 ? 18.75 14.883 14.07 1 96.94 201 HIS A CA 1
ATOM 1578 C C . HIS A 1 201 ? 18.109 13.531 14.375 1 96.94 201 HIS A C 1
ATOM 1580 O O . HIS A 1 201 ? 18.406 12.539 13.711 1 96.94 201 HIS A O 1
ATOM 1586 N N . GLU A 1 202 ? 17.281 13.523 15.32 1 97.12 202 GLU A N 1
ATOM 1587 C CA . GLU A 1 202 ? 16.578 12.289 15.68 1 97.12 202 GLU A CA 1
ATOM 1588 C C . GLU A 1 202 ? 15.742 11.773 14.516 1 97.12 202 GLU A C 1
ATOM 1590 O O . GLU A 1 202 ? 15.773 10.586 14.188 1 97.12 202 GLU A O 1
ATOM 1595 N N . VAL A 1 203 ? 14.984 12.656 13.891 1 96.88 203 VAL A N 1
ATOM 1596 C CA . VAL A 1 203 ? 14.117 12.305 12.773 1 96.88 203 VAL A CA 1
ATOM 1597 C C . VAL A 1 203 ? 14.953 11.742 11.625 1 96.88 203 VAL A C 1
ATOM 1599 O O . VAL A 1 203 ? 14.633 10.688 11.078 1 96.88 203 VAL A O 1
ATOM 1602 N N . LEU A 1 204 ? 16.047 12.406 11.297 1 97.38 204 LEU A N 1
ATOM 1603 C CA . LEU A 1 204 ? 16.875 12.008 10.164 1 97.38 204 LEU A CA 1
ATOM 1604 C C . LEU A 1 204 ? 17.547 10.656 10.43 1 97.38 204 LEU A C 1
ATOM 1606 O O . LEU A 1 204 ? 17.641 9.828 9.523 1 97.38 204 LEU A O 1
ATOM 1610 N N . THR A 1 205 ? 17.969 10.461 11.633 1 97.69 205 THR A N 1
ATOM 1611 C CA . THR A 1 205 ? 18.594 9.195 12 1 97.69 205 THR A CA 1
ATOM 1612 C C . THR A 1 205 ? 17.609 8.047 11.914 1 97.69 205 THR A C 1
ATOM 1614 O O . THR A 1 205 ? 17.906 6.992 11.352 1 97.69 205 THR A O 1
ATOM 1617 N N . ARG A 1 206 ? 16.453 8.266 12.422 1 96.94 206 ARG A N 1
ATOM 1618 C CA . ARG A 1 206 ? 15.438 7.223 12.406 1 96.94 206 ARG A CA 1
ATOM 1619 C C . ARG A 1 206 ? 14.969 6.941 10.984 1 96.94 206 ARG A C 1
ATOM 1621 O O . ARG A 1 206 ? 14.758 5.785 10.609 1 96.94 206 ARG A O 1
ATOM 1628 N N . TRP A 1 207 ? 14.812 7.969 10.188 1 96.38 207 TRP A N 1
ATOM 1629 C CA . TRP A 1 207 ? 14.375 7.789 8.805 1 96.38 207 TRP A CA 1
ATOM 1630 C C . TRP A 1 207 ? 15.43 7.047 7.992 1 96.38 207 TRP A C 1
ATOM 1632 O O . TRP A 1 207 ? 15.102 6.164 7.195 1 96.38 207 TRP A O 1
ATOM 1642 N N . ALA A 1 208 ? 16.672 7.383 8.219 1 96.12 208 ALA A N 1
ATOM 1643 C CA . ALA A 1 208 ? 17.781 6.738 7.504 1 96.12 208 ALA A CA 1
ATOM 1644 C C . ALA A 1 208 ? 17.859 5.254 7.848 1 96.12 208 ALA A C 1
ATOM 1646 O O . ALA A 1 208 ? 18.375 4.457 7.059 1 96.12 208 ALA A O 1
ATOM 1647 N N . ALA A 1 209 ? 17.328 4.902 8.977 1 96.94 209 ALA A N 1
ATOM 1648 C CA . ALA A 1 209 ? 17.406 3.521 9.445 1 96.94 209 ALA A CA 1
ATOM 1649 C C . ALA A 1 209 ? 16.266 2.686 8.867 1 96.94 209 ALA A C 1
ATOM 1651 O O . ALA A 1 209 ? 16.297 1.454 8.938 1 96.94 209 ALA A O 1
ATOM 1652 N N . VAL A 1 210 ? 15.289 3.344 8.336 1 96.94 210 VAL A N 1
ATOM 1653 C CA . VAL A 1 210 ? 14.164 2.607 7.773 1 96.94 210 VAL A CA 1
ATOM 1654 C C . VAL A 1 210 ? 14.609 1.832 6.539 1 96.94 210 VAL A C 1
ATOM 1656 O O . VAL A 1 210 ? 15.266 2.387 5.652 1 96.94 210 VAL A O 1
ATOM 1659 N N . LYS A 1 211 ? 14.227 0.607 6.453 1 96.31 211 LYS A N 1
ATOM 1660 C CA . LYS A 1 211 ? 14.633 -0.278 5.363 1 96.31 211 LYS A CA 1
ATOM 1661 C C . LYS A 1 211 ? 14.156 0.257 4.016 1 96.31 211 LYS A C 1
ATOM 1663 O O . LYS A 1 211 ? 13.023 0.719 3.891 1 96.31 211 LYS A O 1
ATOM 1668 N N . CYS A 1 212 ? 15.047 0.159 2.988 1 97.56 212 CYS A N 1
ATOM 1669 C CA . CYS A 1 212 ? 14.719 0.671 1.662 1 97.56 212 CYS A CA 1
ATOM 1670 C C . CYS A 1 212 ? 14.609 -0.464 0.652 1 97.56 212 CYS A C 1
ATOM 1672 O O . CYS A 1 212 ? 14.469 -0.221 -0.548 1 97.56 212 CYS A O 1
ATOM 1674 N N . THR A 1 213 ? 14.711 -1.687 1.127 1 98.12 213 THR A N 1
ATOM 1675 C CA . THR A 1 213 ? 14.57 -2.867 0.283 1 98.12 213 THR A CA 1
ATOM 1676 C C . THR A 1 213 ? 13.562 -3.844 0.887 1 98.12 213 THR A C 1
ATOM 1678 O O . THR A 1 213 ? 13.203 -3.727 2.061 1 98.12 213 THR A O 1
ATOM 1681 N N . ILE A 1 214 ? 13.086 -4.754 0.059 1 97.94 214 ILE A N 1
ATOM 1682 C CA . ILE A 1 214 ? 12.109 -5.719 0.543 1 97.94 214 ILE A CA 1
ATOM 1683 C C . ILE A 1 214 ? 12.75 -6.629 1.589 1 97.94 214 ILE A C 1
ATOM 1685 O O . ILE A 1 214 ? 13.961 -6.859 1.558 1 97.94 214 ILE A O 1
ATOM 1689 N N . SER A 1 215 ? 11.914 -7.141 2.543 1 92.81 215 SER A N 1
ATOM 1690 C CA . SER A 1 215 ? 12.344 -8.133 3.521 1 92.81 215 SER A CA 1
ATOM 1691 C C . SER A 1 215 ? 12.109 -9.555 3.006 1 92.81 215 SER A C 1
ATOM 1693 O O . SER A 1 215 ? 11.055 -9.852 2.447 1 92.81 215 SER A O 1
ATOM 1695 N N . LEU A 1 216 ? 13.078 -10.445 3.012 1 86.88 216 LEU A N 1
ATOM 1696 C CA . LEU A 1 216 ? 12.969 -11.812 2.527 1 86.88 216 LEU A CA 1
ATOM 1697 C C . LEU A 1 216 ? 12.383 -12.727 3.6 1 86.88 216 LEU A C 1
ATOM 1699 O O . LEU A 1 216 ? 12.086 -13.891 3.334 1 86.88 216 LEU A O 1
ATOM 1703 N N . GLU A 1 217 ? 12.164 -12.219 4.871 1 75.31 217 GLU A N 1
ATOM 1704 C CA . GLU A 1 217 ? 11.578 -12.984 5.965 1 75.31 217 GLU A CA 1
ATOM 1705 C C . GLU A 1 217 ? 10.102 -12.641 6.152 1 75.31 217 GLU A C 1
ATOM 1707 O O . GLU A 1 217 ? 9.68 -11.523 5.836 1 75.31 217 GLU A O 1
ATOM 1712 N N . MET B 1 1 ? -20.359 -49.25 -0.703 1 39.38 1 MET B N 1
ATOM 1713 C CA . MET B 1 1 ? -20.312 -47.969 -0.004 1 39.38 1 MET B CA 1
ATOM 1714 C C . MET B 1 1 ? -19.156 -47.125 -0.504 1 39.38 1 MET B C 1
ATOM 1716 O O . MET B 1 1 ? -18 -47.531 -0.461 1 39.38 1 MET B O 1
ATOM 1720 N N . ILE B 1 2 ? -19.359 -46.281 -1.46 1 50.53 2 ILE B N 1
ATOM 1721 C CA . ILE B 1 2 ? -18.297 -45.438 -1.994 1 50.53 2 ILE B CA 1
ATOM 1722 C C . ILE B 1 2 ? -17.688 -44.594 -0.874 1 50.53 2 ILE B C 1
ATOM 1724 O O . ILE B 1 2 ? -18.406 -43.875 -0.184 1 50.53 2 ILE B O 1
ATOM 1728 N N . ILE B 1 3 ? -16.562 -44.938 -0.342 1 62.03 3 ILE B N 1
ATOM 1729 C CA . ILE B 1 3 ? -15.859 -44.25 0.739 1 62.03 3 ILE B CA 1
ATOM 1730 C C . ILE B 1 3 ? -15.391 -42.875 0.266 1 62.03 3 ILE B C 1
ATOM 1732 O O . ILE B 1 3 ? -14.586 -42.781 -0.669 1 62.03 3 ILE B O 1
ATOM 1736 N N . VAL B 1 4 ? -16.297 -41.906 0.64 1 69.94 4 VAL B N 1
ATOM 1737 C CA . VAL B 1 4 ? -15.828 -40.562 0.366 1 69.94 4 VAL B CA 1
ATOM 1738 C C . VAL B 1 4 ? -15.039 -40.031 1.559 1 69.94 4 VAL B C 1
ATOM 1740 O O . VAL B 1 4 ? -15.469 -40.156 2.705 1 69.94 4 VAL B O 1
ATOM 1743 N N . PRO B 1 5 ? -13.852 -39.656 1.36 1 78.31 5 PRO B N 1
ATOM 1744 C CA . PRO B 1 5 ? -12.938 -39.219 2.414 1 78.31 5 PRO B CA 1
ATOM 1745 C C . PRO B 1 5 ? -13.438 -38 3.162 1 78.31 5 PRO B C 1
ATOM 1747 O O . PRO B 1 5 ? -12.977 -37.719 4.27 1 78.31 5 PRO B O 1
ATOM 1750 N N . GLU B 1 6 ? -14.508 -37.469 2.729 1 83.75 6 GLU B N 1
ATOM 1751 C CA . GLU B 1 6 ? -14.969 -36.219 3.352 1 83.75 6 GLU B CA 1
ATOM 1752 C C . GLU B 1 6 ? -15.961 -36.531 4.477 1 83.75 6 GLU B C 1
ATOM 1754 O O . GLU B 1 6 ? -16.656 -37.531 4.453 1 83.75 6 GLU B O 1
ATOM 1759 N N . SER B 1 7 ? -15.992 -35.594 5.445 1 88.38 7 SER B N 1
ATOM 1760 C CA . SER B 1 7 ? -16.984 -35.688 6.512 1 88.38 7 SER B CA 1
ATOM 1761 C C . SER B 1 7 ? -18.406 -35.5 5.965 1 88.38 7 SER B C 1
ATOM 1763 O O . SER B 1 7 ? -18.578 -34.938 4.887 1 88.38 7 SER B O 1
ATOM 1765 N N . ALA B 1 8 ? -19.359 -36.062 6.703 1 89.38 8 ALA B N 1
ATOM 1766 C CA . ALA B 1 8 ? -20.766 -35.906 6.324 1 89.38 8 ALA B CA 1
ATOM 1767 C C . ALA B 1 8 ? -21.156 -34.438 6.199 1 89.38 8 ALA B C 1
ATOM 1769 O O . ALA B 1 8 ? -21.938 -34.094 5.316 1 89.38 8 ALA B O 1
ATOM 1770 N N . ALA B 1 9 ? -20.656 -33.688 7.012 1 90.62 9 ALA B N 1
ATOM 1771 C CA . ALA B 1 9 ? -20.969 -32.281 7 1 90.62 9 ALA B CA 1
ATOM 1772 C C . ALA B 1 9 ? -20.516 -31.609 5.703 1 90.62 9 ALA B C 1
ATOM 1774 O O . ALA B 1 9 ? -21.266 -30.859 5.078 1 90.62 9 ALA B O 1
ATOM 1775 N N . VAL B 1 10 ? -19.344 -31.891 5.293 1 94.06 10 VAL B N 1
ATOM 1776 C CA . VAL B 1 10 ? -18.766 -31.344 4.074 1 94.06 10 VAL B CA 1
ATOM 1777 C C . VAL B 1 10 ? -19.578 -31.797 2.859 1 94.06 10 VAL B C 1
ATOM 1779 O O . VAL B 1 10 ? -19.906 -31 1.984 1 94.06 10 VAL B O 1
ATOM 1782 N N . LEU B 1 11 ? -19.922 -33.031 2.846 1 92.94 11 LEU B N 1
ATOM 1783 C CA . LEU B 1 11 ? -20.688 -33.594 1.734 1 92.94 11 LEU B CA 1
ATOM 1784 C C . LEU B 1 11 ? -22.062 -32.969 1.664 1 92.94 11 LEU B C 1
ATOM 1786 O O . LEU B 1 11 ? -22.578 -32.688 0.574 1 92.94 11 LEU B O 1
ATOM 1790 N N . ASN B 1 12 ? -22.609 -32.75 2.848 1 92.56 12 ASN B N 1
ATOM 1791 C CA . ASN B 1 12 ? -23.906 -32.094 2.902 1 92.56 12 ASN B CA 1
ATOM 1792 C C . ASN B 1 12 ? -23.875 -30.703 2.293 1 92.56 12 ASN B C 1
ATOM 1794 O O . ASN B 1 12 ? -24.766 -30.328 1.525 1 92.56 12 ASN B O 1
ATOM 1798 N N . ILE B 1 13 ? -22.906 -29.938 2.584 1 94.25 13 ILE B N 1
ATOM 1799 C CA . ILE B 1 13 ? -22.734 -28.594 2.045 1 94.25 13 ILE B CA 1
ATOM 1800 C C . ILE B 1 13 ? -22.625 -28.656 0.524 1 94.25 13 ILE B C 1
ATOM 1802 O O . ILE B 1 13 ? -23.281 -27.891 -0.185 1 94.25 13 ILE B O 1
ATOM 1806 N N . ILE B 1 14 ? -21.828 -29.609 -0.006 1 94.69 14 ILE B N 1
ATOM 1807 C CA . ILE B 1 14 ? -21.594 -29.734 -1.44 1 94.69 14 ILE B CA 1
ATOM 1808 C C . ILE B 1 14 ? -22.906 -30.094 -2.143 1 94.69 14 ILE B C 1
ATOM 1810 O O . ILE B 1 14 ? -23.25 -29.5 -3.162 1 94.69 14 ILE B O 1
ATOM 1814 N N . ILE B 1 15 ? -23.641 -31.031 -1.569 1 93.31 15 ILE B N 1
ATOM 1815 C CA . ILE B 1 15 ? -24.891 -31.484 -2.16 1 93.31 15 ILE B CA 1
ATOM 1816 C C . ILE B 1 15 ? -25.891 -30.328 -2.191 1 93.31 15 ILE B C 1
ATOM 1818 O O . ILE B 1 15 ? -26.531 -30.078 -3.217 1 93.31 15 ILE B O 1
ATOM 1822 N N . HIS B 1 16 ? -26 -29.578 -1.093 1 93.25 16 HIS B N 1
ATOM 1823 C CA . HIS B 1 16 ? -26.906 -28.453 -1.049 1 93.25 16 HIS B CA 1
ATOM 1824 C C . HIS B 1 16 ? -26.5 -27.375 -2.062 1 93.25 16 HIS B C 1
ATOM 1826 O O . HIS B 1 16 ? -27.359 -26.719 -2.658 1 93.25 16 HIS B O 1
ATOM 1832 N N . THR B 1 17 ? -25.25 -27.188 -2.248 1 93.25 17 THR B N 1
ATOM 1833 C CA . THR B 1 17 ? -24.766 -26.203 -3.215 1 93.25 17 THR B CA 1
ATOM 1834 C C . THR B 1 17 ? -25.141 -26.625 -4.637 1 93.25 17 THR B C 1
ATOM 1836 O O . THR B 1 17 ? -25.578 -25.797 -5.434 1 93.25 17 THR B O 1
ATOM 1839 N N . ILE B 1 18 ? -25.016 -27.922 -4.965 1 92.31 18 ILE B N 1
ATOM 1840 C CA . ILE B 1 18 ? -25.344 -28.453 -6.277 1 92.31 18 ILE B CA 1
ATOM 1841 C C . ILE B 1 18 ? -26.828 -28.219 -6.566 1 92.31 18 ILE B C 1
ATOM 1843 O O . ILE B 1 18 ? -27.203 -27.828 -7.68 1 92.31 18 ILE B O 1
ATOM 1847 N N . TYR B 1 19 ? -27.578 -28.359 -5.52 1 92.06 19 TYR B N 1
ATOM 1848 C CA . TYR B 1 19 ? -29.031 -28.234 -5.68 1 92.06 19 TYR B CA 1
ATOM 1849 C C . TYR B 1 19 ? -29.484 -26.812 -5.426 1 92.06 19 TYR B C 1
ATOM 1851 O O . TYR B 1 19 ? -30.672 -26.516 -5.43 1 92.06 19 TYR B O 1
ATOM 1859 N N . ASN B 1 20 ? -28.547 -25.953 -5.195 1 93 20 ASN B N 1
ATOM 1860 C CA . ASN B 1 20 ? -28.812 -24.531 -4.941 1 93 20 ASN B CA 1
ATOM 1861 C C . ASN B 1 20 ? -29.828 -24.344 -3.807 1 93 20 ASN B C 1
ATOM 1863 O O . ASN B 1 20 ? -30.766 -23.562 -3.93 1 93 20 ASN B O 1
ATOM 1867 N N . SER B 1 21 ? -29.641 -25.125 -2.787 1 91.56 21 SER B N 1
ATOM 1868 C CA . SER B 1 21 ? -30.484 -25.047 -1.596 1 91.56 21 SER B CA 1
ATOM 1869 C C . SER B 1 21 ? -29.672 -24.594 -0.38 1 91.56 21 SER B C 1
ATOM 1871 O O . SER B 1 21 ? -28.469 -24.812 -0.319 1 91.56 21 SER B O 1
ATOM 1873 N N . PRO B 1 22 ? -30.422 -23.891 0.525 1 89.56 22 PRO B N 1
ATOM 1874 C CA . PRO B 1 22 ? -29.719 -23.438 1.727 1 89.56 22 PRO B CA 1
ATOM 1875 C C . PRO B 1 22 ? -29.25 -24.594 2.604 1 89.56 22 PRO B C 1
ATOM 1877 O O . PRO B 1 22 ? -29.938 -25.609 2.705 1 89.56 22 PRO B O 1
ATOM 1880 N N . CYS B 1 23 ? -28.062 -24.469 3.064 1 85.44 23 CYS B N 1
ATOM 1881 C CA . CYS B 1 23 ? -27.562 -25.453 4.012 1 85.44 23 CYS B CA 1
ATOM 1882 C C . CYS B 1 23 ? -27.375 -24.844 5.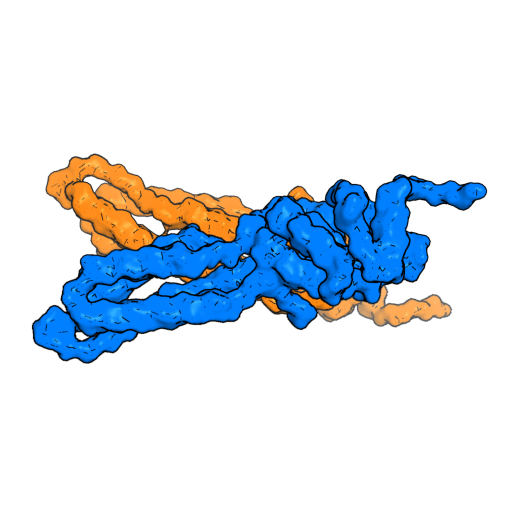391 1 85.44 23 CYS B C 1
ATOM 1884 O O . CYS B 1 23 ? -26.844 -25.484 6.297 1 85.44 23 CYS B O 1
ATOM 1886 N N . ALA B 1 24 ? -27.875 -23.688 5.613 1 81.25 24 ALA B N 1
ATOM 1887 C CA . ALA B 1 24 ? -27.719 -22.953 6.863 1 81.25 24 ALA B CA 1
ATOM 1888 C C . ALA B 1 24 ? -28.406 -23.688 8.016 1 81.25 24 ALA B C 1
ATOM 1890 O O . ALA B 1 24 ? -27.938 -23.625 9.164 1 81.25 24 ALA B O 1
ATOM 1891 N N . GLN B 1 25 ? -29.312 -24.406 7.711 1 81.88 25 GLN B N 1
ATOM 1892 C CA . GLN B 1 25 ? -30.078 -25.109 8.734 1 81.88 25 GLN B CA 1
ATOM 1893 C C . GLN B 1 25 ? -29.25 -26.203 9.391 1 81.88 25 GLN B C 1
ATOM 1895 O O . GLN B 1 25 ? -29.531 -26.609 10.516 1 81.88 25 GLN B O 1
ATOM 1900 N N . ASN B 1 26 ? -28.219 -26.562 8.688 1 83.38 26 ASN B N 1
ATOM 1901 C CA . ASN B 1 26 ? -27.344 -27.594 9.227 1 83.38 26 ASN B CA 1
ATOM 1902 C C . ASN B 1 26 ? -26.25 -27 10.109 1 83.38 26 ASN B C 1
ATOM 1904 O O . ASN B 1 26 ? -25.453 -27.719 10.703 1 83.38 26 ASN B O 1
ATOM 1908 N N . SER B 1 27 ? -26.25 -25.688 10.258 1 83.38 27 SER B N 1
ATOM 1909 C CA . SER B 1 27 ? -25.312 -24.938 11.086 1 83.38 27 SER B CA 1
ATOM 1910 C C . SER B 1 27 ? -23.875 -25.391 10.867 1 83.38 27 SER B C 1
ATOM 1912 O O . SER B 1 27 ? -23.188 -25.766 11.812 1 83.38 27 SER B O 1
ATOM 1914 N N . PRO B 1 28 ? -23.484 -25.391 9.656 1 90.19 28 PRO B N 1
ATOM 1915 C CA . PRO B 1 28 ? -22.109 -25.828 9.398 1 90.19 28 PRO B CA 1
ATOM 1916 C C . PRO B 1 28 ? -21.078 -24.938 10.055 1 90.19 28 PRO B C 1
ATOM 1918 O O . PRO B 1 28 ? -21.281 -23.719 10.18 1 90.19 28 PRO B O 1
ATOM 1921 N N . LYS B 1 29 ? -20 -25.672 10.492 1 94.44 29 LYS B N 1
ATOM 1922 C CA . LYS B 1 29 ? -18.859 -24.906 11.008 1 94.44 29 LYS B CA 1
ATOM 1923 C C . LYS B 1 29 ? -18.125 -24.188 9.883 1 94.44 29 LYS B C 1
ATOM 1925 O O . LYS B 1 29 ? -18.141 -24.641 8.734 1 94.44 29 LYS B O 1
ATOM 1930 N N . PHE B 1 30 ? -17.547 -23.109 10.211 1 96.25 30 PHE B N 1
ATOM 1931 C CA . PHE B 1 30 ? -16.812 -22.297 9.234 1 96.25 30 PHE B CA 1
ATOM 1932 C C . PHE B 1 30 ? -15.781 -23.141 8.508 1 96.25 30 PHE B C 1
ATOM 1934 O O . PHE B 1 30 ? -15.68 -23.094 7.281 1 96.25 30 PHE B O 1
ATOM 1941 N N . GLU B 1 31 ? -15 -23.891 9.25 1 96.12 31 GLU B N 1
ATOM 1942 C CA . GLU B 1 31 ? -13.953 -24.719 8.672 1 96.12 31 GLU B CA 1
ATOM 1943 C C . GLU B 1 31 ? -14.531 -25.734 7.695 1 96.12 31 GLU B C 1
ATOM 1945 O O . GLU B 1 31 ? -13.906 -26.062 6.688 1 96.12 31 GLU B O 1
ATOM 1950 N N . GLU B 1 32 ? -15.672 -26.172 7.969 1 95.25 32 GLU B N 1
ATOM 1951 C CA . GLU B 1 32 ? -16.344 -27.109 7.074 1 95.25 32 GLU B CA 1
ATOM 1952 C C . GLU B 1 32 ? -16.766 -26.422 5.781 1 95.25 32 GLU B C 1
ATOM 1954 O O . GLU B 1 32 ? -16.719 -27.031 4.707 1 95.25 32 GLU B O 1
ATOM 1959 N N . LEU B 1 33 ? -17.281 -25.203 5.887 1 95.5 33 LEU B N 1
ATOM 1960 C CA . LEU B 1 33 ? -17.641 -24.422 4.707 1 95.5 33 LEU B CA 1
ATOM 1961 C C . LEU B 1 33 ? -16.453 -24.25 3.777 1 95.5 33 LEU B C 1
ATOM 1963 O O . LEU B 1 33 ? -16.547 -24.516 2.576 1 95.5 33 LEU B O 1
ATOM 1967 N N . ILE B 1 34 ? -15.336 -23.875 4.312 1 97.31 34 ILE B N 1
ATOM 1968 C CA . ILE B 1 34 ? -14.117 -23.656 3.541 1 97.31 34 ILE B CA 1
ATOM 1969 C C . ILE B 1 34 ? -13.672 -24.953 2.879 1 97.31 34 ILE B C 1
ATOM 1971 O O . ILE B 1 34 ? -13.367 -24.969 1.685 1 97.31 34 ILE B O 1
ATOM 1975 N N . GLU B 1 35 ? -13.656 -25.922 3.668 1 96.94 35 GLU B N 1
ATOM 1976 C CA . GLU B 1 35 ? -13.242 -27.219 3.15 1 96.94 35 GLU B CA 1
ATOM 1977 C C . GLU B 1 35 ? -14.156 -27.672 2.012 1 96.94 35 GLU B C 1
ATOM 1979 O O . GLU B 1 35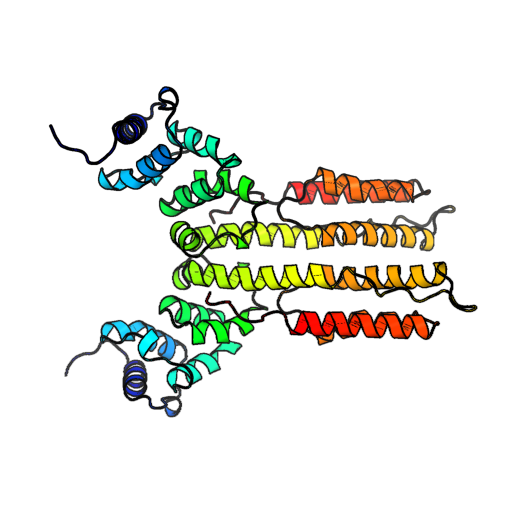 ? -13.68 -28.203 1.007 1 96.94 35 GLU B O 1
ATOM 1984 N N . ALA B 1 36 ? -15.414 -27.5 2.219 1 96.81 36 ALA B N 1
ATOM 1985 C CA . ALA B 1 36 ? -16.375 -27.906 1.195 1 96.81 36 ALA B CA 1
ATOM 1986 C C . ALA B 1 36 ? -16.094 -27.203 -0.129 1 96.81 36 ALA B C 1
ATOM 1988 O O . ALA B 1 36 ? -16.047 -27.844 -1.181 1 96.81 36 ALA B O 1
ATOM 1989 N N . VAL B 1 37 ? -15.891 -25.922 -0.075 1 97.69 37 VAL B N 1
ATOM 1990 C CA . VAL B 1 37 ? -15.625 -25.156 -1.29 1 97.69 37 VAL B CA 1
ATOM 1991 C C . VAL B 1 37 ? -14.32 -25.625 -1.92 1 97.69 37 VAL B C 1
ATOM 1993 O O . VAL B 1 37 ? -14.242 -25.828 -3.133 1 97.69 37 VAL B O 1
ATOM 1996 N N . ASP B 1 38 ? -13.328 -25.875 -1.166 1 97.62 38 ASP B N 1
ATOM 1997 C CA . ASP B 1 38 ? -12.016 -26.312 -1.641 1 97.62 38 ASP B CA 1
ATOM 1998 C C . ASP B 1 38 ? -12.094 -27.688 -2.293 1 97.62 38 ASP B C 1
ATOM 2000 O O . ASP B 1 38 ? -11.305 -28 -3.186 1 97.62 38 ASP B O 1
ATOM 2004 N N . LYS B 1 39 ? -13.055 -28.453 -1.913 1 96.62 39 LYS B N 1
ATOM 2005 C CA . LYS B 1 39 ? -13.141 -29.828 -2.4 1 96.62 39 LYS B CA 1
ATOM 2006 C C . LYS B 1 39 ? -14.062 -29.922 -3.615 1 96.62 39 LYS B C 1
ATOM 2008 O O . LYS B 1 39 ? -14.078 -30.938 -4.312 1 96.62 39 LYS B O 1
ATOM 2013 N N . MET B 1 40 ? -14.766 -28.922 -3.891 1 96.38 40 MET B N 1
ATOM 2014 C CA . MET B 1 40 ? -15.727 -28.922 -4.988 1 96.38 40 MET B CA 1
ATOM 2015 C C . MET B 1 40 ? -15.07 -29.344 -6.293 1 96.38 40 MET B C 1
ATOM 2017 O O . MET B 1 40 ? -15.617 -30.141 -7.043 1 96.38 40 MET B O 1
ATOM 2021 N N . PRO B 1 41 ? -13.867 -28.828 -6.586 1 96.06 41 PRO B N 1
ATOM 2022 C CA . PRO B 1 41 ? -13.234 -29.219 -7.852 1 96.06 41 PRO B CA 1
ATOM 2023 C C . PRO B 1 41 ? -12.977 -30.719 -7.945 1 96.06 41 PRO B C 1
ATOM 2025 O O . PRO B 1 41 ? -13.039 -31.297 -9.039 1 96.06 41 PRO B O 1
ATOM 2028 N N . LEU B 1 42 ? -12.75 -31.344 -6.863 1 93.69 42 LEU B N 1
ATOM 2029 C CA . LEU B 1 42 ? -12.516 -32.781 -6.844 1 93.69 42 LEU B CA 1
ATOM 2030 C C . LEU B 1 42 ? -13.758 -33.531 -7.309 1 93.69 42 LEU B C 1
ATOM 2032 O O . LEU B 1 42 ? -13.664 -34.688 -7.762 1 93.69 42 LEU B O 1
ATOM 2036 N N . TYR B 1 43 ? -14.859 -32.938 -7.223 1 92.25 43 TYR B N 1
ATOM 2037 C CA . TYR B 1 43 ? -16.125 -33.562 -7.633 1 92.25 43 TYR B CA 1
ATOM 2038 C C . TYR B 1 43 ? -16.594 -33 -8.969 1 92.25 43 TYR B C 1
ATOM 2040 O O . TYR B 1 43 ? -17.766 -33.125 -9.32 1 92.25 43 TYR B O 1
ATOM 2048 N N . GLY B 1 44 ? -15.672 -32.25 -9.633 1 94.12 44 GLY B N 1
ATOM 2049 C CA . GLY B 1 44 ? -15.969 -31.734 -10.961 1 94.12 44 GLY B CA 1
ATOM 2050 C C . GLY B 1 44 ? -16.734 -30.438 -10.945 1 94.12 44 GLY B C 1
ATOM 2051 O O . GLY B 1 44 ? -17.297 -30.016 -11.961 1 94.12 44 GLY B O 1
ATOM 2052 N N . LEU B 1 45 ? -16.844 -29.875 -9.781 1 95.12 45 LEU B N 1
ATOM 2053 C CA . LEU B 1 45 ? -17.531 -28.594 -9.641 1 95.12 45 LEU B CA 1
ATOM 2054 C C . LEU B 1 45 ? -16.547 -27.438 -9.688 1 95.12 45 LEU B C 1
ATOM 2056 O O . LEU B 1 45 ? -15.469 -27.516 -9.102 1 95.12 45 LEU B O 1
ATOM 2060 N N . THR B 1 46 ? -16.938 -26.438 -10.422 1 96.75 46 THR B N 1
ATOM 2061 C CA . THR B 1 46 ? -16.156 -25.203 -10.461 1 96.75 46 THR B CA 1
ATOM 2062 C C . THR B 1 46 ? -16.812 -24.141 -9.578 1 96.75 46 THR B C 1
ATOM 2064 O O . THR B 1 46 ? -17.859 -23.594 -9.914 1 96.75 46 THR B O 1
ATOM 2067 N N . PRO B 1 47 ? -16.172 -23.812 -8.523 1 96.81 47 PRO B N 1
ATOM 2068 C CA . PRO B 1 47 ? -16.797 -22.891 -7.559 1 96.81 47 PRO B CA 1
ATOM 2069 C C . PRO B 1 47 ? -17.266 -21.594 -8.195 1 96.81 47 PRO B C 1
ATOM 2071 O O . PRO B 1 47 ? -18.359 -21.094 -7.879 1 96.81 47 PRO B O 1
ATOM 2074 N N . ASN B 1 48 ? -16.5 -21.031 -9.062 1 96 48 ASN B N 1
ATOM 2075 C CA . ASN B 1 48 ? -16.828 -19.766 -9.695 1 96 48 ASN B CA 1
ATOM 2076 C C . ASN B 1 48 ? -18.109 -19.859 -10.508 1 96 48 ASN B C 1
ATOM 2078 O O . ASN B 1 48 ? -18.797 -18.844 -10.711 1 96 48 ASN B O 1
ATOM 2082 N N . THR B 1 49 ? -18.5 -21 -10.898 1 95.44 49 THR B N 1
ATOM 2083 C CA . THR B 1 49 ? -19.688 -21.188 -11.727 1 95.44 49 THR B CA 1
ATOM 2084 C C . THR B 1 49 ? -20.891 -21.547 -10.875 1 95.44 49 THR B C 1
ATOM 2086 O O . THR B 1 49 ? -22.047 -21.391 -11.312 1 95.44 49 THR B O 1
ATOM 2089 N N . ILE B 1 50 ? -20.641 -22.031 -9.727 1 94.5 50 ILE B N 1
ATOM 2090 C CA . ILE B 1 50 ? -21.75 -22.531 -8.922 1 94.5 50 ILE B CA 1
ATOM 2091 C C . ILE B 1 50 ? -22.078 -21.547 -7.805 1 94.5 50 ILE B C 1
ATOM 2093 O O . ILE B 1 50 ? -23.234 -21.422 -7.391 1 94.5 50 ILE B O 1
ATOM 2097 N N . ILE B 1 51 ? -21.125 -20.891 -7.266 1 96.5 51 ILE B N 1
ATOM 2098 C CA . ILE B 1 51 ? -21.312 -19.922 -6.203 1 96.5 51 ILE B CA 1
ATOM 2099 C C . ILE B 1 51 ? -21.5 -18.531 -6.805 1 96.5 51 ILE B C 1
ATOM 2101 O O . ILE B 1 51 ? -20.531 -17.781 -6.961 1 96.5 51 ILE B O 1
ATOM 2105 N N . LEU B 1 52 ? -22.703 -18.25 -7.012 1 95.56 52 LEU B N 1
ATOM 2106 C CA . LEU B 1 52 ? -23.062 -17 -7.695 1 95.56 52 LEU B CA 1
ATOM 2107 C C . LEU B 1 52 ? -23.734 -16.031 -6.734 1 95.56 52 LEU B C 1
ATOM 2109 O O . LEU B 1 52 ? -24.234 -16.438 -5.684 1 95.56 52 LEU B O 1
ATOM 2113 N N . PRO B 1 53 ? -23.719 -14.773 -7.133 1 95.12 53 PRO B N 1
ATOM 2114 C CA . PRO B 1 53 ? -24.438 -13.805 -6.305 1 95.12 53 PRO B CA 1
ATOM 2115 C C . PRO B 1 53 ? -25.875 -14.219 -6.027 1 95.12 53 PRO B C 1
ATOM 2117 O O . PRO B 1 53 ? -26.578 -14.703 -6.93 1 95.12 53 PRO B O 1
ATOM 2120 N N . LYS B 1 54 ? -26.297 -14.141 -4.809 1 92 54 LYS B N 1
ATOM 2121 C CA . LYS B 1 54 ? -27.641 -14.406 -4.34 1 92 54 LYS B CA 1
ATOM 2122 C C . LYS B 1 54 ? -27.891 -15.906 -4.176 1 92 54 LYS B C 1
ATOM 2124 O O . LYS B 1 54 ? -28.984 -16.328 -3.811 1 92 54 LYS B O 1
ATOM 2129 N N . SER B 1 55 ? -26.922 -16.734 -4.527 1 94.69 55 SER B N 1
ATOM 2130 C CA . SER B 1 55 ? -27.047 -18.156 -4.18 1 94.69 55 SER B CA 1
ATOM 2131 C C . SER B 1 55 ? -26.922 -18.359 -2.676 1 94.69 55 SER B C 1
ATOM 2133 O O . SER B 1 55 ? -26.281 -17.562 -1.983 1 94.69 55 SER B O 1
ATOM 2135 N N . PRO B 1 56 ? -27.516 -19.375 -2.203 1 95 56 PRO B N 1
ATOM 2136 C CA . PRO B 1 56 ? -27.453 -19.641 -0.766 1 95 56 PRO B CA 1
ATOM 2137 C C . PRO B 1 56 ? -26.016 -19.781 -0.258 1 95 56 PRO B C 1
ATOM 2139 O O . PRO B 1 56 ? -25.688 -19.25 0.801 1 95 56 PRO B O 1
ATOM 2142 N N . MET B 1 57 ? -25.219 -20.438 -1.027 1 95.62 57 MET B N 1
ATOM 2143 C CA . MET B 1 57 ? -23.828 -20.625 -0.618 1 95.62 57 MET B CA 1
ATOM 2144 C C . MET B 1 57 ? -23.078 -19.297 -0.589 1 95.62 57 MET B C 1
ATOM 2146 O O . MET B 1 57 ? -22.312 -19.031 0.336 1 95.62 57 MET B O 1
ATOM 2150 N N . HIS B 1 58 ? -23.328 -18.5 -1.597 1 96.56 58 HIS B N 1
ATOM 2151 C CA . HIS B 1 58 ? -22.734 -17.172 -1.646 1 96.56 58 HIS B CA 1
ATOM 2152 C C . HIS B 1 58 ? -23.125 -16.344 -0.425 1 96.56 58 HIS B C 1
ATOM 2154 O O . HIS B 1 58 ? -22.266 -15.766 0.241 1 96.56 58 HIS B O 1
ATOM 2160 N N . ASP B 1 59 ? -24.328 -16.359 -0.093 1 95.81 59 ASP B N 1
ATOM 2161 C CA . ASP B 1 59 ? -24.844 -15.594 1.04 1 95.81 59 ASP B CA 1
ATOM 2162 C C . ASP B 1 59 ? -24.297 -16.141 2.359 1 95.81 59 ASP B C 1
ATOM 2164 O O . ASP B 1 59 ? -23.953 -15.375 3.264 1 95.81 59 ASP B O 1
ATOM 2168 N N . LEU B 1 60 ? -24.25 -17.375 2.432 1 95.44 60 LEU B N 1
ATOM 2169 C CA . LEU B 1 60 ? -23.75 -18.031 3.637 1 95.44 60 LEU B CA 1
ATOM 2170 C C . LEU B 1 60 ? -22.281 -17.656 3.875 1 95.44 60 LEU B C 1
ATOM 2172 O O . LEU B 1 60 ? -21.906 -17.312 5 1 95.44 60 LEU B O 1
ATOM 2176 N N . LEU B 1 61 ? -21.516 -17.719 2.865 1 96.75 61 LEU B N 1
ATOM 2177 C CA . LEU B 1 61 ? -20.109 -17.344 2.965 1 96.75 61 LEU B CA 1
ATOM 2178 C C . LEU B 1 61 ? -19.969 -15.867 3.33 1 96.75 61 LEU B C 1
ATOM 2180 O O . LEU B 1 61 ? -19.188 -15.516 4.211 1 96.75 61 LEU B O 1
ATOM 2184 N N . LEU B 1 62 ? -20.75 -15.062 2.668 1 96.69 62 LEU B N 1
ATOM 2185 C CA . LEU B 1 62 ? -20.688 -13.617 2.896 1 96.69 62 LEU B CA 1
ATOM 2186 C C . LEU B 1 62 ? -21.047 -13.289 4.34 1 96.69 62 LEU B C 1
ATOM 2188 O O . LEU B 1 62 ? -20.5 -12.344 4.918 1 96.69 62 LEU B O 1
ATOM 2192 N N . ALA B 1 63 ? -21.859 -14.055 4.93 1 95.5 63 ALA B N 1
ATOM 2193 C CA . ALA B 1 63 ? -22.297 -13.836 6.305 1 95.5 63 ALA B CA 1
ATOM 2194 C C . ALA B 1 63 ? -21.125 -13.961 7.277 1 95.5 63 ALA B C 1
ATOM 2196 O O . ALA B 1 63 ? -21.156 -13.383 8.367 1 95.5 63 ALA B O 1
ATOM 2197 N N . HIS B 1 64 ? -20.141 -14.664 6.902 1 95.88 64 HIS B N 1
ATOM 2198 C CA . HIS B 1 64 ? -18.938 -14.82 7.727 1 95.88 64 HIS B CA 1
ATOM 2199 C C . HIS B 1 64 ? -17.922 -13.719 7.453 1 95.88 64 HIS B C 1
ATOM 2201 O O . HIS B 1 64 ? -16.891 -13.641 8.125 1 95.88 64 HIS B O 1
ATOM 2207 N N . GLY B 1 65 ? -18.203 -12.883 6.5 1 96.25 65 GLY B N 1
ATOM 2208 C CA . GLY B 1 65 ? -17.281 -11.883 6.008 1 96.25 65 GLY B CA 1
ATOM 2209 C C . GLY B 1 65 ? -16.844 -10.898 7.074 1 96.25 65 GLY B C 1
ATOM 2210 O O . GLY B 1 65 ? -15.672 -10.5 7.113 1 96.25 65 GLY B O 1
ATOM 2211 N N . ALA B 1 66 ? -17.688 -10.562 7.969 1 95.25 66 ALA B N 1
ATOM 2212 C CA . ALA B 1 66 ? -17.375 -9.57 8.992 1 95.25 66 ALA B CA 1
ATOM 2213 C C . ALA B 1 66 ? -16.422 -10.141 10.031 1 95.25 66 ALA B C 1
ATOM 2215 O O . ALA B 1 66 ? -15.516 -9.445 10.508 1 95.25 66 ALA B O 1
ATOM 2216 N N . LEU B 1 67 ? -16.531 -11.367 10.281 1 96.31 67 LEU B N 1
ATOM 2217 C CA . LEU B 1 67 ? -15.758 -12 11.344 1 96.31 67 LEU B CA 1
ATOM 2218 C C . LEU B 1 67 ? -14.453 -12.578 10.797 1 96.31 67 LEU B C 1
ATOM 2220 O O . LEU B 1 67 ? -13.445 -12.609 11.5 1 96.31 67 LEU B O 1
ATOM 2224 N N . ARG B 1 68 ? -14.539 -13.055 9.617 1 97.44 68 ARG B N 1
ATOM 2225 C CA . ARG B 1 68 ? -13.383 -13.703 9.016 1 97.44 68 ARG B CA 1
ATOM 2226 C C . ARG B 1 68 ? -13.141 -13.195 7.602 1 97.44 68 ARG B C 1
ATOM 2228 O O . ARG B 1 68 ? -13.125 -13.977 6.648 1 97.44 68 ARG B O 1
ATOM 2235 N N . PRO B 1 69 ? -12.906 -11.945 7.52 1 97.88 69 PRO B N 1
ATOM 2236 C CA . PRO B 1 69 ? -12.867 -11.336 6.184 1 97.88 69 PRO B CA 1
ATOM 2237 C C . PRO B 1 69 ? -11.695 -11.844 5.34 1 97.88 69 PRO B C 1
ATOM 2239 O O . PRO B 1 69 ? -11.859 -12.109 4.148 1 97.88 69 PRO B O 1
ATOM 2242 N N . LEU B 1 70 ? -10.523 -12.078 5.93 1 98.5 70 LEU B N 1
ATOM 2243 C CA . LEU B 1 70 ? -9.359 -12.492 5.148 1 98.5 70 LEU B CA 1
ATOM 2244 C C . LEU B 1 70 ? -9.531 -13.914 4.633 1 98.5 70 LEU B C 1
ATOM 2246 O O . LEU B 1 70 ? -9.156 -14.219 3.498 1 98.5 70 LEU B O 1
ATOM 2250 N N . ASP B 1 71 ? -10.086 -14.773 5.406 1 98.25 71 ASP B N 1
ATOM 2251 C CA . ASP B 1 71 ? -10.305 -16.156 5.008 1 98.25 71 ASP B CA 1
ATOM 2252 C C . ASP B 1 71 ? -11.273 -16.25 3.836 1 98.25 71 ASP B C 1
ATOM 2254 O O . ASP B 1 71 ? -11.039 -16.984 2.879 1 98.25 71 ASP B O 1
ATOM 2258 N N . ILE B 1 72 ? -12.312 -15.484 3.977 1 98.62 72 ILE B N 1
ATOM 2259 C CA . ILE B 1 72 ? -13.312 -15.5 2.914 1 98.62 72 ILE B CA 1
ATOM 2260 C C . ILE B 1 72 ? -12.727 -14.883 1.646 1 98.62 72 ILE B C 1
ATOM 2262 O O . ILE B 1 72 ? -12.953 -15.391 0.542 1 98.62 72 ILE B O 1
ATOM 2266 N N . TYR B 1 73 ? -12.008 -13.805 1.833 1 98.75 73 TYR B N 1
ATOM 2267 C CA . TYR B 1 73 ? -11.359 -13.172 0.688 1 98.75 73 TYR B CA 1
ATOM 2268 C C . TYR B 1 73 ? -10.406 -14.141 0 1 98.75 73 TYR B C 1
ATOM 2270 O O . TYR B 1 73 ? -10.406 -14.258 -1.228 1 98.75 73 TYR B O 1
ATOM 2278 N N . ALA B 1 74 ? -9.602 -14.82 0.777 1 98.75 74 ALA B N 1
ATOM 2279 C CA . ALA B 1 74 ? -8.648 -15.781 0.237 1 98.75 74 ALA B CA 1
ATOM 2280 C C . ALA B 1 74 ? -9.367 -16.922 -0.487 1 98.75 74 ALA B C 1
ATOM 2282 O O . ALA B 1 74 ? -8.93 -17.359 -1.549 1 98.75 74 ALA B O 1
ATOM 2283 N N . LEU B 1 75 ? -10.445 -17.375 0.095 1 98.62 75 LEU B N 1
ATOM 2284 C CA . LEU B 1 75 ? -11.242 -18.438 -0.525 1 98.62 75 LEU B CA 1
ATOM 2285 C C . LEU B 1 75 ? -11.781 -17.984 -1.879 1 98.62 75 LEU B C 1
ATOM 2287 O O . LEU B 1 75 ? -11.656 -18.703 -2.871 1 98.62 75 LEU B O 1
ATOM 2291 N N . ALA B 1 76 ? -12.383 -16.828 -1.854 1 98.69 76 ALA B N 1
ATOM 2292 C CA . ALA B 1 76 ? -12.961 -16.266 -3.074 1 98.69 76 ALA B CA 1
ATOM 2293 C C . ALA B 1 76 ? -11.891 -16.078 -4.145 1 98.69 76 ALA B C 1
ATOM 2295 O O . ALA B 1 76 ? -12.102 -16.406 -5.312 1 98.69 76 ALA B O 1
ATOM 2296 N N . ALA B 1 77 ? -10.781 -15.586 -3.734 1 98.38 77 ALA B N 1
ATOM 2297 C CA . ALA B 1 77 ? -9.672 -15.336 -4.648 1 98.38 77 ALA B CA 1
ATOM 2298 C C . ALA B 1 77 ? -9.125 -16.641 -5.219 1 98.38 77 ALA B C 1
ATOM 2300 O O . ALA B 1 77 ? -8.938 -16.766 -6.434 1 98.38 77 ALA B O 1
ATOM 2301 N N . TYR B 1 78 ? -8.914 -17.578 -4.387 1 98.25 78 TYR B N 1
ATOM 2302 C CA . TYR B 1 78 ? -8.336 -18.859 -4.773 1 98.25 78 TYR B CA 1
ATOM 2303 C C . TYR B 1 78 ? -9.195 -19.562 -5.82 1 98.25 78 TYR B C 1
ATOM 2305 O O . TYR B 1 78 ? -8.672 -20.156 -6.762 1 98.25 78 TYR B O 1
ATOM 2313 N N . HIS B 1 79 ? -10.453 -19.453 -5.672 1 98.19 79 HIS B N 1
ATOM 2314 C CA . HIS B 1 79 ? -11.367 -20.141 -6.578 1 98.19 79 HIS B CA 1
ATOM 2315 C C . HIS B 1 79 ? -11.93 -19.188 -7.621 1 98.19 79 HIS B C 1
ATOM 2317 O O . HIS B 1 79 ? -12.844 -19.547 -8.367 1 98.19 79 HIS B O 1
ATOM 2323 N N . ASN B 1 80 ? -11.414 -17.922 -7.637 1 97.12 80 ASN B N 1
ATOM 2324 C CA . ASN B 1 80 ? -11.789 -16.906 -8.609 1 97.12 80 ASN B CA 1
ATOM 2325 C C . ASN B 1 80 ? -13.289 -16.641 -8.594 1 97.12 80 ASN B C 1
ATOM 2327 O O . ASN B 1 80 ? -13.945 -16.688 -9.641 1 97.12 80 ASN B O 1
ATOM 2331 N N . ILE B 1 81 ? -13.797 -16.312 -7.453 1 97.75 81 ILE B N 1
ATOM 2332 C CA . ILE B 1 81 ? -15.172 -15.867 -7.277 1 97.75 81 ILE B CA 1
ATOM 2333 C C . ILE B 1 81 ? -15.195 -14.352 -7.066 1 97.75 81 ILE B C 1
ATOM 2335 O O . ILE B 1 81 ? -15.234 -13.883 -5.93 1 97.75 81 ILE B O 1
ATOM 2339 N N . PRO B 1 82 ? -15.305 -13.617 -8.109 1 97 82 PRO B N 1
ATOM 2340 C CA . PRO B 1 82 ? -15.062 -12.172 -8.039 1 97 82 PRO B CA 1
ATOM 2341 C C . PRO B 1 82 ? -16.109 -11.445 -7.207 1 97 82 PRO B C 1
ATOM 2343 O O . PRO B 1 82 ? -15.781 -10.531 -6.449 1 97 82 PRO B O 1
ATOM 2346 N N . SER B 1 83 ? -17.328 -11.852 -7.34 1 97.19 83 SER B N 1
ATOM 2347 C CA . SER B 1 83 ? -18.406 -11.156 -6.629 1 97.19 83 SER B CA 1
ATOM 2348 C C . SER B 1 83 ? -18.219 -11.266 -5.121 1 97.19 83 SER B C 1
ATOM 2350 O O . SER B 1 83 ? -18.406 -10.281 -4.398 1 97.19 83 SER B O 1
ATOM 2352 N N . LEU B 1 84 ? -17.859 -12.43 -4.711 1 98 84 LEU B N 1
ATOM 2353 C CA . LEU B 1 84 ? -17.641 -12.656 -3.285 1 98 84 LEU B CA 1
ATOM 2354 C C . LEU B 1 84 ? -16.422 -11.883 -2.793 1 98 84 LEU B C 1
ATOM 2356 O O . LEU B 1 84 ? -16.469 -11.25 -1.738 1 98 84 LEU B O 1
ATOM 2360 N N . ALA B 1 85 ? -15.352 -11.922 -3.553 1 98.5 85 ALA B N 1
ATOM 2361 C CA . ALA B 1 85 ? -14.141 -11.188 -3.205 1 98.5 85 ALA B CA 1
ATOM 2362 C C . ALA B 1 85 ? -14.414 -9.688 -3.092 1 98.5 85 ALA B C 1
ATOM 2364 O O . ALA B 1 85 ? -13.961 -9.039 -2.148 1 98.5 85 ALA B O 1
ATOM 2365 N N . GLU B 1 86 ? -15.141 -9.203 -4.023 1 98.31 86 GLU B N 1
ATOM 2366 C CA . GLU B 1 86 ? -15.461 -7.777 -4.035 1 98.31 86 GLU B CA 1
ATOM 2367 C C . GLU B 1 86 ? -16.281 -7.387 -2.807 1 98.31 86 GLU B C 1
ATOM 2369 O O . GLU B 1 86 ? -15.945 -6.426 -2.111 1 98.31 86 GLU B O 1
ATOM 2374 N N . LYS B 1 87 ? -17.25 -8.125 -2.506 1 97.81 87 LYS B N 1
ATOM 2375 C CA . LYS B 1 87 ? -18.141 -7.777 -1.406 1 97.81 87 LYS B CA 1
ATOM 2376 C C . LYS B 1 87 ? -17.422 -7.871 -0.062 1 97.81 87 LYS B C 1
ATOM 2378 O O . LYS B 1 87 ? -17.594 -7.008 0.8 1 97.81 87 LYS B O 1
ATOM 2383 N N . VAL B 1 88 ? -16.625 -8.82 0.09 1 98.31 88 VAL B N 1
ATOM 2384 C CA . VAL B 1 88 ? -16 -9.039 1.392 1 98.31 88 VAL B CA 1
ATOM 2385 C C . VAL B 1 88 ? -14.852 -8.062 1.588 1 98.31 88 VAL B C 1
ATOM 2387 O O . VAL B 1 88 ? -14.43 -7.809 2.719 1 98.31 88 VAL B O 1
ATOM 2390 N N . SER B 1 89 ? -14.32 -7.52 0.488 1 98.44 89 SER B N 1
ATOM 2391 C CA . SER B 1 89 ? -13.141 -6.664 0.563 1 98.44 89 SER B CA 1
ATOM 2392 C C . SER B 1 89 ? -13.406 -5.422 1.406 1 98.44 89 SER B C 1
ATOM 2394 O O . SER B 1 89 ? -12.492 -4.871 2.018 1 98.44 89 SER B O 1
ATOM 2396 N N . SER B 1 90 ? -14.633 -4.969 1.534 1 97.69 90 SER B N 1
ATOM 2397 C CA . SER B 1 90 ? -14.961 -3.795 2.34 1 97.69 90 SER B CA 1
ATOM 2398 C C . SER B 1 90 ? -14.664 -4.039 3.816 1 97.69 90 SER B C 1
ATOM 2400 O O . SER B 1 90 ? -14.328 -3.109 4.551 1 97.69 90 SER B O 1
ATOM 2402 N N . HIS B 1 91 ? -14.703 -5.281 4.191 1 97.81 91 HIS B N 1
ATOM 2403 C CA . HIS B 1 91 ? -14.438 -5.637 5.582 1 97.81 91 HIS B CA 1
ATOM 2404 C C . HIS B 1 91 ? -12.945 -5.656 5.875 1 97.81 91 HIS B C 1
ATOM 2406 O O . HIS B 1 91 ? -12.531 -5.785 7.031 1 97.81 91 HIS B O 1
ATOM 2412 N N . LEU B 1 92 ? -12.156 -5.492 4.84 1 98.19 92 LEU B N 1
ATOM 2413 C CA . LEU B 1 92 ? -10.711 -5.574 5.008 1 98.19 92 LEU B CA 1
ATOM 2414 C C . LEU B 1 92 ? -10.086 -4.184 5.043 1 98.19 92 LEU B C 1
ATOM 2416 O O . LEU B 1 92 ? -8.867 -4.047 5.18 1 98.19 92 LEU B O 1
ATOM 2420 N N . LEU B 1 93 ? -10.867 -3.201 4.992 1 97.38 93 LEU B N 1
ATOM 2421 C CA . LEU B 1 93 ? -10.336 -1.841 4.969 1 97.38 93 LEU B CA 1
ATOM 2422 C C . LEU B 1 93 ? -9.609 -1.517 6.27 1 97.38 93 LEU B C 1
ATOM 2424 O O . LEU B 1 93 ? -8.617 -0.783 6.266 1 97.38 93 LEU B O 1
ATOM 2428 N N . GLY B 1 94 ? -10.109 -2.043 7.309 1 95.06 94 GLY B N 1
ATOM 2429 C CA . GLY B 1 94 ? -9.477 -1.802 8.594 1 95.06 94 GLY B CA 1
ATOM 2430 C C . GLY B 1 94 ? -8.438 -2.85 8.953 1 95.06 94 GLY B C 1
ATOM 2431 O O . GLY B 1 94 ? -7.84 -2.791 10.031 1 95.06 94 GLY B O 1
ATOM 2432 N N . PHE B 1 95 ? -8.203 -3.777 8.102 1 95.62 95 PHE B N 1
ATOM 2433 C CA . PHE B 1 95 ? -7.266 -4.871 8.32 1 95.62 95 PHE B CA 1
ATOM 2434 C C . PHE B 1 95 ? -5.84 -4.434 8.008 1 95.62 95 PHE B C 1
ATOM 2436 O O . PHE B 1 95 ? -5.594 -3.77 7 1 95.62 95 PHE B O 1
ATOM 2443 N N . SER B 1 96 ? -4.887 -4.77 8.891 1 94.56 96 SER B N 1
ATOM 2444 C CA . SER B 1 96 ? -3.48 -4.492 8.625 1 94.56 96 SER B CA 1
ATOM 2445 C C . SER B 1 96 ? -2.908 -5.477 7.605 1 94.56 96 SER B C 1
ATOM 2447 O O . SER B 1 96 ? -2.73 -6.66 7.914 1 94.56 96 SER B O 1
ATOM 2449 N N . LEU B 1 97 ? -2.574 -4.992 6.5 1 95.12 97 LEU B N 1
ATOM 2450 C CA . LEU B 1 97 ? -2.117 -5.859 5.422 1 95.12 97 LEU B CA 1
ATOM 2451 C C . LEU B 1 97 ? -0.778 -6.5 5.77 1 95.12 97 LEU B C 1
ATOM 2453 O O . LEU B 1 97 ? -0.382 -7.496 5.152 1 95.12 97 LEU B O 1
ATOM 2457 N N . SER B 1 98 ? -0.056 -5.957 6.703 1 94 98 SER B N 1
ATOM 2458 C CA . SER B 1 98 ? 1.196 -6.547 7.168 1 94 98 SER B CA 1
ATOM 2459 C C . SER B 1 98 ? 0.959 -7.906 7.82 1 94 98 SER B C 1
ATOM 2461 O O . SER B 1 98 ? 1.896 -8.688 7.988 1 94 98 SER B O 1
ATOM 2463 N N . ASN B 1 99 ? -0.269 -8.164 8.109 1 95.06 99 ASN B N 1
ATOM 2464 C CA . ASN B 1 99 ? -0.61 -9.422 8.766 1 95.06 99 ASN B CA 1
ATOM 2465 C C . ASN B 1 99 ? -0.816 -10.547 7.75 1 95.06 99 ASN B C 1
ATOM 2467 O O . ASN B 1 99 ? -1.033 -11.695 8.125 1 95.06 99 ASN B O 1
ATOM 2471 N N . ILE B 1 100 ? -0.774 -10.258 6.543 1 97.19 100 ILE B N 1
ATOM 2472 C CA . ILE B 1 100 ? -0.833 -11.281 5.508 1 97.19 100 ILE B CA 1
ATOM 2473 C C . ILE B 1 100 ? 0.536 -11.938 5.355 1 97.19 100 ILE B C 1
ATOM 2475 O O . ILE B 1 100 ? 1.492 -11.305 4.906 1 97.19 100 ILE B O 1
ATOM 2479 N N . ASN B 1 101 ? 0.613 -13.18 5.73 1 94.94 101 ASN B N 1
ATOM 2480 C CA . ASN B 1 101 ? 1.882 -13.883 5.566 1 94.94 101 ASN B CA 1
ATOM 2481 C C . ASN B 1 101 ? 2.016 -14.484 4.172 1 94.94 101 ASN B C 1
ATOM 2483 O O . ASN B 1 101 ? 1.11 -14.352 3.346 1 94.94 101 ASN B O 1
ATOM 2487 N N . ASP B 1 102 ? 3.102 -15.141 3.953 1 94.25 102 ASP B N 1
ATOM 2488 C CA . ASP B 1 102 ? 3.406 -15.664 2.623 1 94.25 102 ASP B CA 1
ATOM 2489 C C . ASP B 1 102 ? 2.4 -16.734 2.207 1 94.25 102 ASP B C 1
ATOM 2491 O O . ASP B 1 102 ? 1.984 -16.781 1.049 1 94.25 102 ASP B O 1
ATOM 2495 N N . GLU B 1 103 ? 2.076 -17.562 3.15 1 96.44 103 GLU B N 1
ATOM 2496 C CA . GLU B 1 103 ? 1.127 -18.625 2.854 1 96.44 103 GLU B CA 1
ATOM 2497 C C . GLU B 1 103 ? -0.223 -18.062 2.42 1 96.44 103 GLU B C 1
ATOM 2499 O O . GLU B 1 103 ? -0.784 -18.484 1.407 1 96.44 103 GLU B O 1
ATOM 2504 N N . MET B 1 104 ? -0.709 -17.125 3.217 1 97.56 104 MET B N 1
ATOM 2505 C CA . MET B 1 104 ? -1.975 -16.469 2.893 1 97.56 104 MET B CA 1
ATOM 2506 C C . MET B 1 104 ? -1.877 -15.719 1.569 1 97.56 104 MET B C 1
ATOM 2508 O O . MET B 1 104 ? -2.805 -15.758 0.76 1 97.56 104 MET B O 1
ATOM 2512 N N . ALA B 1 105 ? -0.787 -15.07 1.343 1 98.12 105 ALA B N 1
ATOM 2513 C CA . ALA B 1 105 ? -0.566 -14.367 0.081 1 98.12 105 ALA B CA 1
ATOM 2514 C C . ALA B 1 105 ? -0.648 -15.328 -1.103 1 98.12 105 ALA B C 1
ATOM 2516 O O . ALA B 1 105 ? -1.281 -15.023 -2.115 1 98.12 105 ALA B O 1
ATOM 2517 N N . CYS B 1 106 ? -0.058 -16.453 -0.952 1 98 106 CYS B N 1
ATOM 2518 C CA . CYS B 1 106 ? -0.084 -17.469 -2.01 1 98 106 CYS B CA 1
ATOM 2519 C C . CYS B 1 106 ? -1.506 -17.953 -2.266 1 98 106 CYS B C 1
ATOM 2521 O O . CYS B 1 106 ? -1.906 -18.125 -3.418 1 98 106 CYS B O 1
ATOM 2523 N N . ARG B 1 107 ? -2.18 -18.109 -1.208 1 98.25 107 ARG B N 1
ATOM 2524 C CA . ARG B 1 107 ? -3.561 -18.562 -1.359 1 98.25 107 ARG B CA 1
ATOM 2525 C C . ARG B 1 107 ? -4.395 -17.516 -2.096 1 98.25 107 ARG B C 1
ATOM 2527 O O . ARG B 1 107 ? -5.199 -17.859 -2.963 1 98.25 107 ARG B O 1
ATOM 2534 N N . ILE B 1 108 ? -4.246 -16.266 -1.718 1 98.44 108 ILE B N 1
ATOM 2535 C CA . ILE B 1 108 ? -4.996 -15.18 -2.338 1 98.44 108 ILE B CA 1
ATOM 2536 C C . ILE B 1 108 ? -4.605 -15.062 -3.809 1 98.44 108 ILE B C 1
ATOM 2538 O O . ILE B 1 108 ? -5.461 -14.82 -4.664 1 98.44 108 ILE B O 1
ATOM 2542 N N . GLY B 1 109 ? -3.365 -15.266 -4.102 1 97.94 109 GLY B N 1
ATOM 2543 C CA . GLY B 1 109 ? -2.879 -15.109 -5.461 1 97.94 109 GLY B CA 1
ATOM 2544 C C . GLY B 1 109 ? -2.559 -13.664 -5.812 1 97.94 109 GLY B C 1
ATOM 2545 O O . GLY B 1 109 ? -3.096 -12.742 -5.203 1 97.94 109 GLY B O 1
ATOM 2546 N N . ALA B 1 110 ? -1.799 -13.414 -6.77 1 97.69 110 ALA B N 1
ATOM 2547 C CA . ALA B 1 110 ? -1.189 -12.125 -7.09 1 97.69 110 ALA B CA 1
ATOM 2548 C C . ALA B 1 110 ? -2.242 -11.125 -7.547 1 97.69 110 ALA B C 1
ATOM 2550 O O . ALA B 1 110 ? -2.271 -9.984 -7.07 1 97.69 110 ALA B O 1
ATOM 2551 N N . PRO B 1 111 ? -3.141 -11.492 -8.414 1 97.19 111 PRO B N 1
ATOM 2552 C CA . PRO B 1 111 ? -4.082 -10.484 -8.898 1 97.19 111 PRO B CA 1
ATOM 2553 C C . PRO B 1 111 ? -4.969 -9.922 -7.789 1 97.19 111 PRO B C 1
ATOM 2555 O O . PRO B 1 111 ? -5.133 -8.703 -7.688 1 97.19 111 PRO B O 1
ATOM 2558 N N . TYR B 1 112 ? -5.504 -10.812 -7 1 98.19 112 TYR B N 1
ATOM 2559 C CA . TYR B 1 112 ? -6.391 -10.352 -5.938 1 98.19 112 TYR B CA 1
ATOM 2560 C C . TYR B 1 112 ? -5.602 -9.672 -4.824 1 98.19 112 TYR B C 1
ATOM 2562 O O . TYR B 1 112 ? -6.102 -8.758 -4.172 1 98.19 112 TYR B O 1
ATOM 2570 N N . LEU B 1 113 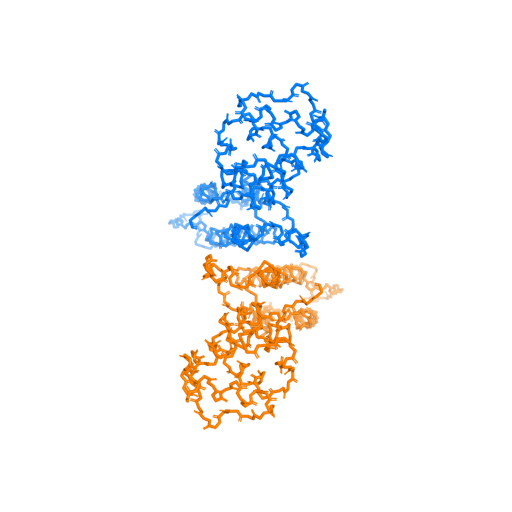? -4.41 -10.172 -4.621 1 98.25 113 LEU B N 1
ATOM 2571 C CA . LEU B 1 113 ? -3.541 -9.5 -3.662 1 98.25 113 LEU B CA 1
ATOM 2572 C C . LEU B 1 113 ? -3.268 -8.062 -4.094 1 98.25 113 LEU B C 1
ATOM 2574 O O . LEU B 1 113 ? -3.365 -7.141 -3.283 1 98.25 113 LEU B O 1
ATOM 2578 N N . ARG B 1 114 ? -2.932 -7.922 -5.305 1 97.94 114 ARG B N 1
ATOM 2579 C CA . ARG B 1 114 ? -2.709 -6.594 -5.863 1 97.94 114 ARG B CA 1
ATOM 2580 C C . ARG B 1 114 ? -3.936 -5.707 -5.684 1 97.94 114 ARG B C 1
ATOM 2582 O O . ARG B 1 114 ? -3.82 -4.555 -5.262 1 97.94 114 ARG B O 1
ATOM 2589 N N . ARG B 1 115 ? -5.066 -6.207 -5.957 1 98.12 115 ARG B N 1
ATOM 2590 C CA . ARG B 1 115 ? -6.301 -5.434 -5.852 1 98.12 115 ARG B CA 1
ATOM 2591 C C . ARG B 1 115 ? -6.559 -5.004 -4.41 1 98.12 115 ARG B C 1
ATOM 2593 O O . ARG B 1 115 ? -7.004 -3.883 -4.16 1 98.12 115 ARG B O 1
ATOM 2600 N N . LEU B 1 116 ? -6.285 -5.934 -3.547 1 98.31 116 LEU B N 1
ATOM 2601 C CA . LEU B 1 116 ? -6.504 -5.617 -2.139 1 98.31 116 LEU B CA 1
ATOM 2602 C C . LEU B 1 116 ? -5.57 -4.504 -1.681 1 98.31 116 LEU B C 1
ATOM 2604 O O . LEU B 1 116 ? -6.004 -3.553 -1.03 1 98.31 116 LEU B O 1
ATOM 2608 N N . PHE B 1 117 ? -4.312 -4.598 -2.016 1 97.81 117 PHE B N 1
ATOM 2609 C CA . PHE B 1 117 ? -3.348 -3.568 -1.645 1 97.81 117 PHE B CA 1
ATOM 2610 C C . PHE B 1 117 ? -3.691 -2.238 -2.305 1 97.81 117 PHE B C 1
ATOM 2612 O O . PHE B 1 117 ? -3.607 -1.184 -1.672 1 97.81 117 PHE B O 1
ATOM 2619 N N . LEU B 1 118 ? -4.098 -2.289 -3.545 1 97.38 118 LEU B N 1
ATOM 2620 C CA . LEU B 1 118 ? -4.438 -1.065 -4.262 1 97.38 118 LEU B CA 1
ATOM 2621 C C . LEU B 1 118 ? -5.691 -0.424 -3.678 1 97.38 118 LEU B C 1
ATOM 2623 O O . LEU B 1 118 ? -5.82 0.803 -3.666 1 97.38 118 LEU B O 1
ATOM 2627 N N . LEU B 1 119 ? -6.598 -1.24 -3.203 1 97.88 119 LEU B N 1
ATOM 2628 C CA . LEU B 1 119 ? -7.766 -0.688 -2.523 1 97.88 119 LEU B CA 1
ATOM 2629 C C . LEU B 1 119 ? -7.344 0.214 -1.367 1 97.88 119 LEU B C 1
ATOM 2631 O O . LEU B 1 119 ? -7.824 1.345 -1.25 1 97.88 119 LEU B O 1
ATOM 2635 N N . HIS B 1 120 ? -6.414 -0.226 -0.559 1 96.62 120 HIS B N 1
ATOM 2636 C CA . HIS B 1 120 ? -5.922 0.55 0.575 1 96.62 120 HIS B CA 1
ATOM 2637 C C . HIS B 1 120 ? -5.188 1.801 0.109 1 96.62 120 HIS B C 1
ATOM 2639 O O . HIS B 1 120 ? -5.477 2.906 0.572 1 96.62 120 HIS B O 1
ATOM 2645 N N . THR B 1 121 ? -4.324 1.629 -0.819 1 93.69 121 THR B N 1
ATOM 2646 C CA . THR B 1 121 ? -3.484 2.725 -1.29 1 93.69 121 THR B CA 1
ATOM 2647 C C . THR B 1 121 ? -4.328 3.793 -1.979 1 93.69 121 THR B C 1
ATOM 2649 O O . THR B 1 121 ? -4.113 4.988 -1.772 1 93.69 121 THR B O 1
ATOM 2652 N N . ASN B 1 122 ? -5.219 3.34 -2.812 1 94.62 122 ASN B N 1
ATOM 2653 C CA . ASN B 1 122 ? -6.055 4.281 -3.553 1 94.62 122 ASN B CA 1
ATOM 2654 C C . ASN B 1 122 ? -6.906 5.133 -2.613 1 94.62 122 ASN B C 1
ATOM 2656 O O . ASN B 1 122 ? -7.055 6.336 -2.826 1 94.62 122 ASN B O 1
ATOM 2660 N N . ARG B 1 123 ? -7.445 4.551 -1.652 1 94.88 123 ARG B N 1
ATOM 2661 C CA . ARG B 1 123 ? -8.266 5.309 -0.711 1 94.88 123 ARG B CA 1
ATOM 2662 C C . ARG B 1 123 ? -7.426 6.34 0.037 1 94.88 123 ARG B C 1
ATOM 2664 O O . ARG B 1 123 ? -7.867 7.477 0.235 1 94.88 123 ARG B O 1
ATOM 2671 N N . LEU B 1 124 ? -6.207 5.961 0.418 1 92.56 124 LEU B N 1
ATOM 2672 C CA . LEU B 1 124 ? -5.32 6.895 1.1 1 92.56 124 LEU B CA 1
ATOM 2673 C C . LEU B 1 124 ? -4.918 8.039 0.172 1 92.56 124 LEU B C 1
ATOM 2675 O O . LEU B 1 124 ? -4.895 9.203 0.586 1 92.56 124 LEU B O 1
ATOM 2679 N N . GLU B 1 125 ? -4.645 7.695 -1.036 1 91.75 125 GLU B N 1
ATOM 2680 C CA . GLU B 1 125 ? -4.27 8.703 -2.021 1 91.75 125 GLU B CA 1
ATOM 2681 C C . GLU B 1 125 ? -5.414 9.68 -2.279 1 91.75 125 GLU B C 1
ATOM 2683 O O . GLU B 1 125 ? -5.195 10.883 -2.422 1 91.75 125 GLU B O 1
ATOM 2688 N N . GLU B 1 126 ? -6.562 9.164 -2.371 1 93.94 126 GLU B N 1
ATOM 2689 C CA . GLU B 1 126 ? -7.723 10.031 -2.584 1 93.94 126 GLU B CA 1
ATOM 2690 C C . GLU B 1 126 ? -7.934 10.977 -1.405 1 93.94 126 GLU B C 1
ATOM 2692 O O . GLU B 1 126 ? -8.258 12.148 -1.595 1 93.94 126 GLU B O 1
ATOM 2697 N N . LEU B 1 127 ? -7.754 10.469 -0.236 1 91.94 127 LEU B N 1
ATOM 2698 C CA . LEU B 1 127 ? -7.895 11.32 0.94 1 91.94 127 LEU B CA 1
ATOM 2699 C C . LEU B 1 127 ? -6.871 12.453 0.92 1 91.94 127 LEU B C 1
ATOM 2701 O O . LEU B 1 127 ? -7.195 13.594 1.238 1 91.94 127 LEU B O 1
ATOM 2705 N N . LYS B 1 128 ? -5.695 12.164 0.538 1 89 128 LYS B N 1
ATOM 2706 C CA . LYS B 1 128 ? -4.629 13.156 0.438 1 89 128 LYS B CA 1
ATOM 2707 C C . LYS B 1 128 ? -4.965 14.227 -0.6 1 89 128 LYS B C 1
ATOM 2709 O O . LYS B 1 128 ? -4.516 15.367 -0.492 1 89 128 LYS B O 1
ATOM 2714 N N . ARG B 1 129 ? -5.734 13.883 -1.52 1 90.69 129 ARG B N 1
ATOM 2715 C CA . ARG B 1 129 ? -6.109 14.812 -2.582 1 90.69 129 ARG B CA 1
ATOM 2716 C C . ARG B 1 129 ? -7.27 15.695 -2.148 1 90.69 129 ARG B C 1
ATOM 2718 O O . ARG B 1 129 ? -7.316 16.875 -2.49 1 90.69 129 ARG B O 1
ATOM 2725 N N . ILE B 1 130 ? -8.078 15.133 -1.386 1 92.75 130 ILE B N 1
ATOM 2726 C CA . ILE B 1 130 ? -9.336 15.789 -1.06 1 92.75 130 ILE B CA 1
ATOM 2727 C C . ILE B 1 130 ? -9.125 16.766 0.098 1 92.75 130 ILE B C 1
ATOM 2729 O O . ILE B 1 130 ? -9.711 17.844 0.12 1 92.75 130 ILE B O 1
ATOM 2733 N N . LEU B 1 131 ? -8.258 16.516 1.064 1 90.5 131 LEU B N 1
ATOM 2734 C CA . LEU B 1 131 ? -8.227 17.172 2.365 1 90.5 131 LEU B CA 1
ATOM 2735 C C . LEU B 1 131 ? -7.434 18.469 2.295 1 90.5 131 LEU B C 1
ATOM 2737 O O . LEU B 1 131 ? -7.836 19.484 2.885 1 90.5 131 LEU B O 1
ATOM 2741 N N . PRO B 1 132 ? -6.336 18.594 1.531 1 85.44 132 PRO B N 1
ATOM 2742 C CA . PRO B 1 132 ? -5.441 19.734 1.667 1 85.44 132 PRO B CA 1
ATOM 2743 C C . PRO B 1 132 ? -6.078 21.047 1.184 1 85.44 132 PRO B C 1
ATOM 2745 O O . PRO B 1 132 ? -5.738 22.125 1.676 1 85.44 132 PRO B O 1
ATOM 2748 N N . LYS B 1 133 ? -7.039 21.016 0.324 1 87.94 133 LYS B N 1
ATOM 2749 C CA . LYS B 1 133 ? -7.605 22.234 -0.229 1 87.94 133 LYS B CA 1
ATOM 2750 C C . LYS B 1 133 ? -8.469 22.969 0.803 1 87.94 133 LYS B C 1
ATOM 2752 O O . LYS B 1 133 ? -9.484 22.422 1.26 1 87.94 133 LYS B O 1
ATOM 2757 N N . PRO B 1 134 ? -8.078 24.172 1.162 1 90.62 134 PRO B N 1
ATOM 2758 C CA . PRO B 1 134 ? -8.867 24.922 2.146 1 90.62 134 PRO B CA 1
ATOM 2759 C C . PRO B 1 134 ? -10.164 25.484 1.561 1 90.62 134 PRO B C 1
ATOM 2761 O O . PRO B 1 134 ? -10.367 25.422 0.346 1 90.62 134 PRO B O 1
ATOM 2764 N N . PRO B 1 135 ? -11.039 25.969 2.449 1 91.88 135 PRO B N 1
ATOM 2765 C CA . PRO B 1 135 ? -12.25 26.641 1.965 1 91.88 135 PRO B CA 1
ATOM 2766 C C . PRO B 1 135 ? -11.945 27.859 1.103 1 91.88 135 PRO B C 1
ATOM 2768 O O . PRO B 1 135 ? -10.898 28.484 1.267 1 91.88 135 PRO B O 1
ATOM 2771 N N . TYR B 1 136 ? -12.836 28.109 0.218 1 91 136 TYR B N 1
ATOM 2772 C CA . TYR B 1 136 ? -12.711 29.297 -0.614 1 91 136 TYR B CA 1
ATOM 2773 C C . TYR B 1 136 ? -12.844 30.562 0.223 1 91 136 TYR B C 1
ATOM 2775 O O . TYR B 1 136 ? -13.539 30.562 1.244 1 91 136 TYR B O 1
ATOM 2783 N N . ILE B 1 137 ? -12.211 31.516 -0.251 1 89.81 137 ILE B N 1
ATOM 2784 C CA . ILE B 1 137 ? -12.273 32.812 0.425 1 89.81 137 ILE B CA 1
ATOM 2785 C C . ILE B 1 137 ? -13.469 33.625 -0.098 1 89.81 137 ILE B C 1
ATOM 2787 O O . ILE B 1 137 ? -13.852 33.469 -1.262 1 89.81 137 ILE B O 1
ATOM 2791 N N . HIS B 1 138 ? -14.109 34.344 0.805 1 90.25 138 HIS B N 1
ATOM 2792 C CA . HIS B 1 138 ? -15.172 35.25 0.405 1 90.25 138 HIS B CA 1
ATOM 2793 C C . HIS B 1 138 ? -14.641 36.656 0.26 1 90.25 138 HIS B C 1
ATOM 2795 O O . HIS B 1 138 ? -13.562 37 0.759 1 90.25 138 HIS B O 1
ATOM 2801 N N . PRO B 1 139 ? -15.352 37.562 -0.542 1 90.88 139 PRO B N 1
ATOM 2802 C CA . PRO B 1 139 ? -14.93 38.938 -0.625 1 90.88 139 PRO B CA 1
ATOM 2803 C C . PRO B 1 139 ? -14.859 39.625 0.743 1 90.88 139 PRO B C 1
ATOM 2805 O O . PRO B 1 139 ? -15.68 39.344 1.622 1 90.88 139 PRO B O 1
ATOM 2808 N N . ALA B 1 140 ? -13.812 40.469 0.891 1 89.88 140 ALA B N 1
ATOM 2809 C CA . ALA B 1 140 ? -13.617 41.156 2.162 1 89.88 140 ALA B CA 1
ATOM 2810 C C . ALA B 1 140 ? -14.859 41.969 2.537 1 89.88 140 ALA B C 1
ATOM 2812 O O . ALA B 1 140 ? -15.492 42.594 1.675 1 89.8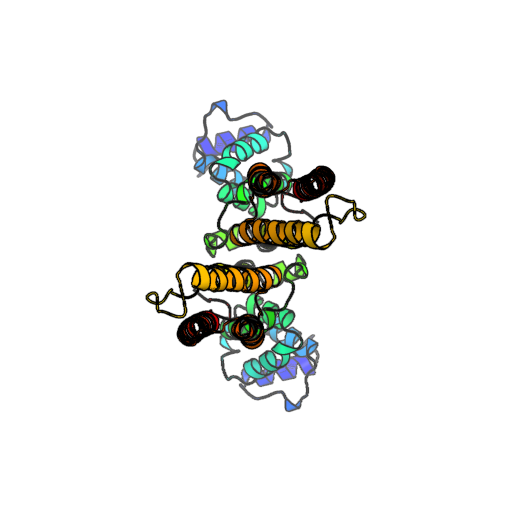8 140 ALA B O 1
ATOM 2813 N N . THR B 1 141 ? -15.211 41.812 3.807 1 88.06 141 THR B N 1
ATOM 2814 C CA . THR B 1 141 ? -16.297 42.625 4.359 1 88.06 141 THR B CA 1
ATOM 2815 C C . THR B 1 141 ? -15.781 43.531 5.477 1 88.06 141 THR B C 1
ATOM 2817 O O . THR B 1 141 ? -14.586 43.531 5.781 1 88.06 141 THR B O 1
ATOM 2820 N N . GLU B 1 142 ? -16.594 44.406 6.059 1 85.88 142 GLU B N 1
ATOM 2821 C CA . GLU B 1 142 ? -16.219 45.312 7.145 1 85.88 142 GLU B CA 1
ATOM 2822 C C . GLU B 1 142 ? -15.758 44.531 8.375 1 85.88 142 GLU B C 1
ATOM 2824 O O . GLU B 1 142 ? -14.875 45 9.109 1 85.88 142 GLU B O 1
ATOM 2829 N N . ASP B 1 143 ? -16.234 43.344 8.547 1 84.56 143 ASP B N 1
ATOM 2830 C CA . ASP B 1 143 ? -16 42.562 9.773 1 84.56 143 ASP B CA 1
ATOM 2831 C C . ASP B 1 143 ? -15.023 41.438 9.547 1 84.56 143 ASP B C 1
ATOM 2833 O O . ASP B 1 143 ? -14.594 40.781 10.492 1 84.56 143 ASP B O 1
ATOM 2837 N N . CYS B 1 144 ? -14.609 41.188 8.273 1 89.75 144 CYS B N 1
ATOM 2838 C CA . CYS B 1 144 ? -13.75 40.062 7.988 1 89.75 144 CYS B CA 1
ATOM 2839 C C . CYS B 1 144 ? -12.766 40.375 6.871 1 89.75 144 CYS B C 1
ATOM 2841 O O . CYS B 1 144 ? -13.141 40.406 5.699 1 89.75 144 CYS B O 1
ATOM 2843 N N . SER B 1 145 ? -11.594 40.594 7.254 1 88.38 145 SER B N 1
ATOM 2844 C CA . SER B 1 145 ? -10.523 40.938 6.32 1 88.38 145 SER B CA 1
ATOM 2845 C C . SER B 1 145 ? -9.844 39.656 5.789 1 88.38 145 SER B C 1
ATOM 2847 O O . SER B 1 145 ? -10.141 38.562 6.234 1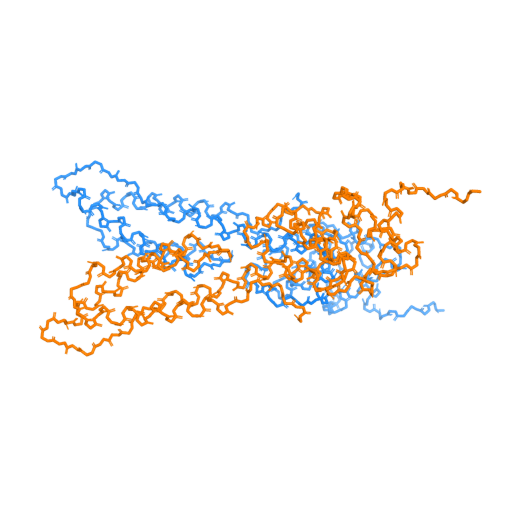 88.38 145 SER B O 1
ATOM 2849 N N . PHE B 1 146 ? -8.992 39.938 4.812 1 85.81 146 PHE B N 1
ATOM 2850 C CA . PHE B 1 146 ? -8.227 38.812 4.246 1 85.81 146 PHE B CA 1
ATOM 2851 C C . PHE B 1 146 ? -7.336 38.188 5.305 1 85.81 146 PHE B C 1
ATOM 2853 O O . PHE B 1 146 ? -7.145 36.969 5.301 1 85.81 146 PHE B O 1
ATOM 2860 N N . GLU B 1 147 ? -6.953 39 6.203 1 82.12 147 GLU B N 1
ATOM 2861 C CA . GLU B 1 147 ? -6.133 38.469 7.289 1 82.12 147 GLU B CA 1
ATOM 2862 C C . GLU B 1 147 ? -6.941 37.562 8.195 1 82.12 147 GLU B C 1
ATOM 2864 O O . GLU B 1 147 ? -6.438 36.531 8.641 1 82.12 147 GLU B O 1
ATOM 2869 N N . SER B 1 148 ? -8.133 38 8.414 1 81.19 148 SER B N 1
ATOM 2870 C CA . SER B 1 148 ? -9.016 37.156 9.227 1 81.19 148 SER B CA 1
ATOM 2871 C C . SER B 1 148 ? -9.305 35.812 8.539 1 81.19 148 SER B C 1
ATOM 2873 O O . SER B 1 148 ? -9.375 34.781 9.195 1 81.19 148 SER B O 1
ATOM 2875 N N . GLN B 1 149 ? -9.344 35.875 7.242 1 86.5 149 GLN B N 1
ATOM 2876 C CA . GLN B 1 149 ? -9.648 34.656 6.484 1 86.5 149 GLN B CA 1
ATOM 2877 C C . GLN B 1 149 ? -8.438 33.75 6.41 1 86.5 149 GLN B C 1
ATOM 2879 O O . GLN B 1 149 ? -8.578 32.531 6.227 1 86.5 149 GLN B O 1
ATOM 2884 N N . ALA B 1 150 ? -7.289 34.344 6.516 1 83.56 150 ALA B N 1
ATOM 2885 C CA . ALA B 1 150 ? -6.074 33.531 6.594 1 83.56 150 ALA B CA 1
ATOM 2886 C C . ALA B 1 150 ? -6.082 32.625 7.828 1 83.56 150 ALA B C 1
ATOM 2888 O O . ALA B 1 150 ? -5.512 31.547 7.82 1 83.56 150 ALA B O 1
ATOM 2889 N N . LYS B 1 151 ? -6.758 33.094 8.828 1 80.38 151 LYS B N 1
ATOM 2890 C CA . LYS B 1 151 ? -6.898 32.281 10.039 1 80.38 151 LYS B CA 1
ATOM 2891 C C . LYS B 1 151 ? -7.707 31.016 9.773 1 80.38 151 LYS B C 1
ATOM 2893 O O . LYS B 1 151 ? -7.406 29.953 10.328 1 80.38 151 LYS B O 1
ATOM 2898 N N . LEU B 1 152 ? -8.688 31.156 8.945 1 85.44 152 LEU B N 1
ATOM 2899 C CA . LEU B 1 152 ? -9.492 29.984 8.578 1 85.44 152 LEU B CA 1
ATOM 2900 C C . LEU B 1 152 ? -8.648 28.969 7.805 1 85.44 152 LEU B C 1
ATOM 2902 O O . LEU B 1 152 ? -8.742 27.766 8.055 1 85.44 152 LEU B O 1
ATOM 2906 N N . ALA B 1 153 ? -7.875 29.469 6.922 1 85.38 153 ALA B N 1
ATOM 2907 C CA . ALA B 1 153 ? -6.996 28.594 6.148 1 85.38 153 ALA B CA 1
ATOM 2908 C C . ALA B 1 153 ? -6.012 27.859 7.055 1 85.38 153 ALA B C 1
ATOM 2910 O O . ALA B 1 153 ? -5.734 26.672 6.848 1 85.38 153 ALA B O 1
ATOM 2911 N N . ARG B 1 154 ? -5.551 28.531 7.945 1 80.12 154 ARG B N 1
ATOM 2912 C CA . ARG B 1 154 ? -4.629 27.906 8.898 1 80.12 154 ARG B CA 1
ATOM 2913 C C . ARG B 1 154 ? -5.344 26.875 9.758 1 80.12 154 ARG B C 1
ATOM 2915 O O . ARG B 1 154 ? -4.809 25.797 10.008 1 80.12 154 ARG B O 1
ATOM 2922 N N . ALA B 1 155 ? -6.469 27.25 10.258 1 83.56 155 ALA B N 1
ATOM 2923 C CA . ALA B 1 155 ? -7.254 26.297 11.039 1 83.56 155 ALA B CA 1
ATOM 2924 C C . ALA B 1 155 ? -7.551 25.031 10.227 1 83.56 155 ALA B C 1
ATOM 2926 O O . ALA B 1 155 ? -7.465 23.922 10.742 1 83.56 155 ALA B O 1
ATOM 2927 N N . TRP B 1 156 ? -7.91 25.203 8.945 1 88.38 156 TRP B N 1
ATOM 2928 C CA . TRP B 1 156 ? -8.148 24.078 8.055 1 88.38 156 TRP B CA 1
ATOM 2929 C C . TRP B 1 156 ? -6.906 23.203 7.934 1 88.38 156 TRP B C 1
ATOM 2931 O O . TRP B 1 156 ? -6.992 21.984 7.988 1 88.38 156 TRP B O 1
ATOM 2941 N N . ALA B 1 157 ? -5.844 23.859 7.758 1 82.38 157 ALA B N 1
ATOM 2942 C CA . ALA B 1 157 ? -4.59 23.125 7.621 1 82.38 157 ALA B CA 1
ATOM 2943 C C . ALA B 1 157 ? -4.32 22.266 8.852 1 82.38 157 ALA B C 1
ATOM 2945 O O . ALA B 1 157 ? -3.877 21.125 8.734 1 82.38 157 ALA B O 1
ATOM 2946 N N . MET B 1 158 ? -4.617 22.734 9.961 1 78.94 158 MET B N 1
ATOM 2947 C CA . MET B 1 158 ? -4.418 21.984 11.195 1 78.94 158 MET B CA 1
ATOM 2948 C C . MET B 1 158 ? -5.352 20.781 11.258 1 78.94 158 MET B C 1
ATOM 2950 O O . MET B 1 158 ? -4.926 19.672 11.609 1 78.94 158 MET B O 1
ATOM 2954 N N . GLY B 1 159 ? -6.637 21.094 10.992 1 84.12 159 GLY B N 1
ATOM 2955 C CA . GLY B 1 159 ? -7.578 19.984 10.961 1 84.12 159 GLY B CA 1
ATOM 2956 C C . GLY B 1 159 ? -7.207 18.906 9.961 1 84.12 159 GLY B C 1
ATOM 2957 O O . GLY B 1 159 ? -7.246 17.719 10.273 1 84.12 159 GLY B O 1
ATOM 2958 N N . ALA B 1 160 ? -6.801 19.328 8.766 1 85.56 160 ALA B N 1
ATOM 2959 C CA . ALA B 1 160 ? -6.395 18.406 7.703 1 85.56 160 ALA B CA 1
ATOM 2960 C C . ALA B 1 160 ? -5.156 17.609 8.109 1 85.56 160 ALA B C 1
ATOM 2962 O O . ALA B 1 160 ? -5.059 16.422 7.832 1 85.56 160 ALA B O 1
ATOM 2963 N N . THR B 1 161 ? -4.266 18.266 8.758 1 80.25 161 THR B N 1
ATOM 2964 C CA . THR B 1 161 ? -3.057 17.594 9.227 1 80.25 161 THR B CA 1
ATOM 2965 C C . THR B 1 161 ? -3.402 16.516 10.258 1 80.25 161 THR B C 1
ATOM 2967 O O . THR B 1 161 ? -2.859 15.414 10.211 1 80.25 161 THR B O 1
ATOM 2970 N N . HIS B 1 162 ? -4.223 16.922 11.148 1 82.5 162 HIS B N 1
ATOM 2971 C CA . HIS B 1 162 ? -4.672 15.938 12.141 1 82.5 162 HIS B CA 1
ATOM 2972 C C . HIS B 1 162 ? -5.246 14.703 11.461 1 82.5 162 HIS B C 1
ATOM 2974 O O . HIS B 1 162 ? -4.898 13.57 11.828 1 82.5 162 HIS B O 1
ATOM 2980 N N . LEU B 1 163 ? -5.98 14.898 10.484 1 87.06 163 LEU B N 1
ATOM 2981 C CA . LEU B 1 163 ? -6.594 13.789 9.766 1 87.06 163 LEU B CA 1
ATOM 2982 C C . LEU B 1 163 ? -5.555 13.023 8.961 1 87.06 163 LEU B C 1
ATOM 2984 O O . LEU B 1 163 ? -5.641 11.797 8.836 1 87.06 163 LEU B O 1
ATOM 2988 N N . ALA B 1 164 ? -4.605 13.727 8.445 1 83.06 164 ALA B N 1
ATOM 2989 C CA . ALA B 1 164 ? -3.557 13.094 7.648 1 83.06 164 ALA B CA 1
ATOM 2990 C C . ALA B 1 164 ? -2.744 12.117 8.492 1 83.06 164 ALA B C 1
ATOM 2992 O O . ALA B 1 164 ? -2.346 11.055 8.008 1 83.06 164 ALA B O 1
ATOM 2993 N N . TRP B 1 165 ? -2.564 12.383 9.695 1 82.19 165 TRP B N 1
ATOM 2994 C CA . TRP B 1 165 ? -1.783 11.523 10.586 1 82.19 165 TRP B CA 1
ATOM 2995 C C . TRP B 1 165 ? -2.58 10.289 10.984 1 82.19 165 TRP B C 1
ATOM 2997 O O . TRP B 1 165 ? -2.002 9.234 11.266 1 82.19 165 TRP B O 1
ATOM 3007 N N . GLU B 1 166 ? -3.818 10.406 10.906 1 82.44 166 GLU B N 1
ATOM 3008 C CA . GLU B 1 166 ? -4.695 9.305 11.289 1 82.44 166 GLU B CA 1
ATOM 3009 C C . GLU B 1 166 ? -5.262 8.602 10.055 1 82.44 166 GLU B C 1
ATOM 3011 O O . GLU B 1 166 ? -6.176 7.781 10.172 1 82.44 166 GLU B O 1
ATOM 3016 N N . MET B 1 167 ? -4.734 8.992 9.039 1 87.06 167 MET B N 1
ATOM 3017 C CA . MET B 1 167 ? -5.266 8.5 7.77 1 87.06 167 MET B CA 1
ATOM 3018 C C . MET B 1 167 ? -5.191 6.977 7.707 1 87.06 167 MET B C 1
ATOM 3020 O O . MET B 1 167 ? -4.129 6.391 7.93 1 87.06 167 MET B O 1
ATOM 3024 N N . ARG B 1 168 ? -6.328 6.41 7.5 1 91.56 168 ARG B N 1
ATOM 3025 C CA . ARG B 1 168 ? -6.512 4.98 7.289 1 91.56 168 ARG B CA 1
ATOM 3026 C C . ARG B 1 168 ? -7.547 4.715 6.199 1 91.56 168 ARG B C 1
ATOM 3028 O O . ARG B 1 168 ? -8.422 5.547 5.949 1 91.56 168 ARG B O 1
ATOM 3035 N N . PRO B 1 169 ? -7.391 3.521 5.621 1 94.44 169 PRO B N 1
ATOM 3036 C CA . PRO B 1 169 ? -8.328 3.213 4.539 1 94.44 169 PRO B CA 1
ATOM 3037 C C . PRO B 1 169 ? -9.773 3.131 5.02 1 94.44 169 PRO B C 1
ATOM 3039 O O . PRO B 1 169 ? -10.703 3.309 4.227 1 94.44 169 PRO B O 1
ATOM 3042 N N . ASP B 1 170 ? -9.953 2.881 6.305 1 95.19 170 ASP B N 1
ATOM 3043 C CA . ASP B 1 170 ? -11.312 2.713 6.816 1 95.19 170 ASP B CA 1
ATOM 3044 C C . ASP B 1 170 ? -11.781 3.963 7.555 1 95.19 170 ASP B C 1
ATOM 3046 O O . ASP B 1 170 ? -12.727 3.908 8.344 1 95.19 170 ASP B O 1
ATOM 3050 N N . LEU B 1 171 ? -11.094 5.137 7.363 1 94.62 171 LEU B N 1
ATOM 3051 C CA . LEU B 1 171 ? -11.5 6.379 8.008 1 94.62 171 LEU B CA 1
ATOM 3052 C C . LEU B 1 171 ? -12.977 6.672 7.746 1 94.62 171 LEU B C 1
ATOM 3054 O O . LEU B 1 171 ? -13.422 6.664 6.598 1 94.62 171 LEU B O 1
ATOM 3058 N N . SER B 1 172 ? -13.727 6.902 8.719 1 93.88 172 SER B N 1
ATOM 3059 C CA . SER B 1 172 ? -15.164 7.07 8.594 1 93.88 172 SER B CA 1
ATOM 3060 C C . SER B 1 172 ? -15.531 8.5 8.227 1 93.88 172 SER B C 1
ATOM 3062 O O . SER B 1 172 ? -14.789 9.438 8.531 1 93.88 172 SER B O 1
ATOM 3064 N N . ILE B 1 173 ? -16.656 8.594 7.633 1 94.5 173 ILE B N 1
ATOM 3065 C CA . ILE B 1 173 ? -17.219 9.898 7.301 1 94.5 173 ILE B CA 1
ATOM 3066 C C . ILE B 1 173 ? -17.5 10.68 8.586 1 94.5 173 ILE B C 1
ATOM 3068 O O . ILE B 1 173 ? -17.281 11.891 8.633 1 94.5 173 ILE B O 1
ATOM 3072 N N . HIS B 1 174 ? -17.859 10.047 9.555 1 94.5 174 HIS B N 1
ATOM 3073 C CA . HIS B 1 174 ? -18.188 10.664 10.828 1 94.5 174 HIS B CA 1
ATOM 3074 C C . HIS B 1 174 ? -16.953 11.273 11.484 1 94.5 174 HIS B C 1
ATOM 3076 O O . HIS B 1 174 ? -17.016 12.391 12.016 1 94.5 174 HIS B O 1
ATOM 3082 N N . THR B 1 175 ? -15.883 10.633 11.453 1 94 175 THR B N 1
ATOM 3083 C CA . THR B 1 175 ? -14.641 11.133 12.031 1 94 175 THR B CA 1
ATOM 3084 C C . THR B 1 175 ? -14.172 12.383 11.305 1 94 175 THR B C 1
ATOM 3086 O O . THR B 1 175 ? -13.805 13.383 11.938 1 94 175 THR B O 1
ATOM 3089 N N . ILE B 1 176 ? -14.203 12.352 9.961 1 94.44 176 ILE B N 1
ATOM 3090 C CA . ILE B 1 176 ? -13.805 13.5 9.164 1 94.44 176 ILE B CA 1
ATOM 3091 C C . ILE B 1 176 ? -14.688 14.703 9.5 1 94.44 176 ILE B C 1
ATOM 3093 O O . ILE B 1 176 ? -14.18 15.789 9.781 1 94.44 176 ILE B O 1
ATOM 3097 N N . LYS B 1 177 ? -15.969 14.469 9.547 1 94.75 177 LYS B N 1
ATOM 3098 C CA . LYS B 1 177 ? -16.938 15.531 9.836 1 94.75 177 LYS B CA 1
ATOM 3099 C C . LYS B 1 177 ? -16.688 16.141 11.219 1 94.75 177 LYS B C 1
ATOM 3101 O O . LYS B 1 177 ? -16.672 17.359 11.367 1 94.75 177 LYS B O 1
ATOM 3106 N N . SER B 1 178 ? -16.469 15.312 12.141 1 94.81 178 SER B N 1
ATOM 3107 C CA . SER B 1 178 ? -16.281 15.766 13.516 1 94.81 178 SER B CA 1
ATOM 3108 C C . SER B 1 178 ? -15.047 16.656 13.633 1 94.81 178 SER B C 1
ATOM 3110 O O . SER B 1 178 ? -15.102 17.719 14.25 1 94.81 178 SER B O 1
ATOM 3112 N N . VAL B 1 179 ? -13.992 16.266 13.062 1 92.12 179 VAL B N 1
ATOM 3113 C CA . VAL B 1 179 ? -12.742 17.016 13.141 1 92.12 179 VAL B CA 1
ATOM 3114 C C . VAL B 1 179 ? -12.898 18.359 12.414 1 92.12 179 VAL B C 1
ATOM 3116 O O . VAL B 1 179 ? -12.531 19.406 12.953 1 92.12 179 VAL B O 1
ATOM 3119 N N . LEU B 1 180 ? -13.516 18.359 11.258 1 92.62 180 LEU B N 1
ATOM 3120 C CA . LEU B 1 180 ? -13.594 19.562 10.453 1 92.62 180 LEU B CA 1
ATOM 3121 C C . LEU B 1 180 ? -14.648 20.516 11 1 92.62 180 LEU B C 1
ATOM 3123 O O . LEU B 1 180 ? -14.484 21.734 10.945 1 92.62 180 LEU B O 1
ATOM 3127 N N . GLU B 1 181 ? -15.695 20.031 11.547 1 94 181 GLU B N 1
ATOM 3128 C CA . GLU B 1 181 ? -16.75 20.859 12.117 1 94 181 GLU B CA 1
ATOM 3129 C C . GLU B 1 181 ? -16.281 21.578 13.383 1 94 181 GLU B C 1
ATOM 3131 O O . GLU B 1 181 ? -16.797 22.641 13.727 1 94 181 GLU B O 1
ATOM 3136 N N . SER B 1 182 ? -15.414 20.953 14.07 1 91.81 182 SER B N 1
ATOM 3137 C CA . SER B 1 182 ? -14.883 21.562 15.281 1 91.81 182 SER B CA 1
ATOM 3138 C C . SER B 1 182 ? -14.156 22.859 14.977 1 91.81 182 SER B C 1
ATOM 3140 O O . SER B 1 182 ? -13.953 23.703 15.859 1 91.81 182 SER B O 1
ATOM 3142 N N . LEU B 1 183 ? -13.82 23.078 13.719 1 87.38 183 LEU B N 1
ATOM 3143 C CA . LEU B 1 183 ? -13.141 24.312 13.305 1 87.38 183 LEU B CA 1
ATOM 3144 C C . LEU B 1 183 ? -14.102 25.484 13.312 1 87.38 183 LEU B C 1
ATOM 3146 O O . LEU B 1 183 ? -13.664 26.641 13.375 1 87.38 183 LEU B O 1
ATOM 3150 N N . LYS B 1 184 ? -15.352 25.281 13.172 1 86.06 184 LYS B N 1
ATOM 3151 C CA . LYS B 1 184 ? -16.375 26.328 13.125 1 86.06 184 LYS B CA 1
ATOM 3152 C C . LYS B 1 184 ? -16.375 27.156 14.406 1 86.06 184 LYS B C 1
ATOM 3154 O O . LYS B 1 184 ? -16.625 28.359 14.367 1 86.06 184 LYS B O 1
ATOM 3159 N N . ASP B 1 185 ? -16.078 26.531 15.469 1 84.25 185 ASP B N 1
ATOM 3160 C CA . ASP B 1 185 ? -16.125 27.188 16.766 1 84.25 185 ASP B CA 1
ATOM 3161 C C . ASP B 1 185 ? -15.094 28.312 16.859 1 84.25 185 ASP B C 1
ATOM 3163 O O . ASP B 1 185 ? -15.227 29.219 17.672 1 84.25 185 ASP B O 1
ATOM 3167 N N . LYS B 1 186 ? -14.188 28.344 15.961 1 77.88 186 LYS B N 1
ATOM 3168 C CA . LYS B 1 186 ? -13.117 29.328 16.016 1 77.88 186 LYS B CA 1
ATOM 3169 C C . LYS B 1 186 ? -13.391 30.5 15.07 1 77.88 186 LYS B C 1
ATOM 3171 O O . LYS B 1 186 ? -12.609 31.438 15 1 77.88 186 LYS B O 1
ATOM 3176 N N . LEU B 1 187 ? -14.586 30.375 14.43 1 83.88 187 LEU B N 1
ATOM 3177 C CA . LEU B 1 187 ? -14.883 31.375 13.422 1 83.88 187 LEU B CA 1
ATOM 3178 C C . LEU B 1 187 ? -16.016 32.281 13.875 1 83.88 187 LEU B C 1
ATOM 3180 O O . LEU B 1 187 ? -17.047 31.828 14.344 1 83.88 187 LEU B O 1
ATOM 3184 N N . LYS B 1 188 ? -15.797 33.625 13.812 1 85.5 188 LYS B N 1
ATOM 3185 C CA . LYS B 1 188 ? -16.797 34.594 14.195 1 85.5 188 LYS B CA 1
ATOM 3186 C C . LYS B 1 188 ? -17.578 35.094 12.977 1 85.5 188 LYS B C 1
ATOM 3188 O O . LYS B 1 188 ? -18.766 35.406 13.078 1 85.5 188 LYS B O 1
ATOM 3193 N N . CYS B 1 189 ? -17 35.031 11.875 1 90.12 189 CYS B N 1
ATOM 3194 C CA . CYS B 1 189 ? -17.609 35.562 10.648 1 90.12 189 CYS B CA 1
ATOM 3195 C C . CYS B 1 189 ? -18.578 34.531 10.055 1 90.12 189 CYS B C 1
ATOM 3197 O O . CYS B 1 189 ? -18.203 33.375 9.828 1 90.12 189 CYS B O 1
ATOM 3199 N N . THR B 1 190 ? -19.812 35 9.758 1 89.94 190 THR B N 1
ATOM 3200 C CA . THR B 1 190 ? -20.859 34.125 9.242 1 89.94 190 THR B CA 1
ATOM 3201 C C . THR B 1 190 ? -20.516 33.656 7.832 1 89.94 190 THR B C 1
ATOM 3203 O O . THR B 1 190 ? -20.828 32.531 7.465 1 89.94 190 THR B O 1
ATOM 3206 N N . ASP B 1 191 ? -19.906 34.469 7.043 1 91.38 191 ASP B N 1
ATOM 3207 C CA . ASP B 1 191 ? -19.516 34.094 5.691 1 91.38 191 ASP B CA 1
ATOM 3208 C C . ASP B 1 191 ? -18.422 33.031 5.715 1 91.38 191 ASP B C 1
ATOM 3210 O O . ASP B 1 191 ? -18.438 32.094 4.922 1 91.38 191 ASP B O 1
ATOM 3214 N N . CYS B 1 192 ? -17.469 33.219 6.578 1 92.38 192 CYS B N 1
ATOM 3215 C CA . CYS B 1 192 ? -16.406 32.219 6.734 1 92.38 192 CYS B CA 1
ATOM 3216 C C . CYS B 1 192 ? -17 30.859 7.133 1 92.38 192 CYS B C 1
ATOM 3218 O O . CYS B 1 192 ? -16.562 29.828 6.637 1 92.38 192 CYS B O 1
ATOM 3220 N N . GLN B 1 193 ? -18.016 30.953 8.016 1 91.31 193 GLN B N 1
ATOM 3221 C CA . GLN B 1 193 ? -18.672 29.734 8.445 1 91.31 193 GLN B CA 1
ATOM 3222 C C . GLN B 1 193 ? -19.375 29.047 7.277 1 91.31 193 GLN B C 1
ATOM 3224 O O . GLN B 1 193 ? -19.328 27.812 7.145 1 91.31 193 GLN B O 1
ATOM 3229 N N . ALA B 1 194 ? -19.969 29.828 6.484 1 92.88 194 ALA B N 1
ATOM 3230 C CA . ALA B 1 194 ? -20.672 29.281 5.328 1 92.88 194 ALA B CA 1
ATOM 3231 C C . ALA B 1 194 ? -19.703 28.641 4.344 1 92.88 194 ALA B C 1
ATOM 3233 O O . ALA B 1 194 ? -19.984 27.578 3.787 1 92.88 194 ALA B O 1
ATOM 3234 N N . MET B 1 195 ? -18.594 29.266 4.129 1 93.19 195 MET B N 1
ATOM 3235 C CA . MET B 1 195 ? -17.578 28.719 3.227 1 93.19 195 MET B CA 1
ATOM 3236 C C . MET B 1 195 ? -17.016 27.406 3.773 1 93.19 195 MET B C 1
ATOM 3238 O O . MET B 1 195 ? -16.766 26.469 3.014 1 93.19 195 MET B O 1
ATOM 3242 N N . LEU B 1 196 ? -16.797 27.344 5.078 1 94.06 196 LEU B N 1
ATOM 3243 C CA . LEU B 1 196 ? -16.312 26.141 5.723 1 94.06 196 LEU B CA 1
ATOM 3244 C C . LEU B 1 196 ? -17.312 25 5.543 1 94.06 196 LEU B C 1
ATOM 3246 O O . LEU B 1 196 ? -16.922 23.875 5.195 1 94.06 196 LEU B O 1
ATOM 3250 N N . GLU B 1 197 ? -18.531 25.312 5.762 1 95.06 197 GLU B N 1
ATOM 3251 C CA . GLU B 1 197 ? -19.562 24.297 5.629 1 95.06 197 GLU B CA 1
ATOM 3252 C C . GLU B 1 197 ? -19.625 23.75 4.203 1 95.06 197 GLU B C 1
ATOM 3254 O O . GLU B 1 197 ? -19.781 22.547 4.004 1 95.06 197 GLU B O 1
ATOM 3259 N N . LYS B 1 198 ? -19.547 24.641 3.285 1 95.88 198 LYS B N 1
ATOM 3260 C CA . LYS B 1 198 ? -19.531 24.219 1.887 1 95.88 198 LYS B CA 1
ATOM 3261 C C . LYS B 1 198 ? -18.344 23.297 1.6 1 95.88 198 LYS B C 1
ATOM 3263 O O . LYS B 1 198 ? -18.484 22.281 0.915 1 95.88 198 LYS B O 1
ATOM 3268 N N . ARG B 1 199 ? -17.203 23.641 2.135 1 96.38 199 ARG B N 1
ATOM 3269 C CA . ARG B 1 199 ? -16 22.844 1.938 1 96.38 199 ARG B CA 1
ATOM 3270 C C . ARG B 1 199 ? -16.141 21.469 2.6 1 96.38 199 ARG B C 1
ATOM 3272 O O . ARG B 1 199 ? -15.75 20.453 2.021 1 96.38 199 ARG B O 1
ATOM 3279 N N . ILE B 1 200 ? -16.656 21.438 3.77 1 96.38 200 ILE B N 1
ATOM 3280 C CA . ILE B 1 200 ? -16.875 20.188 4.484 1 96.38 200 ILE B CA 1
ATOM 3281 C C . ILE B 1 200 ? -17.781 19.281 3.674 1 96.38 200 ILE B C 1
ATOM 3283 O O . ILE B 1 200 ? -17.516 18.094 3.508 1 96.38 200 ILE B O 1
ATOM 3287 N N . HIS B 1 201 ? -18.828 19.906 3.172 1 97 201 HIS B N 1
ATOM 3288 C CA . HIS B 1 201 ? -19.766 19.141 2.361 1 97 201 HIS B CA 1
ATOM 3289 C C . HIS B 1 201 ? -19.078 18.562 1.131 1 97 201 HIS B C 1
ATOM 3291 O O . HIS B 1 201 ? -19.312 17.406 0.777 1 97 201 HIS B O 1
ATOM 3297 N N . GLU B 1 202 ? -18.266 19.344 0.544 1 97.25 202 GLU B N 1
ATOM 3298 C CA . GLU B 1 202 ? -17.531 18.875 -0.621 1 97.25 202 GLU B CA 1
ATOM 3299 C C . GLU B 1 202 ? -16.625 17.688 -0.261 1 97.25 202 GLU B C 1
ATOM 3301 O O . GLU B 1 202 ? -16.578 16.688 -0.976 1 97.25 202 GLU B O 1
ATOM 3306 N N . VAL B 1 203 ? -15.898 17.812 0.836 1 96.94 203 VAL B N 1
ATOM 3307 C CA . VAL B 1 203 ? -14.984 16.766 1.292 1 96.94 203 VAL B CA 1
ATOM 3308 C C . VAL B 1 203 ? -15.758 15.484 1.567 1 96.94 203 VAL B C 1
ATOM 3310 O O . VAL B 1 203 ? -15.367 14.406 1.11 1 96.94 203 VAL B O 1
ATOM 3313 N N . LEU B 1 204 ? -16.875 15.594 2.254 1 97.44 204 LEU B N 1
ATOM 3314 C CA . LEU B 1 204 ? -17.656 14.422 2.646 1 97.44 204 LEU B CA 1
ATOM 3315 C C . LEU B 1 204 ? -18.25 13.734 1.427 1 97.44 204 LEU B C 1
ATOM 3317 O O . LEU B 1 204 ? -18.281 12.508 1.353 1 97.44 204 LEU B O 1
ATOM 3321 N N . THR B 1 205 ? -18.703 14.516 0.491 1 97.69 205 THR B N 1
ATOM 3322 C CA . THR B 1 205 ? -19.281 13.961 -0.729 1 97.69 205 THR B CA 1
ATOM 3323 C C . THR B 1 205 ? -18.219 13.219 -1.542 1 97.69 205 THR B C 1
ATOM 3325 O O . THR B 1 205 ? -18.453 12.102 -2.006 1 97.69 205 THR B O 1
ATOM 3328 N N . ARG B 1 206 ? -17.094 13.812 -1.665 1 97 206 ARG B N 1
ATOM 3329 C CA . ARG B 1 206 ? -16.016 13.195 -2.432 1 97 206 ARG B CA 1
ATOM 3330 C C . ARG B 1 206 ? -15.5 11.945 -1.735 1 97 206 ARG B C 1
ATOM 3332 O O . ARG B 1 206 ? -15.227 10.93 -2.387 1 97 206 ARG B O 1
ATOM 3339 N N . TRP B 1 207 ? -15.375 11.984 -0.428 1 96.44 207 TRP B N 1
ATOM 3340 C CA . TRP B 1 207 ? -14.891 10.828 0.317 1 96.44 207 TRP B CA 1
ATOM 3341 C C . TRP B 1 207 ? -15.891 9.672 0.238 1 96.44 207 TRP B C 1
ATOM 3343 O O . TRP B 1 207 ? -15.492 8.516 0.071 1 96.44 207 TRP B O 1
ATOM 3353 N N . ALA B 1 208 ? -17.156 9.992 0.32 1 96.25 208 ALA B N 1
ATOM 3354 C CA . ALA B 1 208 ? -18.203 8.984 0.249 1 96.25 208 ALA B CA 1
ATOM 3355 C C . ALA B 1 208 ? -18.219 8.305 -1.117 1 96.25 208 ALA B C 1
ATOM 3357 O O . ALA B 1 208 ? -18.688 7.164 -1.246 1 96.25 208 ALA B O 1
ATOM 3358 N N . ALA B 1 209 ? -17.703 8.977 -2.1 1 97 209 ALA B N 1
ATOM 3359 C CA . ALA B 1 209 ? -17.719 8.461 -3.465 1 97 209 ALA B CA 1
ATOM 3360 C C . ALA B 1 209 ? -16.531 7.539 -3.713 1 97 209 ALA B C 1
ATOM 3362 O O . ALA B 1 209 ? -16.484 6.809 -4.707 1 97 209 ALA B O 1
ATOM 3363 N N . VAL B 1 210 ? -15.57 7.594 -2.836 1 97 210 VAL B N 1
ATOM 3364 C CA . VAL B 1 210 ? -14.391 6.754 -3.018 1 97 210 VAL B CA 1
ATOM 3365 C C . VAL B 1 210 ? -14.773 5.285 -2.84 1 97 210 VAL B C 1
ATOM 3367 O O . VAL B 1 210 ? -15.43 4.922 -1.862 1 97 210 VAL B O 1
ATOM 3370 N N . LYS B 1 211 ? -14.312 4.469 -3.725 1 96.25 211 LYS B N 1
ATOM 3371 C CA . LYS B 1 211 ? -14.641 3.047 -3.721 1 96.25 211 LYS B CA 1
ATOM 3372 C C . LYS B 1 211 ? -14.164 2.375 -2.438 1 96.25 211 LYS B C 1
ATOM 3374 O O . LYS B 1 211 ? -13.047 2.633 -1.973 1 96.25 211 LYS B O 1
ATOM 3379 N N . CYS B 1 212 ? -15.031 1.478 -1.889 1 97.56 212 CYS B N 1
ATOM 3380 C CA . CYS B 1 212 ? -14.703 0.795 -0.643 1 97.56 212 CYS B CA 1
ATOM 3381 C C . CYS B 1 212 ? -14.5 -0.698 -0.875 1 97.56 212 CYS B C 1
ATOM 3383 O O . CYS B 1 212 ? -14.352 -1.463 0.079 1 97.56 212 CYS B O 1
ATOM 3385 N N . THR B 1 213 ? -14.539 -1.102 -2.127 1 98.12 213 THR B N 1
ATOM 3386 C CA . THR B 1 213 ? -14.312 -2.494 -2.498 1 98.12 213 THR B CA 1
ATOM 3387 C C . THR B 1 213 ? -13.273 -2.594 -3.615 1 98.12 213 THR B C 1
ATOM 3389 O O . THR B 1 213 ? -12.953 -1.596 -4.262 1 98.12 213 THR B O 1
ATOM 3392 N N . ILE B 1 214 ? -12.734 -3.787 -3.777 1 97.94 214 ILE B N 1
ATOM 3393 C CA . ILE B 1 214 ? -11.727 -3.973 -4.812 1 97.94 214 ILE B CA 1
ATOM 3394 C C . ILE B 1 214 ? -12.352 -3.777 -6.188 1 97.94 214 ILE B C 1
ATOM 3396 O O . ILE B 1 214 ? -13.555 -4.012 -6.371 1 97.94 214 ILE B O 1
ATOM 3400 N N . SER B 1 215 ? -11.516 -3.322 -7.176 1 92.88 215 SER B N 1
ATOM 3401 C CA . SER B 1 215 ? -11.922 -3.221 -8.57 1 92.88 215 SER B CA 1
ATOM 3402 C C . SER B 1 215 ? -11.625 -4.512 -9.328 1 92.88 215 SER B C 1
ATOM 3404 O O . SER B 1 215 ? -10.547 -5.09 -9.18 1 92.88 215 SER B O 1
ATOM 3406 N N . LEU B 1 216 ? -12.555 -5.121 -10.047 1 87 216 LEU B N 1
ATOM 3407 C CA . LEU B 1 216 ? -12.383 -6.359 -10.797 1 87 216 LEU B CA 1
ATOM 3408 C C . LEU B 1 216 ? -11.781 -6.082 -12.172 1 87 216 LEU B C 1
ATOM 3410 O O . LEU B 1 216 ? -11.422 -7.012 -12.898 1 87 216 LEU B O 1
ATOM 3414 N N . GLU B 1 217 ? -11.625 -4.777 -12.586 1 75.25 217 GLU B N 1
ATOM 3415 C CA . GLU B 1 217 ? -11.039 -4.391 -13.859 1 75.25 217 GLU B CA 1
ATOM 3416 C C . GLU B 1 217 ? -9.578 -3.986 -13.695 1 75.25 217 GLU B C 1
ATOM 3418 O O . GLU B 1 217 ? -9.172 -3.521 -12.625 1 75.25 217 GLU B O 1
#

Secondary structure (DSSP, 8-state):
----SS-HHHHHHHHHHHTT---GGG---HHHHHHHHHHGGGGT--HHHHS-TTSHHHHHHHHTTTTSHHHHHHHHHHTT-HHHHHHHHGGGTTS-GGG--HHHHHHH-HHHHHHHHHHHHHHHHHHHHHSSPPPPPPPP-SS--HHHHHHHHHHHHHHHHHHHHT--TT--HHHHHHHHHGGGGG---HHHHHHHHHHHHHHHHHHHHS--S----/----SS-HHHHHHHHHHHTT---GGG---HHHHHHHHHHGGGGT--HHHHS-TTSHHHHHHHHTTTTSHHHHHHHHHHTT-HHHHHHHHGGGTTS-GGG--HHHHHHH-HHHHHHHHHHHHHHHHHHHHHSSPPPPPPPP-SS--HHHHHHHHHHHHHHHHHHHHT--TT--HHHHHHHHHGGGGG---HHHHHHHHHHHHHHHHHHHHS--S----

pLDDT: mean 92.2, std 7.44, range [39.38, 98.75]